Protein AF-A0A182E6L1-F1 (afdb_monomer_lite)

pLDDT: mean 77.19, std 23.52, range [22.56, 98.44]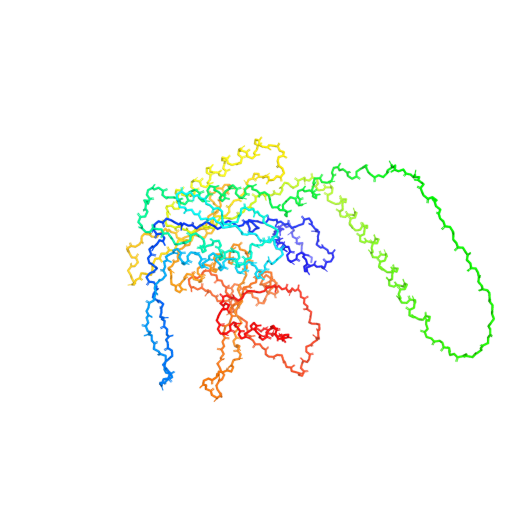

Foldseek 3Di:
DDDDDDDDPPQDQCQVVNVVVPPPVPDDPPNNALDQQQEEEEEEEQELQQQAWLQAWDFDWDQDPPPRDTDGPDTDTDGSSVLSLVLVVLLVQQCCLFPVQSSGEYWYWYWFLAIDTLPQARDSGYDDPVSSVVSDVVVDHRDNPDDNVSTDSLRNLLVSLVRLQFDHPVRLVVVCVLVVVPPPPDDDDDDDDDDDDDDDDDDDDDDDDDDDDDDDPPVVVVVVVVVVVVVVVVVVVSVVVVVVVVVVVVVVPDSPPRASHHEYEYEDPDDPVVSVVSSVVSLVVVQVVVVVVPPPSGGDRHQAYEYEYEYEHHDDPPPPVVDDDDDFDDFADPDRHYTYGYDYARSYPRSLLQSVLVSCVSNVKAKAKEWQCWDDDPPDPPDTDIDIWIKIWHCVVVVVCVVVVVDDPPDPQWDQDPPNRHIYGYWYWDDDDPVCPDDPDDPDPDDGRMDTSCCPDPVNVVVVVCVVVVDDIDTD

Secondary structure (DSSP, 8-state):
---------------HHHHHH--STTS-GGG----GGGEEEEEEE-SGGGGSEEEEEEEEEEE-TTT--EEEEEEEEEEHHHHHHHHHHHHHHHHHHH-TTSSSEEEEEEESSSEEESS-S--SSPPPHHHHHHHHHHH-S--TTS-GGG--HHHHHHHHHHHHHBPPHHHHHHHHHHHGGGTTTS-----------------------------SSHHHHHHHHHHHHHHHHHHHHHHHHHHHHHHHHHHT-------EEEEEEEE--S-HHHHHHHHHHHHHHHHHHHHHTTT-TTB--EEEEEEEEEEEE---SS-GGGS--PPPEEEEE-SSSEEEEEEEEETTTTHHHHHHHHHHHHTTEEEEEEEEEEEE-SSSTT-EEEEEEEEEEETHHHHHHHHTTSS-TT-TTEEEETTTTEEEEEEEEEPPPSSS---SS---S-----EETTTTSHHHHHHHHHHHTT---EE-

Sequence (476 aa):
MVLLNAHSTRWIHTDPLSALWNMSDDIPVNDVTIGPDHKTVIVLDHSPDFATSSNFKIDMPLKDSTTGQMRVVNQVEKMLWTCAVESAFEFHRIVDEIYPDGVRLIRFVISDFVGRFLTPNWGTQLISLDQLLKSFASCGVPDAKADLSSCSIINGISIAVEAISELTELQKKQSDLNSGFKYFGKCSKRSGSSTRQHIDERQVENKEDLLDVADDKKKTDLRNKNFADRVKRLSLKMKLARQEMYALTLENGIRKVFPNTGSIVVFTDEDIAMLMKHIYEDIVSRNKIVKALDGDKNFAQITHVQVYFIIIYPVTDGNKDKIYLPTARPLTKLNDYVSCSVVCAEAGPSLRPVLHGVILKHFNLASTTVTGIPMKEEAQQGQSVNYDVEVFHPRRSHYLLHQYGLIGPGSKLRVTVDPGDYETVKLAWTTPSAKNRWNQFPRCISALPISPASVNGRPSACLTSFLLSGRNVMLE

Structure (mmCIF, N/CA/C/O backbone):
data_AF-A0A182E6L1-F1
#
_entry.id   AF-A0A182E6L1-F1
#
loop_
_atom_site.group_PDB
_atom_site.id
_atom_site.type_symbol
_atom_site.label_atom_id
_atom_site.label_alt_id
_atom_site.label_comp_id
_atom_site.label_asym_id
_atom_site.label_entity_id
_atom_site.label_seq_id
_atom_site.pdbx_PDB_ins_code
_atom_site.Cartn_x
_atom_site.Cartn_y
_atom_site.Cartn_z
_atom_site.occupancy
_atom_site.B_iso_or_equiv
_atom_site.auth_seq_id
_atom_site.auth_comp_id
_atom_site.auth_asym_id
_atom_site.auth_atom_id
_atom_site.pdbx_PDB_model_num
ATOM 1 N N . MET A 1 1 ? 17.745 -42.174 18.275 1.00 32.12 1 MET A N 1
ATOM 2 C CA . MET A 1 1 ? 16.958 -42.089 19.521 1.00 32.12 1 MET A CA 1
ATOM 3 C C . MET A 1 1 ? 17.521 -40.955 20.369 1.00 32.12 1 MET A C 1
ATOM 5 O O . MET A 1 1 ? 18.368 -41.194 21.211 1.00 32.12 1 MET A O 1
ATOM 9 N N . VAL A 1 2 ? 17.102 -39.720 20.082 1.00 22.56 2 VAL A N 1
ATOM 10 C CA . VAL A 1 2 ? 17.186 -38.551 20.973 1.00 22.56 2 VAL A CA 1
ATOM 11 C C . VAL A 1 2 ? 15.918 -37.751 20.683 1.00 22.56 2 VAL A C 1
ATOM 13 O O . VAL A 1 2 ? 15.591 -37.509 19.523 1.00 22.56 2 VAL A O 1
ATOM 16 N N . LEU A 1 3 ? 15.157 -37.491 21.741 1.00 23.52 3 LEU A N 1
ATOM 17 C CA . LEU A 1 3 ? 13.817 -36.918 21.738 1.00 23.52 3 LEU A CA 1
ATOM 18 C C . LEU A 1 3 ? 13.815 -35.472 21.220 1.00 23.52 3 LEU A C 1
ATOM 20 O O . LEU A 1 3 ? 14.560 -34.626 21.709 1.00 23.52 3 LEU A O 1
ATOM 24 N N . LEU A 1 4 ? 12.934 -35.199 20.255 1.00 24.72 4 LEU A N 1
ATOM 25 C CA . LEU A 1 4 ? 12.494 -33.856 19.886 1.00 24.72 4 LEU A CA 1
ATOM 26 C C . LEU A 1 4 ? 11.604 -33.323 21.014 1.00 24.72 4 LEU A C 1
ATOM 28 O O . LEU A 1 4 ? 10.486 -33.802 21.197 1.00 24.72 4 LEU A O 1
ATOM 32 N N . ASN A 1 5 ? 12.090 -32.332 21.759 1.00 23.48 5 ASN A N 1
ATOM 33 C CA . ASN A 1 5 ? 11.234 -31.542 22.635 1.00 23.48 5 ASN A CA 1
ATOM 34 C C . ASN A 1 5 ? 10.346 -30.633 21.778 1.00 23.48 5 ASN A C 1
ATOM 36 O O . ASN A 1 5 ? 10.818 -29.736 21.079 1.00 23.48 5 ASN A O 1
ATOM 40 N N . ALA A 1 6 ? 9.045 -30.896 21.853 1.00 31.66 6 ALA A N 1
ATOM 41 C CA . ALA A 1 6 ? 7.988 -29.995 21.442 1.00 31.66 6 ALA A CA 1
ATOM 42 C C . ALA A 1 6 ? 8.043 -28.728 22.305 1.00 31.66 6 ALA A C 1
ATOM 44 O O . ALA A 1 6 ? 8.013 -28.842 23.520 1.00 31.66 6 ALA A O 1
ATOM 45 N N . HIS A 1 7 ? 8.166 -27.557 21.675 1.00 27.98 7 HIS A N 1
ATOM 46 C CA . HIS A 1 7 ? 7.571 -26.268 22.065 1.00 27.98 7 HIS A CA 1
ATOM 47 C C . HIS A 1 7 ? 8.129 -25.171 21.146 1.00 27.98 7 HIS A C 1
ATOM 49 O O . HIS A 1 7 ? 9.065 -24.458 21.486 1.00 27.98 7 HIS A O 1
ATOM 55 N N . SER A 1 8 ? 7.551 -25.052 19.951 1.00 25.36 8 SER A N 1
ATOM 56 C CA . SER A 1 8 ? 7.511 -23.799 19.187 1.00 25.36 8 SER A CA 1
ATOM 57 C C . SER A 1 8 ? 6.499 -23.962 18.055 1.00 25.36 8 SER A C 1
ATOM 59 O O . SER A 1 8 ? 6.844 -24.153 16.891 1.00 25.36 8 SER A O 1
ATOM 61 N N . THR A 1 9 ? 5.210 -23.951 18.394 1.00 25.98 9 THR A N 1
ATOM 62 C CA . THR A 1 9 ? 4.156 -23.708 17.403 1.00 25.98 9 THR A CA 1
ATOM 63 C C . THR A 1 9 ? 4.226 -22.235 17.023 1.00 25.98 9 THR A C 1
ATOM 65 O O . THR A 1 9 ? 3.525 -21.387 17.572 1.00 25.98 9 THR A O 1
ATOM 68 N N . ARG A 1 10 ? 5.159 -21.917 16.124 1.00 26.08 10 ARG A N 1
ATOM 69 C CA . ARG A 1 10 ? 5.236 -20.615 15.473 1.00 26.08 10 ARG A CA 1
ATOM 70 C C . ARG A 1 10 ? 4.047 -20.535 14.518 1.00 26.08 10 ARG A C 1
ATOM 72 O O . ARG A 1 10 ? 3.982 -21.275 13.543 1.00 26.08 10 ARG A O 1
ATOM 79 N N . TRP A 1 11 ? 3.093 -19.687 14.879 1.00 27.84 11 TRP A N 1
ATOM 80 C CA . TRP A 1 11 ? 1.851 -19.396 14.172 1.00 27.84 11 TRP A CA 1
ATOM 81 C C . TRP A 1 11 ? 2.095 -19.204 12.673 1.00 27.84 11 TRP A C 1
ATOM 83 O O . TRP A 1 11 ? 2.756 -18.253 12.255 1.00 27.84 11 TRP A O 1
ATOM 93 N N . ILE A 1 12 ? 1.584 -20.129 11.864 1.00 31.81 12 ILE A N 1
ATOM 94 C CA . ILE A 1 12 ? 1.574 -19.990 10.413 1.00 31.81 12 ILE A CA 1
ATOM 95 C C . ILE A 1 12 ? 0.328 -19.170 10.091 1.00 31.81 12 ILE A C 1
ATOM 97 O O . ILE A 1 12 ? -0.780 -19.694 10.142 1.00 31.81 12 ILE A O 1
ATOM 101 N N . HIS A 1 13 ? 0.505 -17.886 9.769 1.00 35.09 13 HIS A N 1
ATOM 102 C CA . HIS A 1 13 ? -0.515 -17.125 9.049 1.00 35.09 13 HIS A CA 1
ATOM 103 C C . HIS A 1 13 ? -0.767 -17.865 7.729 1.00 35.09 13 HIS A C 1
ATOM 105 O O . HIS A 1 13 ? 0.026 -17.776 6.788 1.00 35.09 13 HIS A O 1
ATOM 111 N N . THR A 1 14 ? -1.827 -18.668 7.676 1.00 35.97 14 THR A N 1
ATOM 112 C CA . THR A 1 14 ? -2.327 -19.193 6.411 1.00 35.97 14 THR A CA 1
ATOM 113 C C . THR A 1 14 ? -3.153 -18.082 5.790 1.00 35.97 14 THR A C 1
ATOM 115 O O . THR A 1 14 ? -4.261 -17.773 6.215 1.00 35.97 14 THR A O 1
ATOM 118 N N . ASP A 1 15 ? -2.547 -17.407 4.819 1.00 43.69 15 ASP A N 1
ATOM 119 C CA . ASP A 1 15 ? -3.251 -16.475 3.952 1.00 43.69 15 ASP A CA 1
ATOM 120 C C . ASP A 1 15 ? -4.490 -17.183 3.363 1.00 43.69 15 ASP A C 1
ATOM 122 O O . ASP A 1 15 ? -4.361 -18.339 2.949 1.00 43.69 15 ASP A O 1
ATOM 126 N N . PRO A 1 16 ? -5.690 -16.581 3.329 1.00 41.75 16 PRO A N 1
ATOM 127 C CA . PRO A 1 16 ? -6.881 -17.259 2.818 1.00 41.75 16 PRO A CA 1
ATOM 128 C C . PRO A 1 16 ? -6.731 -17.779 1.375 1.00 41.75 16 PRO A C 1
ATOM 130 O O . PRO A 1 16 ? -7.308 -18.813 1.046 1.00 41.75 16 PRO A O 1
ATOM 133 N N . LEU A 1 17 ? -5.865 -17.168 0.553 1.00 40.53 17 LEU A N 1
ATOM 134 C CA . LEU A 1 17 ? -5.461 -17.714 -0.752 1.00 40.53 17 LEU A CA 1
ATOM 135 C C . LEU A 1 17 ? -4.686 -19.030 -0.616 1.00 40.53 17 LEU A C 1
ATOM 137 O O . LEU A 1 17 ? -4.915 -19.978 -1.362 1.00 40.53 17 LEU A O 1
ATOM 141 N N . SER A 1 18 ? -3.821 -19.139 0.394 1.00 42.84 18 SER A N 1
ATOM 142 C CA . SER A 1 18 ? -3.181 -20.406 0.757 1.00 42.84 18 SER A CA 1
ATOM 143 C C . SER A 1 18 ? -4.196 -21.423 1.277 1.00 42.84 18 SER A C 1
ATOM 145 O O . SER A 1 18 ? -3.983 -22.608 1.071 1.00 42.84 18 SER A O 1
ATOM 147 N N . ALA A 1 19 ? -5.289 -21.011 1.924 1.00 39.47 19 ALA A N 1
ATOM 148 C CA . ALA A 1 19 ? -6.355 -21.924 2.346 1.00 39.47 19 ALA A CA 1
ATOM 149 C C . ALA A 1 19 ? -7.226 -22.399 1.165 1.00 39.47 19 ALA A C 1
ATOM 151 O O . ALA A 1 19 ? -7.620 -23.562 1.134 1.00 39.47 19 ALA A O 1
ATOM 152 N N . LEU A 1 20 ? -7.474 -21.547 0.160 1.00 38.19 20 LEU A N 1
ATOM 153 C CA . LEU A 1 20 ? -8.161 -21.954 -1.073 1.00 38.19 20 LEU A CA 1
ATOM 154 C C . LEU A 1 20 ? -7.288 -22.850 -1.969 1.00 38.19 20 LEU A C 1
ATOM 156 O O . LEU A 1 20 ? -7.821 -23.729 -2.643 1.00 38.19 20 LEU A O 1
ATOM 160 N N . TRP A 1 21 ? -5.966 -22.630 -2.003 1.00 37.84 21 TRP A N 1
ATOM 161 C CA . TRP A 1 21 ? -5.051 -23.339 -2.912 1.00 37.84 21 TRP A CA 1
ATOM 162 C C . TRP A 1 21 ? -4.390 -24.556 -2.240 1.00 37.84 21 TRP A C 1
ATOM 164 O O . TRP A 1 21 ? -4.026 -25.505 -2.931 1.00 37.84 21 TRP A O 1
ATOM 174 N N . ASN A 1 22 ? -4.325 -24.608 -0.900 1.00 35.91 22 ASN A N 1
ATOM 175 C CA . ASN A 1 22 ? -4.056 -25.833 -0.135 1.00 35.91 22 ASN A CA 1
ATOM 176 C C . ASN A 1 22 ? -5.337 -26.663 0.041 1.00 35.91 22 ASN A C 1
ATOM 178 O O . ASN A 1 22 ? -5.664 -27.088 1.147 1.00 35.91 22 ASN A O 1
ATOM 182 N N . MET A 1 23 ? -6.007 -27.005 -1.060 1.00 29.33 23 MET A N 1
ATOM 183 C CA . MET A 1 23 ? -6.875 -28.190 -1.112 1.00 29.33 23 MET A CA 1
ATOM 184 C C . MET A 1 23 ? -6.018 -29.477 -1.073 1.00 29.33 23 MET A C 1
ATOM 186 O O . MET A 1 23 ? -6.172 -30.386 -1.882 1.00 29.33 23 MET A O 1
ATOM 190 N N . SER A 1 24 ? -5.059 -29.540 -0.146 1.00 31.42 24 SER A N 1
ATOM 191 C CA . SER A 1 24 ? -4.711 -30.776 0.537 1.00 31.42 24 SER A CA 1
ATOM 192 C C . SER A 1 24 ? -5.684 -30.864 1.705 1.00 31.42 24 SER A C 1
ATOM 194 O O . SER A 1 24 ? -5.673 -29.976 2.556 1.00 31.42 24 SER A O 1
ATOM 196 N N . ASP A 1 25 ? -6.524 -31.894 1.704 1.00 35.81 25 ASP A N 1
ATOM 197 C CA . ASP A 1 25 ? -7.683 -32.144 2.577 1.00 35.81 25 ASP A CA 1
ATOM 198 C C . ASP A 1 25 ? -7.439 -32.122 4.114 1.00 35.81 25 ASP A C 1
ATOM 200 O O . ASP A 1 25 ? -8.308 -32.547 4.872 1.00 35.81 25 ASP A O 1
ATOM 204 N N . ASP A 1 26 ? -6.312 -31.596 4.604 1.00 33.47 26 ASP A N 1
ATOM 205 C CA . ASP A 1 26 ? -5.865 -31.698 5.998 1.00 33.47 26 ASP A CA 1
ATOM 206 C C . ASP A 1 26 ? -5.706 -30.355 6.744 1.00 33.47 26 ASP A C 1
ATOM 208 O O . ASP A 1 26 ? -5.303 -30.372 7.907 1.00 33.47 26 ASP A O 1
ATOM 212 N N . ILE A 1 27 ? -6.017 -29.188 6.155 1.00 33.41 27 ILE A N 1
ATOM 213 C CA . ILE A 1 27 ? -5.977 -27.913 6.908 1.00 33.41 27 ILE A CA 1
ATOM 214 C C . ILE A 1 27 ? -7.374 -27.598 7.470 1.00 33.41 27 ILE A C 1
ATOM 216 O O . ILE A 1 27 ? -8.300 -27.336 6.696 1.00 33.41 27 ILE A O 1
ATOM 220 N N . PRO A 1 28 ? -7.569 -27.598 8.804 1.00 32.12 28 PRO A N 1
ATOM 221 C CA . PRO A 1 28 ? -8.851 -27.266 9.405 1.00 32.12 28 PRO A CA 1
ATOM 222 C C . PRO A 1 28 ? -9.245 -25.823 9.068 1.00 32.12 28 PRO A C 1
ATOM 224 O O . PRO A 1 28 ? -8.484 -24.885 9.286 1.00 32.12 28 PRO A O 1
ATOM 227 N N . VAL A 1 29 ? -10.491 -25.633 8.630 1.00 37.94 29 VAL A N 1
ATOM 228 C CA . VAL A 1 29 ? -11.131 -24.333 8.318 1.00 37.94 29 VAL A CA 1
ATOM 229 C C . VAL A 1 29 ? -11.107 -23.337 9.507 1.00 37.94 29 VAL A C 1
ATOM 231 O O . VAL A 1 29 ? -11.410 -22.159 9.345 1.00 37.94 29 VAL A O 1
ATOM 234 N N . ASN A 1 30 ? -10.692 -23.783 10.698 1.00 37.47 30 ASN A N 1
ATOM 235 C CA . ASN A 1 30 ? -10.617 -23.004 11.937 1.00 37.47 30 ASN A CA 1
ATOM 236 C C . ASN A 1 30 ? -9.306 -22.210 12.144 1.00 37.47 30 ASN A C 1
ATOM 238 O O . ASN A 1 30 ? -9.209 -21.508 13.150 1.00 37.47 30 ASN A O 1
ATOM 242 N N . ASP A 1 31 ? -8.332 -22.281 11.227 1.00 43.06 31 ASP A N 1
ATOM 243 C CA . ASP A 1 31 ? -7.023 -21.607 11.372 1.00 43.06 31 ASP A CA 1
ATOM 244 C C . ASP A 1 31 ? -6.837 -20.335 10.518 1.00 43.06 31 ASP A C 1
ATOM 246 O O . ASP A 1 31 ? -5.742 -19.770 10.476 1.00 43.06 31 ASP A O 1
ATOM 250 N N . VAL A 1 32 ? -7.895 -19.813 9.883 1.00 51.41 32 VAL A N 1
ATOM 251 C CA . VAL A 1 32 ? -7.819 -18.512 9.194 1.00 51.41 32 VAL A CA 1
ATOM 252 C C . VAL A 1 32 ? -7.845 -17.377 10.225 1.00 51.41 32 VAL A C 1
ATOM 254 O O . VAL A 1 32 ? -8.901 -16.914 10.666 1.00 51.41 32 VAL A O 1
ATOM 257 N N . THR A 1 33 ? -6.661 -16.930 10.638 1.00 62.09 33 THR A N 1
ATOM 258 C CA . THR A 1 33 ? -6.484 -15.738 11.473 1.00 62.09 33 THR A CA 1
ATOM 259 C C . THR A 1 33 ? -6.581 -14.479 10.616 1.00 62.09 33 THR A C 1
ATOM 261 O O . THR A 1 33 ? -5.702 -14.222 9.791 1.00 62.09 33 THR A O 1
ATOM 264 N N . ILE A 1 34 ? -7.629 -13.680 10.832 1.00 80.00 34 ILE A N 1
ATOM 265 C CA . ILE A 1 34 ? -7.757 -12.345 10.238 1.00 80.00 34 ILE A CA 1
ATOM 266 C C . ILE A 1 34 ? -6.749 -11.425 10.934 1.00 80.00 34 ILE A C 1
ATOM 268 O O . ILE A 1 34 ? -6.894 -11.126 12.118 1.00 80.00 34 ILE A O 1
ATOM 272 N N . GLY A 1 35 ? -5.700 -11.043 10.208 1.00 84.94 35 GLY A N 1
ATOM 273 C CA . GLY A 1 35 ? -4.641 -10.167 10.700 1.00 84.94 35 GLY A CA 1
ATOM 274 C C . GLY A 1 35 ? -4.971 -8.674 10.574 1.00 84.94 35 GLY A C 1
ATOM 275 O O . GLY A 1 35 ? -6.022 -8.301 10.043 1.00 84.94 35 GLY A O 1
ATOM 276 N N . PRO A 1 36 ? -4.064 -7.797 11.041 1.00 89.31 36 PRO A N 1
ATOM 277 C CA . PRO A 1 36 ? -4.192 -6.344 10.886 1.00 89.31 36 PRO A CA 1
ATOM 278 C C . PRO A 1 36 ? -4.146 -5.898 9.416 1.00 89.31 36 PRO A C 1
ATOM 280 O O . PRO A 1 36 ? -4.695 -4.859 9.066 1.00 89.31 36 PRO A O 1
ATOM 283 N N . ASP A 1 37 ? -3.582 -6.722 8.536 1.00 91.31 37 ASP A N 1
ATOM 284 C CA . ASP A 1 37 ? -3.544 -6.523 7.091 1.00 91.31 37 ASP A CA 1
ATOM 285 C C . ASP A 1 37 ? -4.920 -6.643 6.416 1.00 91.31 37 ASP A C 1
ATOM 287 O O . ASP A 1 37 ? -5.123 -6.083 5.340 1.00 91.31 37 ASP A O 1
ATOM 291 N N . HIS A 1 38 ? -5.902 -7.293 7.051 1.00 92.69 38 HIS A N 1
ATOM 292 C CA . HIS A 1 38 ? -7.252 -7.431 6.497 1.00 92.69 38 HIS A CA 1
ATOM 293 C C . HIS A 1 38 ? -7.974 -6.094 6.288 1.00 92.69 38 HIS A C 1
ATOM 295 O O . HIS A 1 38 ? -8.615 -5.910 5.254 1.00 92.69 38 HIS A O 1
ATOM 301 N N . LYS A 1 39 ? -7.883 -5.173 7.254 1.00 95.75 39 LYS A N 1
ATOM 302 C CA . LYS A 1 39 ? -8.522 -3.853 7.201 1.00 95.75 39 LYS A CA 1
ATOM 303 C C . LYS A 1 39 ? -7.464 -2.771 7.168 1.00 95.75 39 LYS A C 1
ATOM 305 O O . LYS A 1 39 ? -6.856 -2.490 8.193 1.00 95.75 39 LYS A O 1
ATOM 310 N N . THR A 1 40 ? -7.295 -2.131 6.021 1.00 97.81 40 THR A N 1
ATOM 311 C CA . THR A 1 40 ? -6.379 -0.999 5.871 1.00 97.81 40 THR A CA 1
ATOM 312 C C . THR A 1 40 ? -7.173 0.276 5.621 1.00 97.81 40 THR A C 1
ATOM 314 O O . THR A 1 40 ? -8.023 0.311 4.735 1.00 97.81 40 THR A O 1
ATOM 317 N N . VAL A 1 41 ? -6.912 1.334 6.380 1.00 98.25 41 VAL A N 1
ATOM 318 C CA . VAL A 1 41 ? -7.440 2.673 6.089 1.00 98.25 41 VAL A CA 1
ATOM 319 C C . VAL A 1 41 ? -6.275 3.575 5.712 1.00 98.25 41 VAL A C 1
ATOM 321 O O . VAL A 1 41 ? -5.352 3.748 6.502 1.00 98.25 41 VAL A O 1
ATOM 324 N N . ILE A 1 42 ? -6.304 4.125 4.503 1.00 98.19 42 ILE A N 1
ATOM 325 C CA . ILE A 1 42 ? -5.320 5.091 4.019 1.00 98.19 42 ILE A CA 1
ATOM 326 C C . ILE A 1 42 ? -5.888 6.489 4.250 1.00 98.19 42 ILE A C 1
ATOM 328 O O . ILE A 1 42 ? -6.934 6.825 3.697 1.00 98.19 42 ILE A O 1
ATOM 332 N N . VAL A 1 43 ? -5.209 7.279 5.074 1.00 98.19 43 VAL A N 1
ATOM 333 C CA . VAL A 1 43 ? -5.565 8.654 5.422 1.00 98.19 43 VAL A CA 1
ATOM 334 C C . VAL A 1 43 ? -4.593 9.594 4.718 1.00 98.19 43 VAL A C 1
ATOM 336 O O . VAL A 1 43 ? -3.378 9.480 4.887 1.00 98.19 43 VAL A O 1
ATOM 339 N N . LEU A 1 44 ? -5.137 10.492 3.906 1.00 97.50 44 LEU A N 1
ATOM 340 C CA . LEU A 1 44 ? -4.391 11.459 3.114 1.00 97.50 44 LEU A CA 1
ATOM 341 C C . LEU A 1 44 ? -4.680 12.866 3.625 1.00 97.50 44 LEU A C 1
ATOM 343 O O . LEU A 1 44 ? -5.842 13.274 3.708 1.00 97.50 44 LEU A O 1
ATOM 347 N N . ASP A 1 45 ? -3.617 13.588 3.939 1.00 95.38 45 ASP A N 1
ATOM 348 C CA . ASP A 1 45 ? -3.660 14.995 4.300 1.00 95.38 45 ASP A CA 1
ATOM 349 C C . ASP A 1 45 ? -3.937 15.866 3.068 1.00 95.38 45 ASP A C 1
ATOM 351 O O . ASP A 1 45 ? -3.274 15.754 2.035 1.00 95.38 45 ASP A O 1
ATOM 355 N N . HIS A 1 46 ? -4.979 16.687 3.163 1.00 95.31 46 HIS A N 1
ATOM 356 C CA . HIS A 1 46 ? -5.426 17.630 2.134 1.00 95.31 46 HIS A CA 1
ATOM 357 C C . HIS A 1 46 ? -5.370 19.071 2.648 1.00 95.31 46 HIS A C 1
ATOM 359 O O . HIS A 1 46 ? -6.093 19.945 2.177 1.00 95.31 46 HIS A O 1
ATOM 365 N N . SER A 1 47 ? -4.502 19.327 3.626 1.00 93.50 47 SER A N 1
ATOM 366 C CA . SER A 1 47 ? -4.154 20.672 4.072 1.00 93.50 47 SER A CA 1
ATOM 367 C C . SER A 1 47 ? -3.408 21.469 2.983 1.00 93.50 47 SER A C 1
ATOM 369 O O . SER A 1 47 ? -2.867 20.893 2.027 1.00 93.50 47 SER A O 1
ATOM 371 N N . PRO A 1 48 ? -3.337 22.808 3.121 1.00 93.06 48 PRO A N 1
ATOM 372 C CA . PRO A 1 48 ? -2.536 23.666 2.248 1.00 93.06 48 PRO A CA 1
ATOM 373 C C . PRO A 1 48 ? -1.072 23.230 2.101 1.00 93.06 48 PRO A C 1
ATOM 375 O O . PRO A 1 48 ? -0.497 23.414 1.027 1.00 93.06 48 PRO A O 1
ATOM 378 N N . ASP A 1 49 ? -0.479 22.613 3.126 1.00 91.62 49 ASP A N 1
ATOM 379 C CA . ASP A 1 49 ? 0.926 22.193 3.108 1.00 91.62 49 ASP A CA 1
ATOM 380 C C . ASP A 1 49 ? 1.182 21.118 2.037 1.00 91.62 49 ASP A C 1
ATOM 382 O O . ASP A 1 49 ? 2.204 21.141 1.339 1.00 91.62 49 ASP A O 1
ATOM 386 N N . PHE A 1 50 ? 0.190 20.265 1.764 1.00 94.81 50 PHE A N 1
ATOM 387 C CA . PHE A 1 50 ? 0.253 19.262 0.698 1.00 94.81 50 PHE A CA 1
ATOM 388 C C . PHE A 1 50 ? 0.083 19.838 -0.721 1.00 94.81 50 PHE A C 1
ATOM 390 O O . PHE A 1 50 ? 0.349 19.127 -1.700 1.00 94.81 50 PHE A O 1
ATOM 397 N N . ALA A 1 51 ? -0.277 21.120 -0.873 1.00 94.94 51 ALA A N 1
ATOM 398 C CA . ALA A 1 51 ? -0.217 21.826 -2.160 1.00 94.94 51 ALA A CA 1
ATOM 399 C C . ALA A 1 51 ? 1.220 22.219 -2.564 1.00 94.94 51 ALA A C 1
ATOM 401 O O . ALA A 1 51 ? 1.448 22.659 -3.694 1.00 94.94 51 ALA A O 1
ATOM 402 N N . THR A 1 52 ? 2.194 22.057 -1.663 1.00 93.56 52 THR A N 1
ATOM 403 C CA . THR A 1 52 ? 3.608 22.367 -1.912 1.00 93.56 52 THR A CA 1
ATOM 404 C C . THR A 1 52 ? 4.175 21.536 -3.065 1.00 93.56 52 THR A C 1
ATOM 406 O O . THR A 1 52 ? 3.839 20.359 -3.236 1.00 93.56 52 THR A O 1
ATOM 409 N N . SER A 1 53 ? 5.062 22.141 -3.865 1.00 94.25 53 SER A N 1
ATOM 410 C CA . SER A 1 53 ? 5.772 21.422 -4.928 1.00 94.25 53 SER A CA 1
ATOM 411 C C . SER A 1 53 ? 6.659 20.322 -4.345 1.00 94.25 53 SER A C 1
ATOM 413 O O . SER A 1 53 ? 7.361 20.506 -3.354 1.00 94.25 53 SER A O 1
ATOM 415 N N . SER A 1 54 ? 6.678 19.177 -5.019 1.00 94.62 54 SER A N 1
ATOM 416 C CA . SER A 1 54 ? 7.632 18.096 -4.779 1.00 94.62 54 SER A CA 1
ATOM 417 C C . SER A 1 54 ? 9.068 18.487 -5.119 1.00 94.62 54 SER A C 1
ATOM 419 O O . SER A 1 54 ? 9.970 17.735 -4.768 1.00 94.62 54 SER A O 1
ATOM 421 N N . ASN A 1 55 ? 9.294 19.591 -5.844 1.00 94.50 55 ASN A N 1
ATOM 422 C CA . ASN A 1 55 ? 10.575 19.973 -6.456 1.00 94.50 55 ASN A CA 1
ATOM 423 C C . ASN A 1 55 ? 11.185 18.886 -7.365 1.00 94.50 55 ASN A C 1
ATOM 425 O O . ASN A 1 55 ? 12.331 18.995 -7.801 1.00 94.50 55 ASN A O 1
ATOM 429 N N . PHE A 1 56 ? 10.434 17.823 -7.670 1.00 94.00 56 PHE A N 1
ATOM 430 C CA . PHE A 1 56 ? 10.871 16.777 -8.574 1.00 94.00 56 PHE A CA 1
ATOM 431 C C . PHE A 1 56 ? 10.450 17.132 -9.996 1.00 94.00 56 PHE A C 1
ATOM 433 O O . PHE A 1 56 ? 9.271 17.068 -10.352 1.00 94.00 56 PHE A O 1
ATOM 440 N N . LYS A 1 57 ? 11.436 17.501 -10.813 1.00 93.06 57 LYS A N 1
ATOM 441 C CA . LYS A 1 57 ? 11.224 17.897 -12.205 1.00 93.06 57 LYS A CA 1
ATOM 442 C C . LYS A 1 57 ? 11.053 16.674 -13.091 1.00 93.06 57 LYS A C 1
ATOM 444 O O . LYS A 1 57 ? 11.927 15.813 -13.165 1.00 93.06 57 LYS A O 1
ATOM 449 N N . ILE A 1 58 ? 9.930 16.630 -13.793 1.00 92.62 58 ILE A N 1
ATOM 450 C CA . ILE A 1 58 ? 9.602 15.598 -14.768 1.00 92.62 58 ILE A CA 1
ATOM 451 C C . ILE A 1 58 ? 9.737 16.207 -16.157 1.00 92.62 58 ILE A C 1
ATOM 453 O O . ILE A 1 58 ? 8.972 17.097 -16.537 1.00 92.62 58 ILE A O 1
ATOM 457 N N . ASP A 1 59 ? 10.701 15.701 -16.917 1.00 92.88 59 ASP A N 1
ATOM 458 C CA . ASP A 1 59 ? 10.887 16.081 -18.311 1.00 92.88 59 ASP A CA 1
ATOM 459 C C . ASP A 1 59 ? 9.703 15.609 -19.159 1.00 92.88 59 ASP A C 1
ATOM 461 O O . ASP A 1 59 ? 9.267 14.458 -19.075 1.00 92.88 59 ASP A O 1
ATOM 465 N N . MET A 1 60 ? 9.216 16.489 -20.031 1.00 90.88 60 MET A N 1
ATOM 466 C CA . MET A 1 60 ? 8.243 16.166 -21.071 1.00 90.88 60 MET A CA 1
ATOM 467 C C . MET A 1 60 ? 8.964 16.056 -22.421 1.00 90.88 60 MET A C 1
ATOM 469 O O . MET A 1 60 ? 9.112 17.064 -23.128 1.00 90.88 60 MET A O 1
ATOM 473 N N . PRO A 1 61 ? 9.457 14.859 -22.792 1.00 89.00 61 PRO A N 1
ATOM 474 C CA . PRO A 1 61 ? 10.158 14.673 -24.047 1.00 89.00 61 PRO A CA 1
ATOM 475 C C . PRO A 1 61 ? 9.162 14.605 -25.212 1.00 89.00 61 PRO A C 1
ATOM 477 O O . PRO A 1 61 ? 8.197 13.841 -25.187 1.00 89.00 61 PRO A O 1
ATOM 480 N N . LEU A 1 62 ? 9.422 15.373 -26.268 1.00 87.62 62 LEU A N 1
ATOM 481 C CA . LEU A 1 62 ? 8.699 15.305 -27.534 1.00 87.62 62 LEU A CA 1
ATOM 482 C C . LEU A 1 62 ? 9.649 14.823 -28.628 1.00 87.62 62 LEU A C 1
ATOM 484 O O . LEU A 1 62 ? 10.790 15.282 -28.723 1.00 87.62 62 LEU A O 1
ATOM 488 N N . LYS A 1 63 ? 9.165 13.909 -29.468 1.00 87.25 63 LYS A N 1
ATOM 489 C CA . LYS A 1 63 ? 9.900 13.468 -30.651 1.00 87.25 63 LYS A CA 1
ATOM 490 C C . LYS A 1 63 ? 9.776 14.520 -31.746 1.00 87.25 63 LYS A C 1
ATOM 492 O O . LYS A 1 63 ? 8.666 14.851 -32.159 1.00 87.25 63 LYS A O 1
ATOM 497 N N . ASP A 1 64 ? 10.902 15.024 -32.227 1.00 83.44 64 ASP A N 1
ATOM 498 C CA . ASP A 1 64 ? 10.931 15.899 -33.391 1.00 83.44 64 ASP A CA 1
ATOM 499 C C . ASP A 1 64 ? 10.604 15.083 -34.652 1.00 83.44 64 ASP A C 1
ATOM 501 O O . ASP A 1 64 ? 11.236 14.061 -34.932 1.00 83.44 64 ASP A O 1
ATOM 505 N N . SER A 1 65 ? 9.598 15.518 -35.411 1.00 83.44 65 SER A N 1
ATOM 506 C CA . SER A 1 65 ? 9.150 14.829 -36.623 1.00 83.44 65 SER A CA 1
ATOM 507 C C . SER A 1 65 ? 10.172 14.881 -37.759 1.00 83.44 65 SER A C 1
ATOM 509 O O . SER A 1 65 ? 10.129 14.028 -38.639 1.00 83.44 65 SER A O 1
ATOM 511 N N . THR A 1 66 ? 11.071 15.870 -37.760 1.00 83.19 66 THR A N 1
ATOM 512 C CA . THR A 1 66 ? 12.048 16.078 -38.839 1.00 83.19 66 THR A CA 1
ATOM 513 C C . THR A 1 66 ? 13.372 15.369 -38.583 1.00 83.19 66 THR A C 1
ATOM 515 O O . THR A 1 66 ? 13.913 14.740 -39.488 1.00 83.19 66 THR A O 1
ATOM 518 N N . THR A 1 67 ? 13.886 15.424 -37.354 1.00 81.25 67 THR A N 1
ATOM 519 C CA . THR A 1 67 ? 15.181 14.820 -36.993 1.00 81.25 67 THR A CA 1
ATOM 520 C C . THR A 1 67 ? 15.038 13.449 -36.335 1.00 81.25 67 THR A C 1
ATOM 522 O O . THR A 1 67 ? 16.024 12.729 -36.188 1.00 81.25 67 THR A O 1
ATOM 525 N N . GLY A 1 68 ? 13.828 13.077 -35.903 1.00 81.50 68 GLY A N 1
ATOM 526 C CA . GLY A 1 68 ? 13.569 11.856 -35.142 1.00 81.50 68 GLY A CA 1
ATOM 527 C C . GLY A 1 68 ? 14.157 11.862 -33.726 1.00 81.50 68 GLY A C 1
ATOM 528 O O . GLY A 1 68 ? 13.983 10.876 -33.008 1.00 81.50 68 GLY A O 1
ATOM 529 N N . GLN A 1 69 ? 14.833 12.944 -33.322 1.00 83.00 69 GLN A N 1
ATOM 530 C CA . GLN A 1 69 ? 15.466 13.084 -32.015 1.00 83.00 69 GLN A CA 1
ATOM 531 C C . GLN A 1 69 ? 14.438 13.439 -30.937 1.00 83.00 69 GLN A C 1
ATOM 533 O O . GLN A 1 69 ? 13.450 14.131 -31.187 1.00 83.00 69 GLN A O 1
ATOM 538 N N . MET A 1 70 ? 14.684 12.965 -29.716 1.00 84.75 70 MET A N 1
ATOM 539 C CA . MET A 1 70 ? 13.901 13.350 -28.544 1.00 84.75 70 MET A CA 1
ATOM 540 C C . MET A 1 70 ? 14.450 14.664 -27.992 1.00 84.75 70 MET A C 1
ATOM 542 O O . MET A 1 70 ? 15.641 14.754 -27.699 1.00 84.75 70 MET A O 1
ATOM 546 N N . ARG A 1 71 ? 13.587 15.665 -27.815 1.00 87.25 71 ARG A N 1
ATOM 547 C CA . ARG A 1 71 ? 13.930 16.918 -27.131 1.00 87.25 71 ARG A CA 1
ATOM 548 C C . ARG A 1 71 ? 13.008 17.132 -25.939 1.00 87.25 71 ARG A C 1
ATOM 550 O O . ARG A 1 71 ? 11.812 16.868 -26.037 1.00 87.25 71 ARG A O 1
ATOM 557 N N . VAL A 1 72 ? 13.543 17.625 -24.828 1.00 88.69 72 VAL A N 1
ATOM 558 C CA . VAL A 1 72 ? 12.727 18.026 -23.674 1.00 88.69 72 VAL A CA 1
ATOM 559 C C . VAL A 1 72 ? 12.081 19.370 -23.998 1.00 88.69 72 VAL A C 1
ATOM 561 O O . VAL A 1 72 ? 12.783 20.337 -24.280 1.00 88.69 72 VAL A O 1
ATOM 564 N N . VAL A 1 73 ? 10.747 19.415 -24.031 1.00 90.38 73 VAL A N 1
ATOM 565 C CA . VAL A 1 73 ? 9.993 20.630 -24.401 1.00 90.38 73 VAL A CA 1
ATOM 566 C C . VAL A 1 73 ? 9.551 21.414 -23.173 1.00 90.38 73 VAL A C 1
ATOM 568 O O . VAL A 1 73 ? 9.418 22.632 -23.239 1.00 90.38 73 VAL A O 1
ATOM 571 N N . ASN A 1 74 ? 9.322 20.727 -22.057 1.00 90.56 74 ASN A N 1
ATOM 572 C CA . ASN A 1 74 ? 8.944 21.352 -20.801 1.00 90.56 74 ASN A CA 1
ATOM 573 C C . ASN A 1 74 ? 9.369 20.481 -19.614 1.00 90.56 74 ASN A C 1
ATOM 575 O O . ASN A 1 74 ? 9.642 19.291 -19.786 1.00 90.56 74 ASN A O 1
ATOM 579 N N . GLN A 1 75 ? 9.370 21.075 -18.426 1.00 92.06 75 GLN A N 1
ATOM 580 C CA . GLN A 1 75 ? 9.485 20.379 -17.152 1.00 92.06 75 GLN A CA 1
ATOM 581 C C . GLN A 1 75 ? 8.254 20.689 -16.310 1.00 92.06 75 GLN A C 1
ATOM 583 O O . GLN A 1 75 ? 7.829 21.839 -16.219 1.00 92.06 75 GLN A O 1
ATOM 588 N N . VAL A 1 76 ? 7.673 19.655 -15.712 1.00 93.94 76 VAL A N 1
ATOM 589 C CA . VAL A 1 76 ? 6.543 19.794 -14.790 1.00 93.94 76 VAL A CA 1
ATOM 590 C C . VAL A 1 76 ? 6.910 19.210 -13.440 1.00 93.94 76 VAL A C 1
ATOM 592 O O . VAL A 1 76 ? 7.662 18.242 -13.356 1.00 93.94 76 VAL A O 1
ATOM 595 N N . GLU A 1 77 ? 6.365 19.795 -12.385 1.00 94.06 77 GLU A N 1
ATOM 596 C CA . GLU A 1 77 ? 6.551 19.325 -11.018 1.00 94.06 77 GLU A CA 1
ATOM 597 C C . GLU A 1 77 ? 5.201 18.885 -10.457 1.00 94.06 77 GLU A C 1
ATOM 599 O O . GLU A 1 77 ? 4.158 19.476 -10.749 1.00 94.06 77 GLU A O 1
ATOM 604 N N . LYS A 1 78 ? 5.220 17.815 -9.666 1.00 95.31 78 LYS A N 1
ATOM 605 C CA . LYS A 1 78 ? 4.041 17.334 -8.938 1.00 95.31 78 LYS A CA 1
ATOM 606 C C . LYS A 1 78 ? 3.928 18.055 -7.603 1.00 95.31 78 LYS A C 1
ATOM 608 O O . LYS A 1 78 ? 4.942 18.473 -7.054 1.00 95.31 78 LYS A O 1
ATOM 613 N N . MET A 1 79 ? 2.726 18.137 -7.044 1.00 96.19 79 MET A N 1
ATOM 614 C CA . MET A 1 79 ? 2.539 18.518 -5.639 1.00 96.19 79 MET A CA 1
ATOM 615 C C . MET A 1 79 ? 2.771 17.309 -4.723 1.00 96.19 79 MET A C 1
ATOM 617 O O . MET A 1 79 ? 2.601 16.169 -5.168 1.00 96.19 79 MET A O 1
ATOM 621 N N . LEU A 1 80 ? 3.071 17.536 -3.441 1.00 96.38 80 LEU A N 1
ATOM 622 C CA . LEU A 1 80 ? 3.138 16.460 -2.439 1.00 96.38 80 LEU A CA 1
ATOM 623 C C . LEU A 1 80 ? 1.820 15.675 -2.361 1.00 96.38 80 LEU A C 1
ATOM 625 O O . LEU A 1 80 ? 1.845 14.445 -2.335 1.00 96.38 80 LEU A O 1
ATOM 629 N N . TRP A 1 81 ? 0.679 16.365 -2.465 1.00 96.94 81 TRP A N 1
ATOM 630 C CA . TRP A 1 81 ? -0.644 15.754 -2.626 1.00 96.94 81 TRP A CA 1
ATOM 631 C C . TRP A 1 81 ? -0.694 14.740 -3.770 1.00 96.94 81 TRP A C 1
ATOM 633 O O . TRP A 1 81 ? -1.160 13.616 -3.600 1.00 96.94 81 TRP A O 1
ATOM 643 N N . THR A 1 82 ? -0.179 15.112 -4.946 1.00 96.69 82 THR A N 1
ATOM 644 C CA . THR A 1 82 ? -0.179 14.221 -6.115 1.00 96.69 82 THR A CA 1
ATOM 645 C C . THR A 1 82 ? 0.669 12.980 -5.846 1.00 96.69 82 THR A C 1
ATOM 647 O O . THR A 1 82 ? 0.241 11.872 -6.160 1.00 96.69 82 THR A O 1
ATOM 650 N N . CYS A 1 83 ? 1.831 13.140 -5.208 1.00 97.25 83 CYS A N 1
ATOM 651 C CA . CYS A 1 83 ? 2.689 12.021 -4.819 1.00 97.25 83 CYS A CA 1
ATOM 652 C C . CYS A 1 83 ? 2.017 11.092 -3.788 1.00 97.25 83 CYS A C 1
ATOM 654 O O . CYS A 1 83 ? 2.142 9.868 -3.888 1.00 97.25 83 CYS A O 1
ATOM 656 N N . ALA A 1 84 ? 1.273 11.644 -2.824 1.00 97.44 84 ALA A N 1
ATOM 657 C CA . ALA A 1 84 ? 0.519 10.872 -1.835 1.00 97.44 84 ALA A CA 1
ATOM 658 C C . ALA A 1 84 ? -0.640 10.088 -2.480 1.00 97.44 84 ALA A C 1
ATOM 660 O O . ALA A 1 84 ? -0.807 8.896 -2.221 1.00 97.44 84 ALA A O 1
ATOM 661 N N . VAL A 1 85 ? -1.389 10.717 -3.390 1.00 97.12 85 VAL A N 1
ATOM 662 C CA . VAL A 1 85 ? -2.475 10.068 -4.144 1.00 97.12 85 VAL A CA 1
ATOM 663 C C . VAL A 1 85 ? -1.941 8.962 -5.063 1.00 97.12 85 VAL A C 1
ATOM 665 O O . VAL A 1 85 ? -2.490 7.861 -5.078 1.00 97.12 85 VAL A O 1
ATOM 668 N N . GLU A 1 86 ? -0.839 9.192 -5.785 1.00 96.31 86 GLU A N 1
ATOM 669 C CA . GLU A 1 86 ? -0.178 8.143 -6.580 1.00 96.31 86 GLU A CA 1
ATOM 670 C C . GLU A 1 86 ? 0.285 6.969 -5.707 1.00 96.31 86 GLU A C 1
ATOM 672 O O . GLU A 1 86 ? 0.141 5.809 -6.095 1.00 96.31 86 GLU A O 1
ATOM 677 N N . SER A 1 87 ? 0.781 7.259 -4.502 1.00 97.44 87 SER A N 1
ATOM 678 C CA . SER A 1 87 ? 1.161 6.230 -3.533 1.00 97.44 87 SER A CA 1
ATOM 679 C C . SER A 1 87 ? -0.049 5.413 -3.070 1.00 97.44 87 SER A C 1
ATOM 681 O O . SER A 1 87 ? 0.023 4.187 -2.987 1.00 97.44 87 SER A O 1
ATOM 683 N N . ALA A 1 88 ? -1.187 6.067 -2.827 1.00 96.94 88 ALA A N 1
ATOM 684 C CA . ALA A 1 88 ? -2.449 5.420 -2.476 1.00 96.94 88 ALA A CA 1
ATOM 685 C C . ALA A 1 88 ? -2.966 4.498 -3.601 1.00 96.94 88 ALA A C 1
ATOM 687 O O . ALA A 1 88 ? -3.447 3.395 -3.324 1.00 96.94 88 ALA A O 1
ATOM 688 N N . PHE A 1 89 ? -2.810 4.899 -4.868 1.00 96.88 89 PHE A N 1
ATOM 689 C CA . PHE A 1 89 ? -3.117 4.042 -6.017 1.00 96.88 89 PHE A CA 1
ATOM 690 C C . PHE A 1 89 ? -2.184 2.836 -6.127 1.00 96.88 89 PHE A C 1
ATOM 692 O O . PHE A 1 89 ? -2.641 1.751 -6.473 1.00 96.88 89 PHE A O 1
ATOM 699 N N . GLU A 1 90 ? -0.900 2.986 -5.808 1.00 96.88 90 GLU A N 1
ATOM 700 C CA . GLU A 1 90 ? 0.039 1.861 -5.832 1.00 96.88 90 GLU A CA 1
ATOM 701 C C . GLU A 1 90 ? -0.271 0.833 -4.730 1.00 96.88 90 GLU A C 1
ATOM 703 O O . GLU A 1 90 ? -0.231 -0.372 -4.987 1.00 96.88 90 GLU A O 1
ATOM 708 N N . PHE A 1 91 ? -0.672 1.292 -3.534 1.00 96.75 91 PHE A N 1
ATOM 709 C CA . PHE A 1 91 ? -1.241 0.430 -2.488 1.00 96.75 91 PHE A CA 1
ATOM 710 C C . PHE A 1 91 ? -2.441 -0.363 -3.012 1.00 96.75 91 PHE A C 1
ATOM 712 O O . PHE A 1 91 ? -2.494 -1.582 -2.855 1.00 96.75 91 PHE A O 1
ATOM 719 N N . HIS A 1 92 ? -3.398 0.332 -3.634 1.00 96.38 92 HIS A N 1
ATOM 720 C CA . HIS A 1 92 ? -4.600 -0.282 -4.193 1.00 96.38 92 HIS A CA 1
ATOM 721 C C . HIS A 1 92 ? -4.260 -1.342 -5.242 1.00 96.38 92 HIS A C 1
ATOM 723 O O . HIS A 1 92 ? -4.661 -2.491 -5.091 1.00 96.38 92 HIS A O 1
ATOM 729 N N . ARG A 1 93 ? -3.454 -0.977 -6.244 1.00 96.19 93 ARG A N 1
ATOM 730 C CA . ARG A 1 93 ? -3.082 -1.836 -7.372 1.00 96.19 93 ARG A CA 1
ATOM 731 C C . ARG A 1 93 ? -2.426 -3.136 -6.917 1.00 96.19 93 ARG A C 1
ATOM 733 O O . ARG A 1 93 ? -2.843 -4.208 -7.342 1.00 96.19 93 ARG A O 1
ATOM 740 N N . ILE A 1 94 ? -1.406 -3.052 -6.057 1.00 96.50 94 ILE A N 1
ATOM 741 C CA . ILE A 1 94 ? -0.667 -4.240 -5.601 1.00 96.50 94 ILE A CA 1
ATOM 742 C C . ILE A 1 94 ? -1.597 -5.187 -4.835 1.00 96.50 94 ILE A C 1
ATOM 744 O O . ILE A 1 94 ? -1.517 -6.403 -5.004 1.00 96.50 94 ILE A O 1
ATOM 748 N N . VAL A 1 95 ? -2.486 -4.645 -4.000 1.00 93.94 95 VAL A N 1
ATOM 749 C CA . VAL A 1 95 ? -3.421 -5.463 -3.220 1.00 93.94 95 VAL A CA 1
ATOM 750 C C . VAL A 1 95 ? -4.514 -6.054 -4.100 1.00 93.94 95 VAL A C 1
ATOM 752 O O . VAL A 1 95 ? -4.835 -7.219 -3.913 1.00 93.94 95 VAL A O 1
ATOM 755 N N . ASP A 1 96 ? -5.044 -5.312 -5.069 1.00 93.75 96 ASP A N 1
ATOM 756 C CA . ASP A 1 96 ? -6.062 -5.812 -6.001 1.00 93.75 96 ASP A CA 1
ATOM 757 C C . ASP A 1 96 ? -5.517 -6.948 -6.884 1.00 93.75 96 ASP A C 1
ATOM 759 O O . ASP A 1 96 ? -6.157 -7.985 -7.045 1.00 93.75 96 ASP A O 1
ATOM 763 N N . GLU A 1 97 ? -4.283 -6.809 -7.383 1.00 93.38 97 GLU A N 1
ATOM 764 C CA . GLU A 1 97 ? -3.624 -7.832 -8.204 1.00 93.38 97 GLU A CA 1
ATOM 765 C C . GLU A 1 97 ? -3.267 -9.103 -7.406 1.00 93.38 97 GLU A C 1
ATOM 767 O O . GLU A 1 97 ? -3.337 -10.212 -7.943 1.00 93.38 97 GLU A O 1
ATOM 772 N N . ILE A 1 98 ? -2.880 -8.969 -6.130 1.00 91.56 98 ILE A N 1
ATOM 773 C CA . ILE A 1 98 ? -2.464 -10.105 -5.287 1.00 91.56 98 ILE A CA 1
ATOM 774 C C . ILE A 1 98 ? -3.643 -10.736 -4.531 1.00 91.56 98 ILE A C 1
ATOM 776 O O . ILE A 1 98 ? -3.656 -11.950 -4.344 1.00 91.56 98 ILE A O 1
ATOM 780 N N . TYR A 1 99 ? -4.634 -9.951 -4.110 1.00 87.88 99 TYR A N 1
ATOM 781 C CA . TYR A 1 99 ? -5.746 -10.363 -3.244 1.00 87.88 99 TYR A CA 1
ATOM 782 C C . TYR A 1 99 ? -7.132 -10.004 -3.832 1.00 87.88 99 TYR A C 1
ATOM 784 O O . TYR A 1 99 ? -7.934 -9.337 -3.168 1.00 87.88 99 TYR A O 1
ATOM 792 N N . PRO A 1 100 ? -7.471 -10.468 -5.052 1.00 82.00 100 PRO A N 1
ATOM 793 C CA . PRO A 1 100 ? -8.715 -10.090 -5.741 1.00 82.00 100 PRO A CA 1
ATOM 794 C C . PRO A 1 100 ? -9.996 -10.661 -5.097 1.00 82.00 100 PRO A C 1
ATOM 796 O O . PRO A 1 100 ? -11.116 -10.298 -5.457 1.00 82.00 100 PRO A O 1
ATOM 799 N N . ASP A 1 101 ? -9.860 -11.589 -4.152 1.00 75.62 101 ASP A N 1
ATOM 800 C CA . ASP A 1 101 ? -10.950 -12.276 -3.455 1.00 75.62 101 ASP A CA 1
ATOM 801 C C . ASP A 1 101 ? -11.499 -11.499 -2.243 1.00 75.62 101 ASP A C 1
ATOM 803 O O . ASP A 1 101 ? -12.417 -11.972 -1.570 1.00 75.62 101 ASP A O 1
ATOM 807 N N . GLY A 1 102 ? -10.969 -10.300 -1.971 1.00 75.94 102 GLY A N 1
ATOM 808 C CA . GLY A 1 102 ? -11.466 -9.419 -0.911 1.00 75.94 102 GLY A CA 1
ATOM 809 C C . GLY A 1 102 ? -11.008 -9.804 0.494 1.00 75.94 102 GLY A C 1
ATOM 810 O O . GLY A 1 102 ? -11.565 -9.347 1.494 1.00 75.94 102 GLY A O 1
ATOM 811 N N . VAL A 1 103 ? -9.973 -10.640 0.593 1.00 82.69 103 VAL A N 1
ATOM 812 C CA . VAL A 1 103 ? -9.354 -11.022 1.873 1.00 82.69 103 VAL A CA 1
ATOM 813 C C . VAL A 1 103 ? -8.529 -9.891 2.478 1.00 82.69 103 VAL A C 1
ATOM 815 O O . VAL A 1 103 ? -8.207 -9.927 3.667 1.00 82.69 103 VAL A O 1
ATOM 818 N N . ARG A 1 104 ? -8.194 -8.880 1.676 1.00 89.56 104 ARG A N 1
ATOM 819 C CA . ARG A 1 104 ? -7.602 -7.610 2.091 1.00 89.56 104 ARG A CA 1
ATOM 820 C C . ARG A 1 104 ? -8.495 -6.491 1.575 1.00 89.56 104 ARG A C 1
ATOM 822 O O . ARG A 1 104 ? -8.862 -6.479 0.405 1.00 89.56 104 ARG A O 1
ATOM 829 N N . LEU A 1 105 ? -8.866 -5.577 2.462 1.00 93.56 105 LEU A N 1
ATOM 830 C CA . LEU A 1 105 ? -9.734 -4.450 2.158 1.00 93.56 105 LEU A CA 1
ATOM 831 C C . LEU A 1 105 ? -9.011 -3.143 2.466 1.00 93.56 105 LEU A C 1
ATOM 833 O O . LEU A 1 105 ? -8.293 -3.033 3.463 1.00 93.56 105 LEU A O 1
ATOM 837 N N . ILE A 1 106 ? -9.249 -2.141 1.623 1.00 96.38 106 ILE A N 1
ATOM 838 C CA . ILE A 1 106 ? -8.699 -0.797 1.769 1.00 96.38 106 ILE A CA 1
ATOM 839 C C . ILE A 1 106 ? -9.843 0.213 1.716 1.00 96.38 106 ILE A C 1
ATOM 841 O O . ILE A 1 106 ? -10.677 0.157 0.811 1.00 96.38 106 ILE A O 1
ATOM 845 N N . ARG A 1 107 ? -9.864 1.146 2.669 1.00 96.19 107 ARG A N 1
ATOM 846 C CA . ARG A 1 107 ? -10.657 2.378 2.591 1.00 96.19 107 ARG A CA 1
ATOM 847 C C . ARG A 1 107 ? -9.742 3.586 2.477 1.00 96.19 107 ARG A C 1
ATOM 849 O O . ARG A 1 107 ? -8.647 3.580 3.030 1.00 96.19 107 ARG A O 1
ATOM 856 N N . PHE A 1 108 ? -10.229 4.628 1.815 1.00 96.94 108 PHE A N 1
ATOM 857 C CA . PHE A 1 108 ? -9.509 5.889 1.656 1.00 96.94 108 PHE A CA 1
ATOM 858 C C . PHE A 1 108 ? -10.252 7.010 2.372 1.00 96.94 108 PHE A C 1
ATOM 860 O O . PHE A 1 108 ? -11.472 7.148 2.230 1.00 96.94 108 PHE A O 1
ATOM 867 N N . VAL A 1 109 ? -9.503 7.799 3.133 1.00 96.75 109 VAL A N 1
ATOM 868 C CA . VAL A 1 109 ? -9.968 8.969 3.869 1.00 96.75 109 VAL A CA 1
ATOM 869 C C . VAL A 1 109 ? -9.129 10.160 3.437 1.00 96.75 109 VAL A C 1
ATOM 871 O O . VAL A 1 109 ? -7.905 10.077 3.403 1.00 96.75 109 VAL A O 1
ATOM 874 N N . ILE A 1 110 ? -9.793 11.261 3.121 1.00 95.62 110 ILE A N 1
ATOM 875 C CA . ILE A 1 110 ? -9.157 12.563 2.930 1.00 95.62 110 ILE A CA 1
ATOM 876 C C . ILE A 1 110 ? -9.448 13.401 4.172 1.00 95.62 110 ILE A C 1
ATOM 878 O O . ILE A 1 110 ? -10.574 13.363 4.671 1.00 95.62 110 ILE A O 1
ATOM 882 N N . SER A 1 111 ? -8.456 14.132 4.673 1.00 94.81 111 SER A N 1
ATOM 883 C CA . SER A 1 111 ? -8.615 15.025 5.820 1.00 94.81 111 SER A CA 1
ATOM 884 C C . SER A 1 111 ? -8.164 16.435 5.476 1.00 94.81 111 SER A C 1
ATOM 886 O O . SER A 1 111 ? -7.001 16.641 5.149 1.00 94.81 111 SER A O 1
ATOM 888 N N . ASP A 1 112 ? -9.081 17.391 5.581 1.00 90.25 112 ASP A N 1
ATOM 889 C CA . ASP A 1 112 ? -8.802 18.827 5.519 1.00 90.25 112 ASP A CA 1
ATOM 890 C C . ASP A 1 112 ? -9.367 19.516 6.777 1.00 90.25 112 ASP A C 1
ATOM 892 O O . ASP A 1 112 ? -8.970 19.192 7.900 1.00 90.25 112 ASP A O 1
ATOM 896 N N . PHE A 1 113 ? -10.341 20.413 6.619 1.00 87.25 113 PHE A N 1
ATOM 897 C CA . PHE A 1 113 ? -11.170 20.937 7.703 1.00 87.25 113 PHE A CA 1
ATOM 898 C C . PHE A 1 113 ? -12.098 19.866 8.296 1.00 87.25 113 PHE A C 1
ATOM 900 O O . PHE A 1 113 ? -12.523 19.976 9.445 1.00 87.25 113 PHE A O 1
ATOM 907 N N . VAL A 1 114 ? -12.421 18.819 7.525 1.00 89.19 114 VAL A N 1
ATOM 908 C CA . VAL A 1 114 ? -13.214 17.662 7.962 1.00 89.19 114 VAL A CA 1
ATOM 909 C C . VAL A 1 114 ? -12.639 16.384 7.342 1.00 89.19 114 VAL A C 1
ATOM 911 O O . VAL A 1 114 ? -12.150 16.379 6.217 1.00 89.19 114 VAL A O 1
ATOM 914 N N . GLY A 1 115 ? -12.733 15.261 8.053 1.00 89.56 115 GLY A N 1
ATOM 915 C CA . GLY A 1 115 ? -12.415 13.956 7.480 1.00 89.56 115 GLY A CA 1
ATOM 916 C C . GLY A 1 115 ? -13.557 13.440 6.593 1.00 89.56 115 GLY A C 1
ATOM 917 O O . GLY A 1 115 ? -14.727 13.501 6.971 1.00 89.56 115 GLY A O 1
ATOM 918 N N . ARG A 1 116 ? -13.247 12.901 5.410 1.00 93.38 116 ARG A N 1
ATOM 919 C CA . ARG A 1 116 ? -14.241 12.341 4.479 1.00 93.38 116 ARG A CA 1
ATOM 920 C C . ARG A 1 116 ? -13.782 11.004 3.922 1.00 93.38 116 ARG A C 1
ATOM 922 O O . ARG A 1 116 ? -12.674 10.886 3.406 1.00 93.38 116 ARG A O 1
ATOM 929 N N . PHE A 1 117 ? -14.662 10.005 3.959 1.00 91.12 117 PHE A N 1
ATOM 930 C CA . PHE A 1 117 ? -14.443 8.763 3.224 1.00 91.12 117 PHE A CA 1
ATOM 931 C C . PHE A 1 117 ? -14.632 8.982 1.724 1.00 91.12 117 PHE A C 1
ATOM 933 O O . PHE A 1 117 ? -15.653 9.513 1.294 1.00 91.12 117 PHE A O 1
ATOM 940 N N . LEU A 1 118 ? -13.712 8.446 0.924 1.00 86.44 118 LEU A N 1
ATOM 941 C CA . LEU A 1 118 ? -13.959 8.204 -0.503 1.00 86.44 118 LEU A CA 1
ATOM 942 C C . LEU A 1 118 ? -14.729 6.897 -0.729 1.00 86.44 118 LEU A C 1
ATOM 944 O O . LEU A 1 118 ? -15.371 6.711 -1.760 1.00 86.44 118 LEU A O 1
ATOM 948 N N . THR A 1 119 ? -14.661 5.994 0.252 1.00 78.25 119 THR A N 1
ATOM 949 C CA . THR A 1 119 ? -15.313 4.681 0.277 1.00 78.25 119 THR A CA 1
ATOM 950 C C . THR A 1 119 ? -15.987 4.479 1.636 1.00 78.25 119 THR A C 1
ATOM 952 O O . THR A 1 119 ? -15.279 4.233 2.617 1.00 78.25 119 THR A O 1
ATOM 955 N N . PRO A 1 120 ? -17.323 4.590 1.736 1.00 72.00 120 PRO A N 1
ATOM 956 C CA . PRO A 1 120 ? -17.992 4.713 3.031 1.00 72.00 120 PRO A CA 1
ATOM 957 C C . PRO A 1 120 ? -18.006 3.414 3.848 1.00 72.00 120 PRO A C 1
ATOM 959 O O . PRO A 1 120 ? -17.917 3.482 5.064 1.00 72.00 120 PRO A O 1
ATOM 962 N N . ASN A 1 121 ? -18.079 2.241 3.203 1.00 85.81 121 ASN A N 1
ATOM 963 C CA . ASN A 1 121 ? -18.286 0.950 3.874 1.00 85.81 121 ASN A CA 1
ATOM 964 C C . ASN A 1 121 ? -17.249 -0.109 3.459 1.00 85.81 121 ASN A C 1
ATOM 966 O O . ASN A 1 121 ? -16.608 -0.004 2.414 1.00 85.81 121 ASN A O 1
ATOM 970 N N . TRP A 1 122 ? -17.104 -1.162 4.272 1.00 92.38 122 TRP A N 1
ATOM 971 C CA . TRP A 1 122 ? -16.229 -2.302 4.007 1.00 92.38 122 TRP A CA 1
ATOM 972 C C . TRP A 1 122 ? -16.958 -3.159 2.981 1.00 92.38 122 TRP A C 1
ATOM 974 O O . TRP A 1 122 ? -17.932 -3.833 3.310 1.00 92.38 122 TRP A O 1
ATOM 984 N N . GLY A 1 123 ? -16.516 -3.083 1.729 1.00 86.25 123 GLY A N 1
ATOM 985 C CA . GLY A 1 123 ? -17.015 -3.949 0.670 1.00 86.25 123 GLY A CA 1
ATOM 986 C C . GLY A 1 123 ? -16.571 -5.399 0.861 1.00 86.25 123 GLY A C 1
ATOM 987 O O . GLY A 1 123 ? -15.731 -5.716 1.701 1.00 86.25 123 GLY A O 1
ATOM 988 N N . THR A 1 124 ? -17.113 -6.295 0.039 1.00 84.38 124 THR A N 1
ATOM 989 C CA . THR A 1 124 ? -16.574 -7.657 -0.116 1.00 84.38 124 THR A CA 1
ATOM 990 C C . THR A 1 124 ? -15.377 -7.706 -1.059 1.00 84.38 124 THR A C 1
ATOM 992 O O . THR A 1 124 ? -14.733 -8.738 -1.150 1.00 84.38 124 THR A O 1
ATOM 995 N N . GLN A 1 125 ? -15.120 -6.620 -1.785 1.00 86.50 125 GLN A N 1
ATOM 996 C CA . GLN A 1 125 ? -14.000 -6.416 -2.697 1.00 86.50 125 GLN A CA 1
ATOM 997 C C . GLN A 1 125 ? -13.526 -4.967 -2.563 1.00 86.50 125 GLN A C 1
ATOM 999 O O . GLN A 1 125 ? -14.229 -4.128 -1.984 1.00 86.50 125 GLN A O 1
ATOM 1004 N N . LEU A 1 126 ? -12.343 -4.677 -3.100 1.00 90.62 126 LEU A N 1
ATOM 1005 C CA . LEU A 1 126 ? -11.860 -3.308 -3.210 1.00 90.62 126 LEU A CA 1
ATOM 1006 C C . LEU A 1 126 ? -12.758 -2.490 -4.146 1.00 90.62 126 LEU A C 1
ATOM 1008 O O . LEU A 1 126 ? -13.376 -3.015 -5.073 1.00 90.62 126 LEU A O 1
ATOM 1012 N N . ILE A 1 127 ? -12.819 -1.180 -3.903 1.00 91.75 127 ILE A N 1
ATOM 1013 C CA . ILE A 1 127 ? -13.386 -0.237 -4.871 1.00 91.75 127 ILE A CA 1
ATOM 1014 C C . ILE A 1 127 ? -12.644 -0.385 -6.204 1.00 91.75 127 ILE A C 1
ATOM 1016 O O . ILE A 1 127 ? -11.427 -0.545 -6.212 1.00 91.75 127 ILE A O 1
ATOM 1020 N N . SER A 1 128 ? -13.352 -0.330 -7.332 1.00 92.31 128 SER A N 1
ATOM 1021 C CA . SER A 1 128 ? -12.685 -0.377 -8.637 1.00 92.31 128 SER A CA 1
ATOM 1022 C C . SER A 1 128 ? -11.772 0.837 -8.839 1.00 92.31 128 SER A C 1
ATOM 1024 O O . SER A 1 128 ? -12.084 1.940 -8.382 1.00 92.31 128 SER A O 1
ATOM 1026 N N . LEU A 1 129 ? -10.670 0.659 -9.573 1.00 91.31 129 LEU A N 1
ATOM 1027 C CA . LEU A 1 129 ? -9.722 1.745 -9.835 1.00 91.31 129 LEU A CA 1
ATOM 1028 C C . LEU A 1 129 ? -10.391 2.957 -10.515 1.00 91.31 129 LEU A C 1
ATOM 1030 O O . LEU A 1 129 ? -10.107 4.092 -10.150 1.00 91.31 129 LEU A O 1
ATOM 1034 N N . ASP A 1 130 ? -11.325 2.731 -11.446 1.00 93.38 130 ASP A N 1
ATOM 1035 C CA . ASP A 1 130 ? -12.082 3.798 -12.125 1.00 93.38 130 ASP A CA 1
ATOM 1036 C C . ASP A 1 130 ? -12.951 4.617 -11.154 1.00 93.38 130 ASP A C 1
ATOM 1038 O O . ASP A 1 130 ? -12.958 5.848 -11.202 1.00 93.38 130 ASP A O 1
ATOM 1042 N N . GLN A 1 131 ? -13.652 3.956 -10.229 1.00 93.31 131 GLN A N 1
ATOM 1043 C CA . GLN A 1 131 ? -14.434 4.656 -9.208 1.00 93.31 131 GLN A CA 1
ATOM 1044 C C . GLN A 1 131 ? -13.530 5.420 -8.240 1.00 93.31 131 GLN A C 1
ATOM 1046 O O . GLN A 1 131 ? -13.842 6.555 -7.893 1.00 93.31 131 GLN A O 1
ATOM 1051 N N . LEU A 1 132 ? -12.400 4.831 -7.840 1.00 93.88 132 LEU A N 1
ATOM 1052 C CA . LEU A 1 132 ? -11.437 5.495 -6.966 1.00 93.88 132 LEU A CA 1
ATOM 1053 C C . LEU A 1 132 ? -10.844 6.747 -7.633 1.00 93.88 132 LEU A C 1
ATOM 1055 O O . LEU A 1 132 ? -10.786 7.804 -7.006 1.00 93.88 132 LEU A O 1
ATOM 1059 N N . LEU A 1 133 ? -10.480 6.656 -8.917 1.00 94.19 133 LEU A N 1
ATOM 1060 C CA . LEU A 1 133 ? -10.024 7.791 -9.727 1.00 94.19 133 LEU A CA 1
ATOM 1061 C C . LEU A 1 133 ? -11.075 8.902 -9.788 1.00 94.19 133 LEU A C 1
ATOM 1063 O O . LEU A 1 133 ? -10.741 10.066 -9.579 1.00 94.19 133 LEU A O 1
ATOM 1067 N N . LYS A 1 134 ? -12.346 8.556 -10.024 1.00 94.00 134 LYS A N 1
ATOM 1068 C CA . LYS A 1 134 ? -13.456 9.524 -10.027 1.00 94.00 134 LYS A CA 1
ATOM 1069 C C . LYS A 1 134 ? -13.626 10.207 -8.672 1.00 94.00 134 LYS A C 1
ATOM 1071 O O . LYS A 1 134 ? -13.813 11.422 -8.637 1.00 94.00 134 LYS A O 1
ATOM 1076 N N . SER A 1 135 ? -13.514 9.460 -7.573 1.00 93.25 135 SER A N 1
ATOM 1077 C CA . SER A 1 135 ? -13.580 10.024 -6.223 1.00 93.25 135 SER A CA 1
ATOM 1078 C C . SER A 1 135 ? -12.451 11.029 -5.983 1.00 93.25 135 SER A C 1
ATOM 1080 O O . SER A 1 135 ? -12.733 12.167 -5.620 1.00 93.25 135 SER A O 1
ATOM 1082 N N . PHE A 1 136 ? -11.194 10.678 -6.275 1.00 94.00 136 PHE A N 1
ATOM 1083 C CA . PHE A 1 136 ? -10.069 11.615 -6.137 1.00 94.00 136 PHE A CA 1
ATOM 1084 C C . PHE A 1 136 ? -10.186 12.834 -7.057 1.00 94.00 136 PHE A C 1
ATOM 1086 O O . PHE A 1 136 ? -9.923 13.956 -6.627 1.00 94.00 136 PHE A O 1
ATOM 1093 N N . ALA A 1 137 ? -10.637 12.641 -8.299 1.00 93.31 137 ALA A N 1
ATOM 1094 C CA . ALA A 1 137 ? -10.869 13.739 -9.232 1.00 93.31 137 ALA A CA 1
ATOM 1095 C C . ALA A 1 137 ? -11.940 14.717 -8.722 1.00 93.31 137 ALA A C 1
ATOM 1097 O O . ALA A 1 137 ? -11.807 15.921 -8.925 1.00 93.31 137 ALA A O 1
ATOM 1098 N N . SER A 1 138 ? -12.973 14.220 -8.030 1.00 91.75 138 SER A N 1
ATOM 1099 C CA . SER A 1 138 ? -14.019 15.063 -7.435 1.00 91.75 138 SER A CA 1
ATOM 1100 C C . SER A 1 138 ? -13.537 15.886 -6.236 1.00 91.75 138 SER A C 1
ATOM 1102 O O . SER A 1 138 ? -14.076 16.960 -5.983 1.00 91.75 138 SER A O 1
ATOM 1104 N N . CYS A 1 139 ? -12.517 15.408 -5.515 1.00 89.50 139 CYS A N 1
ATOM 1105 C CA . CYS A 1 139 ? -11.931 16.123 -4.381 1.00 89.50 139 CYS A CA 1
ATOM 1106 C C . CYS A 1 139 ? -10.994 17.253 -4.819 1.00 89.50 139 CYS A C 1
ATOM 1108 O O . CYS A 1 139 ? -10.904 18.267 -4.134 1.00 89.50 139 CYS A O 1
ATOM 1110 N N . GLY A 1 140 ? -10.321 17.095 -5.962 1.00 91.19 140 GLY A N 1
ATOM 1111 C CA . GLY A 1 140 ? -9.370 18.079 -6.471 1.00 91.19 140 GLY A CA 1
ATOM 1112 C C . GLY A 1 140 ? -8.062 18.135 -5.672 1.00 91.19 140 GLY A C 1
ATOM 1113 O O . GLY A 1 140 ? -7.742 17.247 -4.878 1.00 91.19 140 GLY A O 1
ATOM 1114 N N . VAL A 1 141 ? -7.271 19.176 -5.925 1.00 93.12 141 VAL A N 1
ATOM 1115 C CA . VAL A 1 141 ? -6.013 19.444 -5.207 1.00 93.12 141 VAL A CA 1
ATOM 1116 C C . VAL A 1 141 ? -6.268 20.335 -3.983 1.00 93.12 141 VAL A C 1
ATOM 1118 O O . VAL A 1 141 ? -7.247 21.086 -4.006 1.00 93.12 141 VAL A O 1
ATOM 1121 N N . PRO A 1 142 ? -5.424 20.275 -2.936 1.00 93.88 142 PRO A N 1
ATOM 1122 C CA . PRO A 1 142 ? -5.540 21.170 -1.792 1.00 93.88 142 PRO A CA 1
ATOM 1123 C C . PRO A 1 142 ? -5.435 22.639 -2.210 1.00 93.88 142 PRO A C 1
ATOM 1125 O O . PRO A 1 142 ? -4.672 22.987 -3.117 1.00 93.88 142 PRO A O 1
ATOM 1128 N N . ASP A 1 143 ? -6.191 23.511 -1.542 1.00 91.12 143 ASP A N 1
ATOM 1129 C CA . ASP A 1 143 ? -6.088 24.954 -1.752 1.00 91.12 143 ASP A CA 1
ATOM 1130 C C . ASP A 1 143 ? -4.912 25.519 -0.946 1.00 91.12 143 ASP A C 1
ATOM 1132 O O . ASP A 1 143 ? -4.981 25.647 0.274 1.00 91.12 143 ASP A O 1
ATOM 1136 N N . ALA A 1 144 ? -3.848 25.918 -1.645 1.00 91.00 144 ALA A N 1
ATOM 1137 C CA . ALA A 1 144 ? -2.656 26.526 -1.051 1.00 91.00 144 ALA A CA 1
ATOM 1138 C C . ALA A 1 144 ? -2.934 27.831 -0.275 1.00 91.00 144 ALA A C 1
ATOM 1140 O O . ALA A 1 144 ? -2.054 28.322 0.429 1.00 91.00 144 ALA A O 1
ATOM 1141 N N . LYS A 1 145 ? -4.116 28.441 -0.442 1.00 90.06 145 LYS A N 1
ATOM 1142 C CA . LYS A 1 145 ? -4.512 29.688 0.233 1.00 90.06 145 LYS A CA 1
ATOM 1143 C C . LYS A 1 145 ? -5.485 29.475 1.392 1.00 90.06 145 LYS A C 1
ATOM 1145 O O . LYS A 1 145 ? -5.868 30.465 2.018 1.00 90.06 145 LYS A O 1
ATOM 1150 N N . ALA A 1 146 ? -5.923 28.244 1.647 1.00 88.62 146 ALA A N 1
ATOM 1151 C CA . ALA A 1 146 ? -6.845 27.974 2.741 1.00 88.62 146 ALA A CA 1
ATOM 1152 C C . ALA A 1 146 ? -6.173 28.181 4.111 1.00 88.62 146 ALA A C 1
ATOM 1154 O O . ALA A 1 146 ? -4.949 28.199 4.239 1.00 88.62 146 ALA A O 1
ATOM 1155 N N . ASP A 1 147 ? -6.993 28.380 5.143 1.00 87.62 147 ASP A N 1
ATOM 1156 C CA . ASP A 1 147 ? -6.513 28.611 6.503 1.00 87.62 147 ASP A CA 1
ATOM 1157 C C . ASP A 1 147 ? -5.968 27.313 7.113 1.00 87.62 147 ASP A C 1
ATOM 1159 O O . ASP A 1 147 ? -6.729 26.415 7.490 1.00 87.62 147 ASP A O 1
ATOM 1163 N N . LEU A 1 148 ? -4.641 27.244 7.237 1.00 83.75 148 LEU A N 1
ATOM 1164 C CA . LEU A 1 148 ? -3.927 26.098 7.792 1.00 83.75 148 LEU A CA 1
ATOM 1165 C C . LEU A 1 148 ? -4.370 25.769 9.224 1.00 83.75 148 LEU A C 1
ATOM 1167 O O . LEU A 1 148 ? -4.448 24.600 9.580 1.00 83.75 148 LEU A O 1
ATOM 1171 N N . SER A 1 149 ? -4.734 26.773 10.030 1.00 83.81 149 SER A N 1
ATOM 1172 C CA . SER A 1 149 ? -5.127 26.560 11.432 1.00 83.81 149 SER A CA 1
ATOM 1173 C C . SER A 1 149 ? -6.453 25.808 11.595 1.00 83.81 149 SER A C 1
ATOM 1175 O O . SER A 1 149 ? -6.746 25.280 12.668 1.00 83.81 149 SER A O 1
ATOM 1177 N N . SER A 1 150 ? -7.248 25.756 10.525 1.00 81.88 150 SER A N 1
ATOM 1178 C CA . SER A 1 150 ? -8.533 25.061 10.475 1.00 81.88 150 SER A CA 1
ATOM 1179 C C . SER A 1 150 ? -8.443 23.645 9.897 1.00 81.88 150 SER A C 1
ATOM 1181 O O . SER A 1 150 ? -9.414 22.893 9.990 1.00 81.88 150 SER A O 1
ATOM 1183 N N . CYS A 1 151 ? -7.299 23.275 9.313 1.00 86.75 151 CYS A N 1
ATOM 1184 C CA . CYS A 1 151 ? -7.062 21.953 8.742 1.00 86.75 151 CYS A CA 1
ATOM 1185 C C . CYS A 1 151 ? -6.348 21.061 9.758 1.00 86.75 151 CYS A C 1
ATOM 1187 O O . CYS A 1 151 ? -5.458 21.516 10.471 1.00 86.75 151 CYS A O 1
ATOM 1189 N N . SER A 1 152 ? -6.731 19.787 9.827 1.00 89.25 152 SER A N 1
ATOM 1190 C CA . SER A 1 152 ? -5.964 18.806 10.596 1.00 89.25 152 SER A CA 1
ATOM 1191 C C . SER A 1 152 ? -6.210 17.384 10.114 1.00 89.25 152 SER A C 1
ATOM 1193 O O . SER A 1 152 ? -7.352 16.971 9.867 1.00 89.25 152 SER A O 1
ATOM 1195 N N . ILE A 1 153 ? -5.140 16.590 10.070 1.00 94.56 153 ILE A N 1
ATOM 1196 C CA . ILE A 1 153 ? -5.195 15.153 9.767 1.00 94.56 153 ILE A CA 1
ATOM 1197 C C . ILE A 1 153 ? -5.933 14.341 10.848 1.00 94.56 153 ILE A C 1
ATOM 1199 O O . ILE A 1 153 ? -6.422 13.235 10.592 1.00 94.56 153 ILE A O 1
ATOM 1203 N N . ILE A 1 154 ? -6.073 14.905 12.052 1.00 94.50 154 ILE A N 1
ATOM 1204 C CA . ILE A 1 154 ? -6.739 14.302 13.214 1.00 94.50 154 ILE A CA 1
ATOM 1205 C C . ILE A 1 154 ? -8.182 13.891 12.896 1.00 94.50 154 ILE A C 1
ATOM 1207 O O . ILE A 1 154 ? -8.636 12.820 13.315 1.00 94.50 154 ILE A O 1
ATOM 1211 N N . ASN A 1 155 ? -8.898 14.695 12.106 1.00 93.88 155 ASN A N 1
ATOM 1212 C CA . ASN A 1 155 ? -10.275 14.397 11.714 1.00 93.88 155 ASN A CA 1
ATOM 1213 C C . ASN A 1 155 ? -10.351 13.096 10.897 1.00 93.88 155 ASN A C 1
ATOM 1215 O O . ASN A 1 155 ? -11.174 12.221 11.173 1.00 93.88 155 ASN A O 1
ATOM 1219 N N . GLY A 1 156 ? -9.458 12.933 9.919 1.00 95.81 156 GLY A N 1
ATOM 1220 C CA . GLY A 1 156 ? -9.357 11.722 9.110 1.00 95.81 156 GLY A CA 1
ATOM 1221 C C . GLY A 1 156 ? -8.905 10.503 9.913 1.00 95.81 156 GLY A C 1
ATOM 1222 O O . GLY A 1 156 ? -9.423 9.405 9.708 1.00 95.81 156 GLY A O 1
ATOM 1223 N N . ILE A 1 157 ? -8.000 10.690 10.876 1.00 97.00 157 ILE A N 1
ATOM 1224 C CA . ILE A 1 157 ? -7.571 9.631 11.799 1.00 97.00 157 ILE A CA 1
ATOM 1225 C C . ILE A 1 157 ? -8.736 9.142 12.668 1.00 97.00 157 ILE A C 1
ATOM 1227 O O . ILE A 1 157 ? -8.925 7.932 12.807 1.00 97.00 157 ILE A O 1
ATOM 1231 N N . SER A 1 158 ? -9.542 10.057 13.206 1.00 96.56 158 SER A N 1
ATOM 1232 C CA . SER A 1 158 ? -10.704 9.720 14.042 1.00 96.56 158 SER A CA 1
ATOM 1233 C C . SER A 1 158 ? -11.697 8.841 13.270 1.00 96.56 158 SER A C 1
ATOM 1235 O O . SER A 1 158 ? -12.162 7.804 13.750 1.00 96.56 158 SER A O 1
ATOM 1237 N N . ILE A 1 159 ? -11.939 9.205 12.009 1.00 95.75 159 ILE A N 1
ATOM 1238 C CA . ILE A 1 159 ? -12.770 8.443 11.073 1.00 95.75 159 ILE A CA 1
ATOM 1239 C C . ILE A 1 159 ? -12.145 7.082 10.733 1.00 95.75 159 ILE A C 1
ATOM 1241 O O . ILE A 1 159 ? -12.850 6.074 10.628 1.00 95.75 159 ILE A O 1
ATOM 1245 N N . ALA A 1 160 ? -10.820 7.013 10.594 1.00 97.44 160 ALA A N 1
ATOM 1246 C CA . ALA A 1 160 ? -10.123 5.753 10.371 1.00 97.44 160 ALA A CA 1
ATOM 1247 C C . ALA A 1 160 ? -10.281 4.797 11.563 1.00 97.44 160 ALA A C 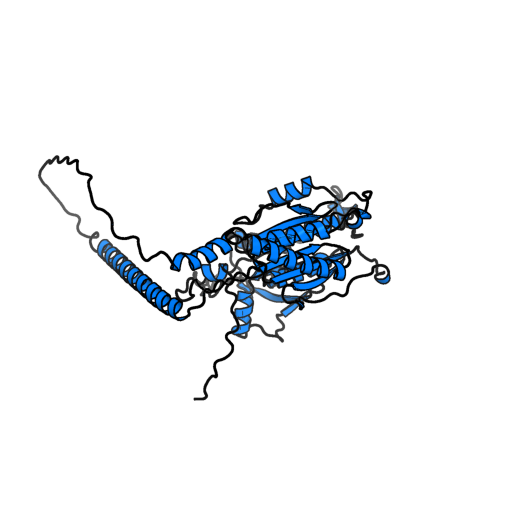1
ATOM 1249 O O . ALA A 1 160 ? -10.589 3.622 11.359 1.00 97.44 160 ALA A O 1
ATOM 1250 N N . VAL A 1 161 ? -10.147 5.289 12.800 1.00 97.56 161 VAL A N 1
ATOM 1251 C CA . VAL A 1 161 ? -10.382 4.498 14.022 1.00 97.56 161 VAL A CA 1
ATOM 1252 C C . VAL A 1 161 ? -11.823 3.980 14.065 1.00 97.56 161 VAL A C 1
ATOM 1254 O O . VAL A 1 161 ? -12.049 2.802 14.359 1.00 97.56 161 VAL A O 1
ATOM 1257 N N . GLU A 1 162 ? -12.800 4.812 13.705 1.00 95.56 162 GLU A N 1
ATOM 1258 C CA . GLU A 1 162 ? -14.192 4.386 13.557 1.00 95.56 162 GLU A CA 1
ATOM 1259 C C . GLU A 1 162 ? -14.344 3.251 12.530 1.00 95.56 162 GLU A C 1
ATOM 1261 O O . GLU A 1 162 ? -14.892 2.200 12.879 1.00 95.56 162 GLU A O 1
ATOM 1266 N N . ALA A 1 163 ? -13.771 3.375 11.330 1.00 96.25 163 ALA A N 1
ATOM 1267 C CA . ALA A 1 163 ? -13.799 2.303 10.332 1.00 96.25 163 ALA A CA 1
ATOM 1268 C C . ALA A 1 163 ? -13.137 1.005 10.821 1.00 96.25 163 ALA A C 1
ATOM 1270 O O . ALA A 1 163 ? -13.615 -0.086 10.502 1.00 96.25 163 ALA A O 1
ATOM 1271 N N . ILE A 1 164 ? -12.060 1.073 11.613 1.00 97.06 164 ILE A N 1
ATOM 1272 C CA . ILE A 1 164 ? -11.451 -0.134 12.194 1.00 97.06 164 ILE A CA 1
ATOM 1273 C C . ILE A 1 164 ? -12.388 -0.802 13.212 1.00 97.06 164 ILE A C 1
ATOM 1275 O O . ILE A 1 164 ? -12.374 -2.028 13.334 1.00 97.06 164 ILE A O 1
ATOM 1279 N N . SER A 1 165 ? -13.252 -0.061 13.907 1.00 95.19 165 SER A N 1
ATOM 1280 C CA . SER A 1 165 ? -14.251 -0.669 14.800 1.00 95.19 165 SER A CA 1
ATOM 1281 C C . SER A 1 165 ? -15.380 -1.402 14.059 1.00 95.19 165 SER A C 1
ATOM 1283 O O . SER A 1 165 ? -15.984 -2.313 14.625 1.00 95.19 165 SER A O 1
ATOM 1285 N N . GLU A 1 166 ? -15.641 -1.055 12.796 1.00 94.31 166 GLU A N 1
ATOM 1286 C CA . GLU A 1 166 ? -16.652 -1.713 11.962 1.00 94.31 166 GLU A CA 1
ATOM 1287 C C . GLU A 1 166 ? -16.208 -3.119 11.539 1.00 94.31 166 GLU A C 1
ATOM 1289 O O . GLU A 1 166 ? -15.083 -3.344 11.078 1.00 94.31 166 GLU A O 1
ATOM 1294 N N . LEU A 1 167 ? -17.117 -4.081 11.671 1.00 91.69 167 LEU A N 1
ATOM 1295 C CA . LEU A 1 167 ? -16.910 -5.464 11.267 1.00 91.69 167 LEU A CA 1
ATOM 1296 C C . LEU A 1 167 ? -17.120 -5.632 9.763 1.00 91.69 167 LEU A C 1
ATOM 1298 O O . LEU A 1 167 ? -18.129 -5.200 9.201 1.00 91.69 167 LEU A O 1
ATOM 1302 N N . THR A 1 168 ? -16.187 -6.326 9.117 1.00 90.88 168 THR A N 1
ATOM 1303 C CA . THR A 1 168 ? -16.319 -6.723 7.710 1.00 90.88 168 THR A CA 1
ATOM 1304 C C . THR A 1 168 ? -17.235 -7.934 7.566 1.00 90.88 168 THR A C 1
ATOM 1306 O O . THR A 1 168 ? -17.460 -8.685 8.517 1.00 90.88 168 THR A O 1
ATOM 1309 N N . GLU A 1 169 ? -17.717 -8.196 6.352 1.00 86.06 169 GLU A N 1
ATOM 1310 C CA . GLU A 1 169 ? -18.509 -9.399 6.073 1.00 86.06 169 GLU A CA 1
ATOM 1311 C C . GLU A 1 169 ? -17.736 -10.697 6.360 1.00 86.06 169 GLU A C 1
ATOM 1313 O O . GLU A 1 169 ? -18.330 -11.683 6.797 1.00 86.06 169 GLU A O 1
ATOM 1318 N N . LEU A 1 170 ? -16.407 -10.705 6.186 1.00 83.38 170 LEU A N 1
ATOM 1319 C CA . LEU A 1 170 ? -15.564 -11.845 6.567 1.00 83.38 170 LEU A CA 1
ATOM 1320 C C . LEU A 1 170 ? -15.535 -12.042 8.090 1.00 83.38 170 LEU A C 1
ATOM 1322 O O . LEU A 1 170 ? -15.732 -13.162 8.564 1.00 83.38 170 LEU A O 1
ATOM 1326 N N . GLN A 1 171 ? -15.378 -10.964 8.862 1.00 84.75 171 GLN A N 1
ATOM 1327 C CA . GLN A 1 171 ? -15.390 -11.027 10.327 1.00 84.75 171 GLN A CA 1
ATOM 1328 C C . GLN A 1 171 ? -16.774 -11.407 10.886 1.00 84.75 171 GLN A C 1
ATOM 1330 O O . GLN A 1 171 ? -16.864 -12.188 11.840 1.00 84.75 171 GLN A O 1
ATOM 1335 N N . LYS A 1 172 ? -17.862 -10.912 10.278 1.00 83.62 172 LYS A N 1
ATOM 1336 C CA . LYS A 1 172 ? -19.241 -11.285 10.638 1.00 83.62 172 LYS A CA 1
ATOM 1337 C C . LYS A 1 172 ? -19.502 -12.765 10.373 1.00 83.62 172 LYS A C 1
ATOM 1339 O O . LYS A 1 172 ? -19.917 -13.471 11.286 1.00 83.62 172 LYS A O 1
ATOM 1344 N N . LYS A 1 173 ? -19.158 -13.269 9.180 1.00 78.25 173 LYS A N 1
ATOM 1345 C CA . LYS A 1 173 ? -19.283 -14.699 8.839 1.00 78.25 173 LYS A CA 1
ATOM 1346 C C . LYS A 1 173 ? -18.491 -15.588 9.793 1.00 78.25 173 LYS A C 1
ATOM 1348 O O . LYS A 1 173 ? -19.000 -16.619 10.223 1.00 78.25 173 LYS A O 1
ATOM 1353 N N . GLN A 1 174 ? -17.272 -15.190 10.157 1.00 72.00 174 GLN A N 1
ATOM 1354 C CA . GLN A 1 174 ? -16.473 -15.923 11.138 1.00 72.00 174 GLN A CA 1
ATOM 1355 C C . GLN A 1 174 ? -17.153 -15.932 12.515 1.00 72.00 174 GLN A C 1
ATOM 1357 O O . GLN A 1 174 ? -17.255 -16.978 13.152 1.00 72.00 174 GLN A O 1
ATOM 1362 N N . SER A 1 175 ? -17.699 -14.797 12.951 1.00 69.38 175 SER A N 1
ATOM 1363 C CA . SER A 1 175 ? -18.451 -14.682 14.209 1.00 69.38 175 SER A CA 1
ATOM 1364 C C . SER A 1 175 ? -19.744 -15.512 14.211 1.00 69.38 175 SER A C 1
ATOM 1366 O O . SER A 1 175 ? -20.073 -16.145 15.217 1.00 69.38 175 SER A O 1
ATOM 1368 N N . ASP A 1 176 ? -20.454 -15.575 13.084 1.00 65.38 176 ASP A N 1
ATOM 1369 C CA . ASP A 1 176 ? -21.660 -16.387 12.900 1.00 65.38 176 ASP A CA 1
ATOM 1370 C C . ASP A 1 176 ? -21.353 -17.886 12.903 1.00 65.38 176 ASP A C 1
ATOM 1372 O O . ASP A 1 176 ? -22.039 -18.651 13.582 1.00 65.38 176 ASP A O 1
ATOM 1376 N N . LEU A 1 177 ? -20.282 -18.314 12.226 1.00 61.25 177 LEU A N 1
ATOM 1377 C CA . LEU A 1 177 ? -19.806 -19.700 12.283 1.00 61.25 177 LEU A CA 1
ATOM 1378 C C . LEU A 1 177 ? -19.494 -20.126 13.724 1.00 61.25 177 LEU A C 1
ATOM 1380 O O . LEU A 1 177 ? -19.806 -21.250 14.113 1.00 61.25 177 LEU A O 1
ATOM 1384 N N . ASN A 1 178 ? -18.964 -19.214 14.539 1.00 56.75 178 ASN A N 1
ATOM 1385 C CA . ASN A 1 178 ? -18.671 -19.477 15.947 1.00 56.75 178 ASN A CA 1
ATOM 1386 C C . ASN A 1 178 ? -19.914 -19.424 16.852 1.00 56.75 178 ASN A C 1
ATOM 1388 O O . ASN A 1 178 ? -19.989 -20.151 17.844 1.00 56.75 178 ASN A O 1
ATOM 1392 N N . SER A 1 179 ? -20.899 -18.573 16.544 1.00 54.03 179 SER A N 1
ATOM 1393 C CA . SER A 1 179 ? -22.119 -18.412 17.352 1.00 54.03 179 SER A CA 1
ATOM 1394 C C . SER A 1 179 ? -23.227 -19.421 17.003 1.00 54.03 179 SER A C 1
ATOM 1396 O O . SER A 1 179 ? -24.008 -19.806 17.880 1.00 54.03 179 SER A O 1
ATOM 1398 N N . GLY A 1 180 ? -23.243 -19.936 15.767 1.00 42.69 180 GLY A N 1
ATOM 1399 C CA . GLY A 1 180 ? -24.155 -20.972 15.263 1.00 42.69 180 GLY A CA 1
ATOM 1400 C C . GLY A 1 180 ? -24.028 -22.334 15.958 1.00 42.69 180 GLY A C 1
ATOM 1401 O O . GLY A 1 180 ? -24.935 -23.165 15.871 1.00 42.69 180 GLY A O 1
ATOM 1402 N N . PHE A 1 181 ? -22.975 -22.538 16.754 1.00 41.88 181 PHE A N 1
ATOM 1403 C CA . PHE A 1 181 ? -22.796 -23.716 17.610 1.00 41.88 181 PHE A CA 1
ATOM 1404 C C . PHE A 1 181 ? -23.795 -23.818 18.780 1.00 41.88 181 PHE A C 1
ATOM 1406 O O . PHE A 1 181 ? -23.798 -24.823 19.487 1.00 41.88 181 PHE A O 1
ATOM 1413 N N . LYS A 1 182 ? -24.684 -22.831 18.987 1.00 36.22 182 LYS A N 1
ATOM 1414 C CA . LYS A 1 182 ? -25.743 -22.897 20.015 1.00 36.22 182 LYS A CA 1
ATOM 1415 C C . LYS A 1 182 ? -27.102 -23.438 19.551 1.00 36.22 182 LYS A C 1
ATOM 1417 O O . LYS A 1 182 ? -27.914 -23.763 20.412 1.00 36.22 182 LYS A O 1
ATOM 1422 N N . TYR A 1 183 ? -27.379 -23.557 18.247 1.00 33.28 183 TYR A N 1
ATOM 1423 C CA . TYR A 1 183 ? -28.754 -23.809 17.764 1.00 33.28 183 TYR A CA 1
ATOM 1424 C C . TYR A 1 183 ? -28.953 -25.002 16.815 1.00 33.28 183 TYR A C 1
ATOM 1426 O O . TYR A 1 183 ? -30.076 -25.243 16.377 1.00 33.28 183 TYR A O 1
ATOM 1434 N N . PHE A 1 184 ? -27.946 -25.847 16.585 1.00 33.28 184 PHE A N 1
ATOM 1435 C CA . PHE A 1 184 ? -28.124 -27.083 15.798 1.00 33.28 184 PHE A CA 1
ATOM 1436 C C . PHE A 1 184 ? -28.751 -28.266 16.571 1.00 33.28 184 PHE A C 1
ATOM 1438 O O . PHE A 1 184 ? -28.707 -29.406 16.117 1.00 33.28 184 PHE A O 1
ATOM 1445 N N . GLY A 1 185 ? -29.386 -28.010 17.721 1.00 33.97 185 GLY A N 1
ATOM 1446 C CA . GLY A 1 185 ? -30.066 -29.029 18.532 1.00 33.97 185 GLY A CA 1
ATOM 1447 C C . GLY A 1 185 ? -31.565 -29.218 18.259 1.00 33.97 185 GLY A C 1
ATOM 1448 O O . GLY A 1 185 ? -32.156 -30.154 18.793 1.00 33.97 185 GLY A O 1
ATOM 1449 N N . LYS A 1 186 ? -32.225 -28.357 17.470 1.00 31.45 186 LYS A N 1
ATOM 1450 C CA . LYS A 1 186 ? -33.685 -28.443 17.259 1.00 31.45 186 LYS A CA 1
ATOM 1451 C C . LYS A 1 186 ? -34.117 -27.989 15.865 1.00 31.45 186 LYS A C 1
ATOM 1453 O O . LYS A 1 186 ? -34.804 -26.989 15.724 1.00 31.45 186 LYS A O 1
ATOM 1458 N N . CYS A 1 187 ? -33.782 -28.754 14.831 1.00 28.09 187 CYS A N 1
ATOM 1459 C CA . CYS A 1 187 ? -34.589 -28.730 13.608 1.00 28.09 187 CYS A CA 1
ATOM 1460 C C . CYS A 1 187 ? -34.577 -30.091 12.905 1.00 28.09 187 CYS A C 1
ATOM 1462 O O . CYS A 1 187 ? -33.975 -30.278 11.856 1.00 28.09 187 CYS A O 1
ATOM 1464 N N . SER A 1 188 ? -35.231 -31.074 13.523 1.00 30.98 188 SER A N 1
ATOM 1465 C CA . SER A 1 188 ? -35.839 -32.183 12.785 1.00 30.98 188 SER A CA 1
ATOM 1466 C C . SER A 1 188 ? -36.907 -32.832 13.658 1.00 30.98 188 SER A C 1
ATOM 1468 O O . SER A 1 188 ? -36.636 -33.773 14.399 1.00 30.98 188 SER A O 1
ATOM 1470 N N . LYS A 1 189 ? -38.107 -32.239 13.656 1.00 37.72 189 LYS A N 1
ATOM 1471 C CA . LYS A 1 189 ? -39.388 -32.897 13.972 1.00 37.72 189 LYS A CA 1
ATOM 1472 C C . LYS A 1 189 ? -40.533 -31.898 13.793 1.00 37.72 189 LYS A C 1
ATOM 1474 O O . LYS A 1 189 ? -40.821 -31.123 14.699 1.00 37.72 189 LYS A O 1
ATOM 1479 N N . ARG A 1 190 ? -41.144 -31.948 12.605 1.00 26.36 190 ARG A N 1
ATOM 1480 C CA . ARG A 1 190 ? -42.510 -31.546 12.188 1.00 26.36 190 ARG A CA 1
ATOM 1481 C C . ARG A 1 190 ? -42.414 -31.230 10.691 1.00 26.36 190 ARG A C 1
ATOM 1483 O O . ARG A 1 190 ? -41.532 -30.482 10.306 1.00 26.36 190 ARG A O 1
ATOM 1490 N N . SER A 1 191 ? -43.213 -31.767 9.785 1.00 26.67 191 SER A N 1
ATOM 1491 C CA . SER A 1 191 ? -44.392 -32.629 9.860 1.00 26.67 191 SER A CA 1
ATOM 1492 C C . SER A 1 191 ? -44.653 -33.109 8.432 1.00 26.67 191 SER A C 1
ATOM 1494 O O . SER A 1 191 ? -44.552 -32.316 7.500 1.00 26.67 191 SER A O 1
ATOM 1496 N N . GLY A 1 192 ? -45.001 -34.382 8.254 1.00 26.89 192 GLY A N 1
ATOM 1497 C CA . GLY A 1 192 ? -45.604 -34.829 7.004 1.00 26.89 192 GLY A CA 1
ATOM 1498 C C . GLY A 1 192 ? -46.995 -34.218 6.836 1.00 26.89 192 GLY A C 1
ATOM 1499 O O . GLY A 1 192 ? -47.737 -34.107 7.808 1.00 26.89 192 GLY A O 1
ATOM 1500 N N . SER A 1 193 ? -47.345 -33.817 5.617 1.00 26.09 193 SER A N 1
ATOM 1501 C CA . SER A 1 193 ? -48.599 -34.209 4.959 1.00 26.09 193 SER A CA 1
ATOM 1502 C C . SER A 1 193 ? -48.766 -33.510 3.605 1.00 26.09 193 SER A C 1
ATOM 1504 O O . SER A 1 193 ? -48.589 -32.308 3.471 1.00 26.09 193 SER A O 1
ATOM 1506 N N . SER A 1 194 ? -49.185 -34.330 2.639 1.00 25.61 194 SER A N 1
ATOM 1507 C CA . SER A 1 194 ? -50.071 -34.010 1.517 1.00 25.61 194 SER A CA 1
ATOM 1508 C C . SER A 1 194 ? -49.564 -33.171 0.337 1.00 25.61 194 SER A C 1
ATOM 1510 O O . SER A 1 194 ? -49.742 -31.958 0.296 1.00 25.61 194 SER A O 1
ATOM 1512 N N . THR A 1 195 ? -49.185 -33.861 -0.747 1.00 25.25 195 THR A N 1
ATOM 1513 C CA . THR A 1 195 ? -49.776 -33.586 -2.075 1.00 25.25 195 THR A CA 1
ATOM 1514 C C . THR A 1 195 ? -49.846 -34.882 -2.909 1.00 25.25 195 THR A C 1
ATOM 1516 O O . THR A 1 195 ? -48.855 -35.351 -3.458 1.00 25.25 195 THR A O 1
ATOM 1519 N N . ARG A 1 196 ? -51.038 -35.500 -2.947 1.00 26.62 196 ARG A N 1
ATOM 1520 C CA . ARG A 1 196 ? -51.578 -36.268 -4.097 1.00 26.62 196 ARG A CA 1
ATOM 1521 C C . ARG A 1 196 ? -51.945 -35.221 -5.170 1.00 26.62 196 ARG A C 1
ATOM 1523 O O . ARG A 1 196 ? -52.297 -34.120 -4.775 1.00 26.62 196 ARG A O 1
ATOM 1530 N N . GLN A 1 197 ? -51.938 -35.401 -6.486 1.00 26.06 197 GLN A N 1
ATOM 1531 C CA . GLN A 1 197 ? -52.130 -36.530 -7.401 1.00 26.06 197 GLN A CA 1
ATOM 1532 C C . GLN A 1 197 ? -51.894 -35.935 -8.810 1.00 26.06 197 GLN A C 1
ATOM 1534 O O . GLN A 1 197 ? -52.354 -34.822 -9.043 1.00 26.06 197 GLN A O 1
ATOM 1539 N N . HIS A 1 198 ? -51.285 -36.658 -9.751 1.00 24.19 198 HIS A N 1
ATOM 1540 C CA . HIS A 1 198 ? -51.966 -37.006 -11.007 1.00 24.19 198 HIS A CA 1
ATOM 1541 C C . HIS A 1 198 ? -51.141 -38.014 -11.811 1.00 24.19 198 HIS A C 1
ATOM 1543 O O . HIS A 1 198 ? -49.954 -37.829 -12.060 1.00 24.19 198 HIS A O 1
ATOM 1549 N N . ILE A 1 199 ? -51.823 -39.100 -12.153 1.00 27.27 199 ILE A N 1
ATOM 1550 C CA . ILE A 1 199 ? -51.420 -40.184 -13.043 1.00 27.27 199 ILE A CA 1
ATOM 1551 C C . ILE A 1 199 ? -51.848 -39.775 -14.454 1.00 27.27 199 ILE A C 1
ATOM 1553 O O . ILE A 1 199 ? -52.927 -39.195 -14.596 1.00 27.27 199 ILE A O 1
ATOM 1557 N N . ASP A 1 200 ? -51.054 -40.126 -15.464 1.00 24.98 200 ASP A N 1
ATOM 1558 C CA . ASP A 1 200 ? -51.613 -40.518 -16.757 1.00 24.98 200 ASP A CA 1
ATOM 1559 C C . ASP A 1 200 ? -50.723 -41.592 -17.402 1.00 24.98 200 ASP A C 1
ATOM 1561 O O . ASP A 1 200 ? -49.567 -41.359 -17.760 1.00 24.98 200 ASP A O 1
ATOM 1565 N N . GLU A 1 201 ? -51.273 -42.801 -17.480 1.00 27.72 201 GLU A N 1
ATOM 1566 C CA . GLU A 1 201 ? -50.767 -43.928 -18.255 1.00 27.72 201 GLU A CA 1
ATOM 1567 C C . GLU A 1 201 ? -51.435 -43.894 -19.633 1.00 27.72 201 GLU A C 1
ATOM 1569 O O . GLU A 1 201 ? -52.662 -43.882 -19.725 1.00 27.72 201 GLU A O 1
ATOM 1574 N N . ARG A 1 202 ? -50.655 -43.984 -20.716 1.00 27.22 202 ARG A N 1
ATOM 1575 C CA . ARG A 1 202 ? -51.134 -44.581 -21.970 1.00 27.22 202 ARG A CA 1
ATOM 1576 C C . ARG A 1 202 ? -50.069 -45.494 -22.561 1.00 27.22 202 ARG A C 1
ATOM 1578 O O . ARG A 1 202 ? -48.994 -45.058 -22.959 1.00 27.22 202 ARG A O 1
ATOM 1585 N N . GLN A 1 203 ? -50.425 -46.772 -22.580 1.00 27.72 203 GLN A N 1
ATOM 1586 C CA . GLN A 1 203 ? -49.789 -47.875 -23.289 1.00 27.72 203 GLN A CA 1
ATOM 1587 C C . GLN A 1 203 ? -49.987 -47.734 -24.806 1.00 27.72 203 GLN A C 1
ATOM 1589 O O . GLN A 1 203 ? -51.075 -47.347 -25.227 1.00 27.72 203 GLN A O 1
ATOM 1594 N N . VAL A 1 204 ? -49.000 -48.159 -25.605 1.00 26.78 204 VAL A N 1
ATOM 1595 C CA . VAL A 1 204 ? -49.223 -48.896 -26.864 1.00 26.78 204 VAL A CA 1
ATOM 1596 C C . VAL A 1 204 ? -48.115 -49.944 -27.007 1.00 26.78 204 VAL A C 1
ATOM 1598 O O . VAL A 1 204 ? -46.933 -49.657 -26.830 1.00 26.78 204 VAL A O 1
ATOM 1601 N N . GLU A 1 205 ? -48.549 -51.168 -27.279 1.00 24.58 205 GLU A N 1
ATOM 1602 C CA . GLU A 1 205 ? -47.792 -52.408 -27.394 1.00 24.58 205 GLU A CA 1
ATOM 1603 C C . GLU A 1 205 ? -47.214 -52.678 -28.807 1.00 24.58 205 GLU A C 1
ATOM 1605 O O . GLU A 1 205 ? -47.833 -52.344 -29.812 1.00 24.58 205 GLU A O 1
ATOM 1610 N N . ASN A 1 206 ? -46.104 -53.434 -28.811 1.00 26.30 206 ASN A N 1
ATOM 1611 C CA . ASN A 1 206 ? -45.771 -54.624 -29.626 1.00 26.30 206 ASN A CA 1
ATOM 1612 C C . ASN A 1 206 ? -45.233 -54.600 -31.086 1.00 26.30 206 ASN A C 1
ATOM 1614 O O . ASN A 1 206 ? -45.885 -54.142 -32.018 1.00 26.30 206 ASN A O 1
ATOM 1618 N N . LYS A 1 207 ? -44.131 -55.385 -31.203 1.00 28.39 207 LYS A N 1
ATOM 1619 C CA . LYS A 1 207 ? -43.567 -56.233 -32.294 1.00 28.39 207 LYS A CA 1
ATOM 1620 C C . LYS A 1 207 ? -42.733 -55.559 -33.394 1.00 28.39 207 LYS A C 1
ATOM 1622 O O . LYS A 1 207 ? -43.228 -54.676 -34.074 1.00 28.39 207 LYS A O 1
ATOM 1627 N N . GLU A 1 208 ? -41.420 -55.801 -33.525 1.00 28.47 208 GLU A N 1
ATOM 1628 C CA . GLU A 1 208 ? -40.568 -57.013 -33.724 1.00 28.47 208 GLU A CA 1
ATOM 1629 C C . GLU A 1 208 ? -40.074 -57.096 -35.186 1.00 28.47 208 GLU A C 1
ATOM 1631 O O . GLU A 1 208 ? -40.874 -56.916 -36.097 1.00 28.47 208 GLU A O 1
ATOM 1636 N N . ASP A 1 209 ? -38.763 -57.371 -35.328 1.00 26.94 209 ASP A N 1
ATOM 1637 C CA . ASP A 1 209 ? -37.939 -57.736 -36.510 1.00 26.94 209 ASP A CA 1
ATOM 1638 C C . ASP A 1 209 ? -36.964 -56.640 -36.996 1.00 26.94 209 ASP A C 1
ATOM 1640 O O . ASP A 1 209 ? -37.374 -55.523 -37.283 1.00 26.94 209 ASP A O 1
ATOM 1644 N N . LEU A 1 210 ? -35.651 -56.837 -37.194 1.00 28.44 210 LEU A N 1
ATOM 1645 C CA . LEU A 1 210 ? -34.674 -57.907 -36.929 1.00 28.44 210 LEU A CA 1
ATOM 1646 C C . LEU A 1 210 ? -33.282 -57.333 -37.340 1.00 28.44 210 LEU A C 1
ATOM 1648 O O . LEU A 1 210 ? -33.218 -56.488 -38.232 1.00 28.44 210 LEU A O 1
ATOM 1652 N N . LEU A 1 211 ? -32.198 -57.865 -36.749 1.00 28.88 211 LEU A N 1
ATOM 1653 C CA . LEU A 1 211 ? -30.764 -57.815 -37.152 1.00 28.88 211 LEU A CA 1
ATOM 1654 C C . LEU A 1 211 ? -29.803 -56.748 -36.555 1.00 28.88 211 LEU A C 1
ATOM 1656 O O . LEU A 1 211 ? -29.656 -55.631 -37.039 1.00 28.88 211 LEU A O 1
ATOM 1660 N N . ASP A 1 212 ? -29.076 -57.216 -35.529 1.00 29.41 212 ASP A N 1
ATOM 1661 C CA . ASP A 1 212 ? -27.606 -57.232 -35.361 1.00 29.41 212 ASP A CA 1
ATOM 1662 C C . ASP A 1 212 ? -26.757 -55.960 -35.562 1.00 29.41 212 ASP A C 1
ATOM 1664 O O . ASP A 1 212 ? -26.262 -55.697 -36.652 1.00 29.41 212 ASP A O 1
ATOM 1668 N N . VAL A 1 213 ? -26.388 -55.315 -34.440 1.00 33.25 213 VAL A N 1
ATOM 1669 C CA . VAL A 1 213 ? -24.984 -54.950 -34.139 1.00 33.25 213 VAL A CA 1
ATOM 1670 C C . VAL A 1 213 ? -24.754 -55.082 -32.630 1.00 33.25 213 VAL A C 1
ATOM 1672 O O . VAL A 1 213 ? -25.334 -54.357 -31.818 1.00 33.25 213 VAL A O 1
ATOM 1675 N N . ALA A 1 214 ? -23.903 -56.031 -32.251 1.00 34.19 214 ALA A N 1
ATOM 1676 C CA . ALA A 1 214 ? -23.534 -56.305 -30.874 1.00 34.19 214 ALA A CA 1
ATOM 1677 C C . ALA A 1 214 ? -22.485 -55.311 -30.328 1.00 34.19 214 ALA A C 1
ATOM 1679 O O . ALA A 1 214 ? -21.492 -55.002 -30.977 1.00 34.19 214 ALA A O 1
ATOM 1680 N N . ASP A 1 215 ? -22.735 -54.915 -29.078 1.00 43.44 215 ASP A N 1
ATOM 1681 C CA . ASP A 1 215 ? -21.777 -54.846 -27.966 1.00 43.44 215 ASP A CA 1
ATOM 1682 C C . ASP A 1 215 ? -20.724 -53.717 -27.911 1.00 43.44 215 ASP A C 1
ATOM 1684 O O . ASP A 1 215 ? -19.567 -53.902 -28.267 1.00 43.44 215 ASP A O 1
ATOM 1688 N N . ASP A 1 216 ? -21.098 -52.571 -27.311 1.00 43.34 216 ASP A N 1
ATOM 1689 C CA . ASP A 1 216 ? -20.129 -51.751 -26.542 1.00 43.34 216 ASP A CA 1
ATOM 1690 C C . ASP A 1 216 ? -20.732 -50.844 -25.431 1.00 43.34 216 ASP A C 1
ATOM 1692 O O . ASP A 1 216 ? -20.066 -49.982 -24.857 1.00 43.34 216 ASP A O 1
ATOM 1696 N N . LYS A 1 217 ? -22.014 -51.018 -25.062 1.00 45.34 217 LYS A N 1
ATOM 1697 C CA . LYS A 1 217 ? -22.695 -50.138 -24.076 1.00 45.34 217 LYS A CA 1
ATOM 1698 C C . LYS A 1 217 ? -22.630 -50.599 -22.613 1.00 45.34 217 LYS A C 1
ATOM 1700 O O . LYS A 1 217 ? -22.986 -49.828 -21.725 1.00 45.34 21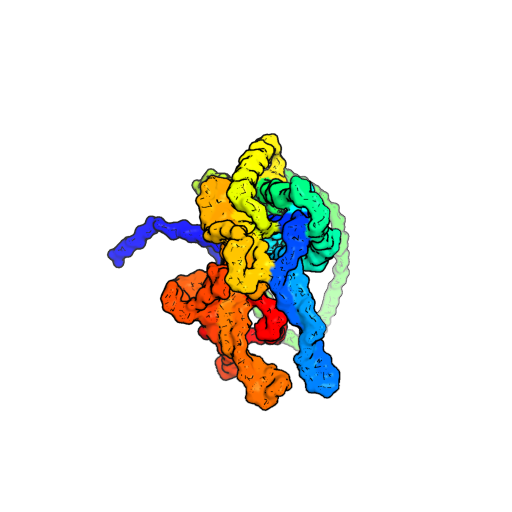7 LYS A O 1
ATOM 1705 N N . LYS A 1 218 ? -22.178 -51.825 -22.314 1.00 44.09 218 LYS A N 1
ATOM 1706 C CA . LYS A 1 218 ? -22.183 -52.363 -20.931 1.00 44.09 218 LYS A CA 1
ATOM 1707 C C . LYS A 1 218 ? -20.923 -52.052 -20.108 1.00 44.09 218 LYS A C 1
ATOM 1709 O O . LYS A 1 218 ? -21.000 -52.046 -18.881 1.00 44.09 218 LYS A O 1
ATOM 1714 N N . LYS A 1 219 ? -19.775 -51.745 -20.729 1.00 42.03 219 LYS A N 1
ATOM 1715 C CA . LYS A 1 219 ? -18.525 -51.419 -19.999 1.00 42.03 219 LYS A CA 1
ATOM 1716 C C . LYS A 1 219 ? -18.457 -49.971 -19.501 1.00 42.03 219 LYS A C 1
ATOM 1718 O O . LYS A 1 219 ? -17.839 -49.708 -18.468 1.00 42.03 219 LYS A O 1
ATOM 1723 N N . THR A 1 220 ? -19.109 -49.042 -20.192 1.00 46.19 220 THR A N 1
ATOM 1724 C CA . THR A 1 220 ? -19.146 -47.609 -19.853 1.00 46.19 220 THR A CA 1
ATOM 1725 C C . THR A 1 220 ? -19.959 -47.323 -18.586 1.00 46.19 220 THR A C 1
ATOM 1727 O O . THR A 1 220 ? -19.615 -46.423 -17.822 1.00 46.19 220 THR A O 1
ATOM 1730 N N . ASP A 1 221 ? -20.971 -48.141 -18.293 1.00 53.75 221 ASP A N 1
ATOM 1731 C CA . ASP A 1 221 ? -21.866 -47.944 -17.146 1.00 53.75 221 ASP A CA 1
ATOM 1732 C C . ASP A 1 221 ? -21.258 -48.435 -15.809 1.00 53.75 221 ASP A C 1
ATOM 1734 O O . ASP A 1 221 ? -21.484 -47.852 -14.747 1.00 53.75 221 ASP A O 1
ATOM 1738 N N . LEU A 1 222 ? -20.385 -49.452 -15.840 1.00 50.44 222 LEU A N 1
ATOM 1739 C CA . LEU A 1 222 ? -19.758 -49.993 -14.624 1.00 50.44 222 LEU A CA 1
ATOM 1740 C C . LEU A 1 222 ? -18.668 -49.066 -14.054 1.00 50.44 222 LEU A C 1
ATOM 1742 O O . LEU A 1 222 ? -18.540 -48.934 -12.837 1.00 50.44 222 LEU A O 1
ATOM 1746 N N . ARG A 1 223 ? -17.903 -48.373 -14.914 1.00 47.81 223 ARG A N 1
ATOM 1747 C CA . ARG A 1 223 ? -16.925 -47.353 -14.479 1.00 47.81 223 ARG A CA 1
ATOM 1748 C C . ARG A 1 223 ? -17.610 -46.153 -13.826 1.00 47.81 223 ARG A C 1
ATOM 1750 O O . ARG A 1 223 ? -17.136 -45.695 -12.788 1.00 47.81 223 ARG A O 1
ATOM 1757 N N . ASN A 1 224 ? -18.731 -45.695 -14.383 1.00 54.06 224 ASN A N 1
ATOM 1758 C CA . ASN A 1 224 ? -19.500 -44.580 -13.831 1.00 54.06 224 ASN A CA 1
ATOM 1759 C C . ASN A 1 224 ? -20.172 -44.942 -12.500 1.00 54.06 224 ASN A C 1
ATOM 1761 O O . ASN A 1 224 ? -20.109 -44.154 -11.558 1.00 54.06 224 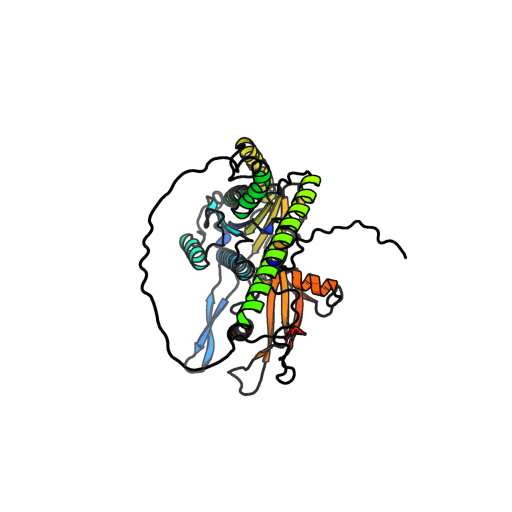ASN A O 1
ATOM 1765 N N . LYS A 1 225 ? -20.724 -46.157 -12.372 1.00 55.84 225 LYS A N 1
ATOM 1766 C CA . LYS A 1 225 ? -21.268 -46.668 -11.100 1.00 55.84 225 LYS A CA 1
ATOM 1767 C C . LYS A 1 225 ? -20.188 -46.810 -10.026 1.00 55.84 225 LYS A C 1
ATOM 1769 O O . LYS A 1 225 ? -20.361 -46.316 -8.915 1.00 55.84 225 LYS A O 1
ATOM 1774 N N . ASN A 1 226 ? -19.028 -47.367 -10.378 1.00 59.50 226 ASN A N 1
ATOM 1775 C CA . ASN A 1 226 ? -17.899 -47.496 -9.453 1.00 59.50 226 ASN A CA 1
ATOM 1776 C C . ASN A 1 226 ? -17.330 -46.136 -9.022 1.00 59.50 226 ASN A C 1
ATOM 1778 O O . ASN A 1 226 ? -16.904 -45.988 -7.874 1.00 59.50 226 ASN A O 1
ATOM 1782 N N . PHE A 1 227 ? -17.336 -45.137 -9.912 1.00 57.59 227 PHE A N 1
ATOM 1783 C CA . PHE A 1 227 ? -16.962 -43.763 -9.580 1.00 57.59 227 PHE A CA 1
ATOM 1784 C C . PHE A 1 227 ? -17.990 -43.115 -8.646 1.00 57.59 227 PHE A C 1
ATOM 1786 O O . PHE A 1 227 ? -17.604 -42.594 -7.604 1.00 57.59 227 PHE A O 1
ATOM 1793 N N . ALA A 1 228 ? -19.287 -43.225 -8.943 1.00 63.34 228 ALA A N 1
ATOM 1794 C CA . ALA A 1 228 ? -20.355 -42.697 -8.095 1.00 63.34 228 ALA A CA 1
ATOM 1795 C C . ALA A 1 228 ? -20.341 -43.313 -6.684 1.00 63.34 228 ALA A C 1
ATOM 1797 O O . ALA A 1 228 ? -20.447 -42.591 -5.692 1.00 63.34 228 ALA A O 1
ATOM 1798 N N . ASP A 1 229 ? -20.118 -44.624 -6.568 1.00 68.75 229 ASP A N 1
ATOM 1799 C CA . ASP A 1 229 ? -19.992 -45.306 -5.275 1.00 68.75 229 ASP A CA 1
ATOM 1800 C C . ASP A 1 229 ? -18.698 -44.949 -4.540 1.00 68.75 229 ASP A C 1
ATOM 1802 O O . ASP A 1 229 ? -18.649 -44.930 -3.306 1.00 68.75 229 ASP A O 1
ATOM 1806 N N . ARG A 1 230 ? -17.621 -44.648 -5.269 1.00 61.62 230 ARG A N 1
ATOM 1807 C CA . ARG A 1 230 ? -16.379 -44.139 -4.677 1.00 61.62 230 ARG A CA 1
ATOM 1808 C C . ARG A 1 230 ? -16.561 -42.709 -4.166 1.00 61.62 230 ARG A C 1
ATOM 1810 O O . ARG A 1 230 ? -16.143 -42.435 -3.047 1.00 61.62 230 ARG A O 1
ATOM 1817 N N . VAL A 1 231 ? -17.252 -41.846 -4.911 1.00 56.31 231 VAL A N 1
ATOM 1818 C CA . VAL A 1 231 ? -17.611 -40.478 -4.498 1.00 56.31 231 VAL A CA 1
ATOM 1819 C C . VAL A 1 231 ? -18.564 -40.496 -3.302 1.00 56.31 231 VAL A C 1
ATOM 1821 O O . VAL A 1 231 ? -18.337 -39.763 -2.346 1.00 56.31 231 VAL A O 1
ATOM 1824 N N . LYS A 1 232 ? -19.571 -41.380 -3.275 1.00 66.75 232 LYS A N 1
ATOM 1825 C CA . LYS A 1 232 ? -20.457 -41.555 -2.109 1.00 66.75 232 LYS A CA 1
ATOM 1826 C C . LYS A 1 232 ? -19.699 -42.024 -0.867 1.00 66.75 232 LYS A C 1
ATOM 1828 O O . LYS A 1 232 ? -19.914 -41.486 0.216 1.00 66.75 232 LYS A O 1
ATOM 1833 N N . ARG A 1 233 ? -18.787 -42.994 -1.008 1.00 63.88 233 ARG A N 1
ATOM 1834 C CA . ARG A 1 233 ? -17.942 -43.464 0.105 1.00 63.88 233 ARG A CA 1
ATOM 1835 C C . ARG A 1 233 ? -16.978 -42.388 0.596 1.00 63.88 233 ARG A C 1
ATOM 1837 O O . ARG A 1 233 ? -16.817 -42.246 1.804 1.00 63.88 233 ARG A O 1
ATOM 1844 N N . LEU A 1 234 ? -16.372 -41.621 -0.311 1.00 54.16 234 LEU A N 1
ATOM 1845 C CA . LEU A 1 234 ? -15.537 -40.469 0.038 1.00 54.16 234 LEU A CA 1
ATOM 1846 C C . LEU A 1 234 ? -16.361 -39.390 0.743 1.00 54.16 234 LEU A C 1
ATOM 1848 O O . LEU A 1 234 ? -15.955 -38.931 1.799 1.00 54.16 234 LEU A O 1
ATOM 1852 N N . SER A 1 235 ? -17.556 -39.074 0.247 1.00 52.34 235 SER A N 1
ATOM 1853 C CA . SER A 1 235 ? -18.480 -38.126 0.878 1.00 52.34 235 SER A CA 1
ATOM 1854 C C . SER A 1 235 ? -18.860 -38.547 2.302 1.00 52.34 235 SER A C 1
ATOM 1856 O O . SER A 1 235 ? -18.842 -37.720 3.213 1.00 52.34 235 SER A O 1
ATOM 1858 N N . LEU A 1 236 ? -19.131 -39.838 2.530 1.00 57.44 236 LEU A N 1
ATOM 1859 C CA . LEU A 1 236 ? -19.411 -40.371 3.865 1.00 57.44 236 LEU A CA 1
ATOM 1860 C C . LEU A 1 236 ? -18.186 -40.274 4.788 1.00 57.44 236 LEU A C 1
ATOM 1862 O O . LEU A 1 236 ? -18.319 -39.851 5.933 1.00 57.44 236 LEU A O 1
ATOM 1866 N N . LYS A 1 237 ? -16.993 -40.618 4.284 1.00 52.97 237 LYS A N 1
ATOM 1867 C CA . LYS A 1 237 ? -15.732 -40.489 5.031 1.00 52.97 237 LYS A CA 1
ATOM 1868 C C . LYS A 1 237 ? -15.409 -39.035 5.366 1.00 52.97 237 LYS A C 1
ATOM 1870 O O . LYS A 1 237 ? -15.051 -38.757 6.499 1.00 52.97 237 LYS A O 1
ATOM 1875 N N . MET A 1 238 ? -15.614 -38.105 4.435 1.00 45.00 238 MET A N 1
ATOM 1876 C CA . MET A 1 238 ? -15.468 -36.666 4.677 1.00 45.00 238 MET A CA 1
ATOM 1877 C C . MET A 1 238 ? -16.479 -36.169 5.714 1.00 45.00 238 MET A C 1
ATOM 1879 O O . MET A 1 238 ? -16.151 -35.326 6.543 1.00 45.00 238 MET A O 1
ATOM 1883 N N . LYS A 1 239 ? -17.709 -36.698 5.703 1.00 51.62 239 LYS A N 1
ATOM 1884 C CA . LYS A 1 239 ? -18.733 -36.363 6.699 1.00 51.62 239 LYS A CA 1
ATOM 1885 C C . LYS A 1 239 ? -18.352 -36.860 8.098 1.00 51.62 239 LYS A C 1
ATOM 1887 O O . LYS A 1 239 ? -18.535 -36.115 9.054 1.00 51.62 239 LYS A O 1
ATOM 1892 N N . LEU A 1 240 ? -17.799 -38.069 8.204 1.00 53.50 240 LEU A N 1
ATOM 1893 C CA . LEU A 1 240 ? -17.284 -38.637 9.455 1.00 53.50 240 LEU A CA 1
ATOM 1894 C C . LEU A 1 240 ? -16.029 -37.903 9.950 1.00 53.50 240 LEU A C 1
ATOM 1896 O O . LEU A 1 240 ? -15.982 -37.532 11.114 1.00 53.50 240 LEU A O 1
ATOM 1900 N N . ALA A 1 241 ? -15.078 -37.586 9.068 1.00 46.12 241 ALA A N 1
ATOM 1901 C CA . ALA A 1 241 ? -13.885 -36.808 9.411 1.00 46.12 241 ALA A CA 1
ATOM 1902 C C . ALA A 1 241 ? -14.241 -35.391 9.895 1.00 46.12 241 ALA A C 1
ATOM 1904 O O . ALA A 1 241 ? -13.682 -34.907 10.875 1.00 46.12 241 ALA A O 1
ATOM 1905 N N . ARG A 1 242 ? -15.245 -34.743 9.279 1.00 47.41 242 ARG A N 1
ATOM 1906 C CA . ARG A 1 242 ? -15.813 -33.489 9.807 1.00 47.41 242 ARG A CA 1
ATOM 1907 C C . ARG A 1 242 ? -16.413 -33.679 11.197 1.00 47.41 242 ARG A C 1
ATOM 1909 O O . ARG A 1 242 ? -16.263 -32.791 12.023 1.00 47.41 242 ARG A O 1
ATOM 1916 N N . GLN A 1 243 ? -17.068 -34.811 11.464 1.00 47.06 243 GLN A N 1
ATOM 1917 C CA . GLN A 1 243 ? -17.633 -35.136 12.779 1.00 47.06 243 GLN A CA 1
ATOM 1918 C C . GLN A 1 243 ? -16.586 -35.401 13.858 1.00 47.06 243 GLN A C 1
ATOM 1920 O O . GLN A 1 243 ? -16.744 -34.909 14.972 1.00 47.06 243 GLN A O 1
ATOM 1925 N N . GLU A 1 244 ? -15.496 -36.084 13.532 1.00 46.53 244 GLU A N 1
ATOM 1926 C CA . GLU A 1 244 ? -14.355 -36.236 14.438 1.00 46.53 244 GLU A CA 1
ATOM 1927 C C . GLU A 1 244 ? -13.654 -34.894 14.682 1.00 46.53 244 GLU A C 1
ATOM 1929 O O . GLU A 1 244 ? -13.366 -34.553 15.829 1.00 46.53 244 GLU A O 1
ATOM 1934 N N . MET A 1 245 ? -13.491 -34.061 13.646 1.00 45.16 245 MET A N 1
ATOM 1935 C CA . MET A 1 245 ? -13.036 -32.679 13.826 1.00 45.16 245 MET A CA 1
ATOM 1936 C C . MET A 1 245 ? -14.005 -31.847 14.684 1.00 45.16 245 MET A C 1
ATOM 1938 O O . MET A 1 245 ? -13.543 -31.039 15.491 1.00 45.16 245 MET A O 1
ATOM 1942 N N . TYR A 1 246 ? -15.328 -32.050 14.582 1.00 51.25 246 TYR A N 1
ATOM 1943 C CA . TYR A 1 246 ? -16.313 -31.410 15.468 1.00 51.25 246 TYR A CA 1
ATOM 1944 C C . TYR A 1 246 ? -16.108 -31.816 16.934 1.00 51.25 246 TYR A C 1
ATOM 1946 O O . TYR A 1 246 ? -16.184 -30.950 17.804 1.00 51.25 246 TYR A O 1
ATOM 1954 N N . ALA A 1 247 ? -15.819 -33.092 17.211 1.00 50.31 247 ALA A N 1
ATOM 1955 C CA . ALA A 1 247 ? -15.572 -33.584 18.568 1.00 50.31 247 ALA A CA 1
ATOM 1956 C C . ALA A 1 247 ? -14.289 -32.982 19.173 1.00 50.31 247 ALA A C 1
ATOM 1958 O O . ALA A 1 247 ? -14.328 -32.446 20.279 1.00 50.31 247 ALA A O 1
ATOM 1959 N N . LEU A 1 248 ? -13.199 -32.950 18.398 1.00 47.94 248 LEU A N 1
ATOM 1960 C CA . LEU A 1 248 ? -11.919 -32.348 18.800 1.00 47.94 248 LEU A CA 1
ATOM 1961 C C . LEU A 1 248 ? -12.006 -30.822 18.996 1.00 47.94 248 LEU A C 1
ATOM 1963 O O . LEU A 1 248 ? -11.307 -30.245 19.827 1.00 47.94 248 LEU A O 1
ATOM 1967 N N . THR A 1 249 ? -12.880 -30.146 18.243 1.00 43.44 249 THR A N 1
ATOM 1968 C CA . THR A 1 249 ? -13.112 -28.697 18.387 1.00 43.44 249 THR A CA 1
ATOM 1969 C C . THR A 1 249 ? -13.928 -28.380 19.646 1.00 43.44 249 THR A C 1
ATOM 1971 O O . THR A 1 249 ? -13.697 -27.348 20.276 1.00 43.44 249 THR A O 1
ATOM 1974 N N . LEU A 1 250 ? -14.854 -29.265 20.042 1.00 45.69 250 LEU A N 1
ATOM 1975 C CA . LEU A 1 250 ? -15.658 -29.109 21.259 1.00 45.69 250 LEU A CA 1
ATOM 1976 C C . LEU A 1 250 ? -14.825 -29.308 22.535 1.00 45.69 250 LEU A C 1
ATOM 1978 O O . LEU A 1 250 ? -15.007 -28.560 23.495 1.00 45.69 250 LEU A O 1
ATOM 1982 N N . GLU A 1 251 ? -13.896 -30.272 22.532 1.00 44.44 251 GLU A N 1
ATOM 1983 C CA . GLU A 1 251 ? -12.982 -30.523 23.660 1.00 44.44 251 GLU A CA 1
ATOM 1984 C C . GLU A 1 251 ? -12.048 -29.333 23.939 1.00 44.44 251 GLU A C 1
ATOM 1986 O O . GLU A 1 251 ? -11.672 -29.104 25.087 1.00 44.44 251 GLU A O 1
ATOM 1991 N N . ASN A 1 252 ? -11.753 -28.506 22.927 1.00 43.94 252 ASN A N 1
ATOM 1992 C CA . ASN A 1 252 ? -10.898 -27.323 23.065 1.00 43.94 252 ASN A CA 1
ATOM 1993 C C . ASN A 1 252 ? -11.612 -26.048 23.561 1.00 43.94 252 ASN A C 1
ATOM 1995 O O . ASN A 1 252 ? -10.952 -25.019 23.692 1.00 43.94 252 ASN A O 1
ATOM 1999 N N . GLY A 1 253 ? -12.920 -26.100 23.859 1.00 38.31 253 GLY A N 1
ATOM 2000 C CA . GLY A 1 253 ? -13.633 -25.307 24.882 1.00 38.31 253 GLY A CA 1
ATOM 2001 C C . GLY A 1 253 ? -13.570 -23.766 24.914 1.00 38.31 253 GLY A C 1
ATOM 2002 O O . GLY A 1 253 ? -14.294 -23.158 25.701 1.00 38.31 253 GLY A O 1
ATOM 2003 N N . ILE A 1 254 ? -12.766 -23.090 24.098 1.00 41.69 254 ILE A N 1
ATOM 2004 C CA . ILE A 1 254 ? -12.617 -21.634 24.126 1.00 41.69 254 ILE A CA 1
ATOM 2005 C C . ILE A 1 254 ? -13.401 -21.075 22.946 1.00 41.69 254 ILE A C 1
ATOM 2007 O O . ILE A 1 254 ? -13.012 -21.246 21.791 1.00 41.69 254 ILE A O 1
ATOM 2011 N N . ARG A 1 255 ? -14.495 -20.354 23.226 1.00 44.41 255 ARG A N 1
ATOM 2012 C CA . ARG A 1 255 ? -15.025 -19.371 22.271 1.00 44.41 255 ARG A CA 1
ATOM 2013 C C . ARG A 1 255 ? -13.888 -18.396 21.964 1.00 44.41 255 ARG A C 1
ATOM 2015 O O . ARG A 1 255 ? -13.665 -17.468 22.737 1.00 44.41 255 ARG A O 1
ATOM 2022 N N . LYS A 1 256 ? -13.129 -18.626 20.893 1.00 50.81 256 LYS A N 1
ATOM 2023 C CA . LYS A 1 256 ? -12.097 -17.687 20.452 1.00 50.81 256 LYS A CA 1
ATOM 2024 C C . LYS A 1 256 ? -12.823 -16.419 20.004 1.00 50.81 256 LYS A C 1
ATOM 2026 O O . LYS A 1 256 ? -13.426 -16.391 18.937 1.00 50.81 256 LYS A O 1
ATOM 2031 N N . VAL A 1 257 ? -12.834 -15.396 20.858 1.00 56.38 257 VAL A N 1
ATOM 2032 C CA . VAL A 1 257 ? -13.162 -14.032 20.438 1.00 56.38 257 VAL A CA 1
ATOM 2033 C C . VAL A 1 257 ? -12.047 -13.636 19.482 1.00 56.38 257 VAL A C 1
ATOM 2035 O O . VAL A 1 257 ? -10.887 -13.558 19.886 1.00 56.38 257 VAL A O 1
ATOM 2038 N N . PHE A 1 258 ? -12.376 -13.495 18.201 1.00 66.56 258 PHE A N 1
ATOM 2039 C CA . PHE A 1 258 ? -11.383 -13.122 17.205 1.00 66.56 258 PHE A CA 1
ATOM 2040 C C . PHE A 1 258 ? -10.994 -11.657 17.418 1.00 66.56 258 PHE A C 1
ATOM 2042 O O . PHE A 1 258 ? -11.880 -10.817 17.600 1.00 66.56 258 PHE A O 1
ATOM 2049 N N . PRO A 1 259 ? -9.689 -11.345 17.445 1.00 84.19 259 PRO A N 1
ATOM 2050 C CA . PRO A 1 259 ? -9.235 -9.987 17.674 1.00 84.19 259 PRO A CA 1
ATOM 2051 C C . PRO A 1 259 ? -9.668 -9.098 16.504 1.00 84.19 259 PRO A C 1
ATOM 2053 O O . PRO A 1 259 ? -9.437 -9.430 15.341 1.00 84.19 259 PRO A O 1
ATOM 2056 N N . ASN A 1 260 ? -10.317 -7.972 16.802 1.00 91.88 260 ASN A N 1
ATOM 2057 C CA . ASN A 1 260 ? -10.631 -6.977 15.789 1.00 91.88 260 ASN A CA 1
ATOM 2058 C C . ASN A 1 260 ? -9.425 -6.051 15.603 1.00 91.88 260 ASN A C 1
ATOM 2060 O O . ASN A 1 260 ? -9.240 -5.087 16.350 1.00 91.88 260 ASN A O 1
ATOM 2064 N N . THR A 1 261 ? -8.594 -6.368 14.616 1.00 94.25 261 THR A N 1
ATOM 2065 C CA . THR A 1 261 ? -7.403 -5.589 14.280 1.00 94.25 261 THR A CA 1
ATOM 2066 C C . THR A 1 261 ? -7.524 -4.903 12.929 1.00 94.25 261 THR A C 1
ATOM 2068 O O . THR A 1 261 ? -8.347 -5.280 12.094 1.00 94.25 261 THR A O 1
ATOM 2071 N N . GLY A 1 262 ? -6.660 -3.923 12.697 1.00 96.62 262 GLY A N 1
ATOM 2072 C CA . GLY A 1 262 ? -6.513 -3.275 11.401 1.00 96.62 262 GLY A CA 1
ATOM 2073 C C . GLY A 1 262 ? -5.244 -2.443 11.328 1.00 96.62 262 GLY A C 1
ATOM 2074 O O . GLY A 1 262 ? -4.470 -2.393 12.288 1.00 96.62 262 GLY A O 1
ATOM 2075 N N . SER A 1 263 ? -5.068 -1.758 10.209 1.00 98.25 263 SER A N 1
ATOM 2076 C CA . SER A 1 263 ? -3.950 -0.856 9.982 1.00 98.25 263 SER A CA 1
ATOM 2077 C C . SER A 1 263 ? -4.414 0.492 9.455 1.00 98.25 263 SER A C 1
ATOM 2079 O O . SER A 1 263 ? -5.359 0.579 8.670 1.00 98.25 263 SER A O 1
ATOM 2081 N N . ILE A 1 264 ? -3.722 1.545 9.875 1.00 98.44 264 ILE A N 1
ATOM 2082 C CA . ILE A 1 264 ? -3.928 2.912 9.404 1.00 98.44 264 ILE A CA 1
ATOM 2083 C C . ILE A 1 264 ? -2.625 3.373 8.754 1.00 98.44 264 ILE A C 1
ATOM 2085 O O . ILE A 1 264 ? -1.571 3.350 9.385 1.00 98.44 264 ILE A O 1
ATOM 2089 N N . VAL A 1 265 ? -2.683 3.770 7.489 1.00 98.44 265 VAL A N 1
ATOM 2090 C CA . VAL A 1 265 ? -1.552 4.351 6.759 1.00 98.44 265 VAL A CA 1
ATOM 2091 C C . VAL A 1 265 ? -1.826 5.839 6.621 1.00 98.44 265 VAL A C 1
ATOM 2093 O O . VAL A 1 265 ? -2.854 6.207 6.066 1.00 98.44 265 VAL A O 1
ATOM 2096 N N . VAL A 1 266 ? -0.944 6.685 7.141 1.00 98.19 266 VAL A N 1
ATOM 2097 C CA . VAL A 1 266 ? -1.137 8.138 7.191 1.00 98.19 266 VAL A CA 1
ATOM 2098 C C . VAL A 1 266 ? -0.053 8.817 6.366 1.00 98.19 266 VAL A C 1
ATOM 2100 O O . VAL A 1 266 ? 1.135 8.631 6.636 1.00 98.19 266 VAL A O 1
ATOM 2103 N N . PHE A 1 267 ? -0.467 9.611 5.383 1.00 97.19 267 PHE A N 1
ATOM 2104 C CA . PHE A 1 267 ? 0.400 10.542 4.665 1.00 97.19 267 PHE A CA 1
ATOM 2105 C C . PHE A 1 267 ? 0.168 11.933 5.240 1.00 97.19 267 PHE A C 1
ATOM 2107 O O . PHE A 1 267 ? -0.935 12.450 5.109 1.00 97.19 267 PHE A O 1
ATOM 2114 N N . THR A 1 268 ? 1.173 12.490 5.910 1.00 93.50 268 THR A N 1
ATOM 2115 C CA . THR A 1 268 ? 1.100 13.786 6.603 1.00 93.50 268 THR A CA 1
ATOM 2116 C C . THR A 1 268 ? 2.511 14.336 6.818 1.00 93.50 268 THR A C 1
ATOM 2118 O O . THR A 1 268 ? 3.493 13.607 6.648 1.00 93.50 268 THR A O 1
ATOM 2121 N N . ASP A 1 269 ? 2.603 15.601 7.198 1.00 86.31 269 ASP A N 1
ATOM 2122 C CA . ASP A 1 269 ? 3.794 16.296 7.681 1.00 86.31 269 ASP A CA 1
ATOM 2123 C C . ASP A 1 269 ? 3.650 16.788 9.141 1.00 86.31 269 ASP A C 1
ATOM 2125 O O . ASP A 1 269 ? 4.592 17.360 9.693 1.00 86.31 269 ASP A O 1
ATOM 2129 N N . GLU A 1 270 ? 2.517 16.500 9.798 1.00 86.12 270 GLU A N 1
ATOM 2130 C CA . GLU A 1 270 ? 2.246 16.856 11.196 1.00 86.12 270 GLU A CA 1
ATOM 2131 C C . GLU A 1 270 ? 3.097 16.063 12.226 1.00 86.12 270 GLU A C 1
ATOM 2133 O O . GLU A 1 270 ? 3.722 15.034 11.940 1.00 86.12 270 GLU A O 1
ATOM 2138 N N . ASP A 1 271 ? 3.092 16.524 13.487 1.00 89.88 271 ASP A N 1
ATOM 2139 C CA . ASP A 1 271 ? 3.828 15.897 14.594 1.00 89.88 271 ASP A CA 1
ATOM 2140 C C . ASP A 1 271 ? 3.286 14.499 14.942 1.00 89.88 271 ASP A C 1
ATOM 2142 O O . ASP A 1 271 ? 2.259 14.317 15.604 1.00 89.88 271 ASP A O 1
ATOM 2146 N N . ILE A 1 272 ? 4.066 13.483 14.578 1.00 92.25 272 ILE A N 1
ATOM 2147 C CA . ILE A 1 272 ? 3.775 12.069 14.823 1.00 92.25 272 ILE A CA 1
ATOM 2148 C C . ILE A 1 272 ? 3.507 11.776 16.306 1.00 92.25 272 ILE A C 1
ATOM 2150 O O . ILE A 1 272 ? 2.672 10.924 16.611 1.00 92.25 272 ILE A O 1
ATOM 2154 N N . ALA A 1 273 ? 4.190 12.431 17.249 1.00 91.88 273 ALA A N 1
ATOM 2155 C CA . ALA A 1 273 ? 3.979 12.176 18.674 1.00 91.88 273 ALA A CA 1
ATOM 2156 C C . ALA A 1 273 ? 2.578 12.617 19.124 1.00 91.88 273 ALA A C 1
ATOM 2158 O O . ALA A 1 273 ? 1.916 11.889 19.874 1.00 91.88 273 ALA A O 1
ATOM 2159 N N . MET A 1 274 ? 2.109 13.762 18.621 1.00 93.31 274 MET A N 1
ATOM 2160 C CA . MET A 1 274 ? 0.751 14.256 18.845 1.00 93.31 274 MET A CA 1
ATOM 2161 C C . MET A 1 274 ? -0.281 13.299 18.237 1.00 93.31 274 MET A C 1
ATOM 2163 O O . MET A 1 274 ? -1.178 12.838 18.947 1.00 93.31 274 MET A O 1
ATOM 2167 N N . LEU A 1 275 ? -0.113 12.930 16.963 1.00 94.94 275 LEU A N 1
ATOM 2168 C CA . LEU A 1 275 ? -1.038 12.033 16.261 1.00 94.94 275 LEU A CA 1
ATOM 2169 C C . LEU A 1 275 ? -1.127 10.660 16.928 1.00 94.94 275 LEU A C 1
ATOM 2171 O O . LEU A 1 275 ? -2.205 10.091 17.078 1.00 94.94 275 LEU A O 1
ATOM 2175 N N . MET A 1 276 ? 0.003 10.133 17.391 1.00 93.31 276 MET A N 1
ATOM 2176 C CA . MET A 1 276 ? 0.055 8.860 18.104 1.00 93.31 276 MET A CA 1
ATOM 2177 C C . MET A 1 276 ? -0.713 8.881 19.422 1.00 93.31 276 MET A C 1
ATOM 2179 O O . MET A 1 276 ? -1.389 7.903 19.756 1.00 93.31 276 MET A O 1
ATOM 2183 N N . LYS A 1 277 ? -0.600 9.978 20.177 1.00 94.44 277 LYS A N 1
ATOM 2184 C CA . LYS A 1 277 ? -1.365 10.168 21.409 1.00 94.44 277 LYS A CA 1
ATOM 2185 C C . LYS A 1 277 ? -2.863 10.223 21.100 1.00 94.44 277 LYS A C 1
ATOM 2187 O O . LYS A 1 277 ? -3.629 9.512 21.747 1.00 94.44 277 LYS A O 1
ATOM 2192 N N . HIS A 1 278 ? -3.242 10.982 20.071 1.00 96.19 278 HIS A N 1
ATOM 2193 C CA . HIS A 1 278 ? -4.626 11.101 19.612 1.00 96.19 278 HIS A CA 1
ATOM 2194 C C . HIS A 1 278 ? -5.227 9.742 19.220 1.00 96.19 278 HIS A C 1
ATOM 2196 O O . HIS A 1 278 ? -6.260 9.351 19.752 1.00 96.19 278 HIS A O 1
ATOM 2202 N N . ILE A 1 279 ? -4.530 8.951 18.390 1.00 97.19 279 ILE A N 1
ATOM 2203 C CA . ILE A 1 279 ? -4.977 7.603 17.977 1.00 97.19 279 ILE A CA 1
ATOM 2204 C C . ILE A 1 279 ? -5.270 6.711 19.187 1.00 97.19 279 ILE A C 1
ATOM 2206 O O . ILE A 1 279 ? -6.265 5.985 19.209 1.00 97.19 279 ILE A O 1
ATOM 2210 N N . TYR A 1 280 ? -4.399 6.732 20.196 1.00 96.94 280 TYR A N 1
ATOM 2211 C CA . TYR A 1 280 ? -4.594 5.927 21.398 1.00 96.94 280 TYR A CA 1
ATOM 2212 C C . TYR A 1 280 ? -5.843 6.359 22.180 1.00 96.94 280 TYR A C 1
ATOM 2214 O O . TYR A 1 280 ? -6.647 5.509 22.573 1.00 96.94 280 TYR A O 1
ATOM 2222 N N . GLU A 1 281 ? -6.015 7.664 22.397 1.00 96.94 281 GLU A N 1
ATOM 2223 C CA . GLU A 1 281 ? -7.168 8.225 23.110 1.00 96.94 281 GLU A CA 1
ATOM 2224 C C . GLU A 1 281 ? -8.482 7.921 22.374 1.00 96.94 281 GLU A C 1
ATOM 2226 O O . GLU A 1 281 ? -9.450 7.471 23.001 1.00 96.94 281 GLU A O 1
ATOM 2231 N N . ASP A 1 282 ? -8.479 8.034 21.046 1.00 97.31 282 ASP A N 1
ATOM 2232 C CA . ASP A 1 282 ? -9.607 7.696 20.182 1.00 97.31 282 ASP A CA 1
ATOM 2233 C C . ASP A 1 282 ? -9.970 6.215 20.234 1.00 97.31 282 ASP A C 1
ATOM 2235 O O . ASP A 1 282 ? -11.146 5.882 20.385 1.00 97.31 282 ASP A O 1
ATOM 2239 N N . ILE A 1 283 ? -8.993 5.301 20.173 1.00 97.50 283 ILE A N 1
ATOM 2240 C CA . ILE A 1 283 ? -9.260 3.858 20.285 1.00 97.50 283 ILE A CA 1
ATOM 2241 C C . ILE A 1 283 ? -9.892 3.538 21.644 1.00 97.50 283 ILE A C 1
ATOM 2243 O O . ILE A 1 283 ? -10.875 2.793 21.717 1.00 97.50 283 ILE A O 1
ATOM 2247 N N . VAL A 1 284 ? -9.367 4.114 22.730 1.00 97.00 284 VAL A N 1
ATOM 2248 C CA . VAL A 1 284 ? -9.913 3.915 24.080 1.00 97.00 284 VAL A CA 1
ATOM 2249 C C . VAL A 1 284 ? -11.340 4.455 24.176 1.00 97.00 284 VAL A C 1
ATOM 2251 O O . VAL A 1 284 ? -12.213 3.782 24.733 1.00 97.00 284 VAL A O 1
ATOM 2254 N N . SER A 1 285 ? -11.594 5.646 23.633 1.00 97.12 285 SER A N 1
ATOM 2255 C CA . SER A 1 285 ? -12.926 6.253 23.586 1.00 97.12 285 SER A CA 1
ATOM 2256 C C . SER A 1 285 ? -13.900 5.401 22.764 1.00 97.12 285 SER A C 1
ATOM 2258 O O . SER A 1 285 ? -14.957 4.999 23.260 1.00 97.12 285 SER A O 1
ATOM 2260 N N . ARG A 1 286 ? -13.504 5.007 21.548 1.00 96.12 286 ARG A N 1
ATOM 2261 C CA . ARG A 1 286 ? -14.308 4.187 20.638 1.00 96.12 286 ARG A CA 1
ATOM 2262 C C . ARG A 1 286 ? -14.645 2.831 21.245 1.00 96.12 286 ARG A C 1
ATOM 2264 O O . ARG A 1 286 ? -15.796 2.409 21.187 1.00 96.12 286 ARG A O 1
ATOM 2271 N N . ASN A 1 287 ? -13.693 2.177 21.905 1.00 95.69 287 ASN A N 1
ATOM 2272 C CA . ASN A 1 287 ? -13.934 0.902 22.576 1.00 95.69 287 ASN A CA 1
ATOM 2273 C C . ASN A 1 287 ? -14.943 1.016 23.727 1.00 95.69 287 ASN A C 1
ATOM 2275 O O . ASN A 1 287 ? -15.731 0.089 23.923 1.00 95.69 287 ASN A O 1
ATOM 2279 N N . LYS A 1 288 ? -14.974 2.140 24.462 1.00 95.75 288 LYS A N 1
ATOM 2280 C CA . LYS A 1 288 ? -16.015 2.400 25.474 1.00 95.75 288 LYS A CA 1
ATOM 2281 C C . LYS A 1 288 ? -17.396 2.531 24.830 1.00 95.75 288 LYS A C 1
ATOM 2283 O O . LYS A 1 288 ? -18.341 1.934 25.339 1.00 95.75 288 LYS A O 1
ATOM 2288 N N . ILE A 1 289 ? -17.498 3.251 23.709 1.00 94.06 289 ILE A N 1
ATOM 2289 C CA . ILE A 1 289 ? -18.752 3.416 22.953 1.00 94.06 289 ILE A CA 1
ATOM 2290 C C . ILE A 1 289 ? -19.240 2.060 22.435 1.00 94.06 289 ILE A C 1
ATOM 2292 O O . ILE A 1 289 ? -20.370 1.669 22.710 1.00 94.06 289 ILE A O 1
ATOM 2296 N N . VAL A 1 290 ? -18.375 1.291 21.769 1.00 92.31 290 VAL A N 1
ATOM 2297 C CA . VAL A 1 290 ? -18.726 -0.036 21.234 1.00 92.31 290 VAL A CA 1
ATOM 2298 C C . VAL A 1 290 ? -19.130 -1.004 22.347 1.00 92.31 290 VAL A C 1
ATOM 2300 O O . VAL A 1 290 ? -20.047 -1.797 22.169 1.00 92.31 290 VAL A O 1
ATOM 2303 N N . LYS A 1 291 ? -18.503 -0.917 23.527 1.00 90.94 291 LYS A N 1
ATOM 2304 C CA . LYS A 1 291 ? -18.920 -1.699 24.700 1.00 90.94 291 LYS A CA 1
ATOM 2305 C C . LYS A 1 291 ? -20.330 -1.337 25.181 1.00 90.94 291 LYS A C 1
ATOM 2307 O O . LYS A 1 291 ? -21.028 -2.210 25.679 1.00 90.94 291 LYS A O 1
ATOM 2312 N N . ALA A 1 292 ? -20.720 -0.066 25.080 1.00 90.81 292 ALA A N 1
ATOM 2313 C CA . ALA A 1 292 ? -22.043 0.405 25.484 1.00 90.81 292 ALA A CA 1
ATOM 2314 C C . ALA A 1 292 ? -23.142 0.032 24.473 1.00 90.81 292 ALA A C 1
ATOM 2316 O O . ALA A 1 292 ? -24.287 -0.152 24.872 1.00 90.81 292 ALA A O 1
ATOM 2317 N N . LEU A 1 293 ? -22.791 -0.139 23.194 1.00 86.00 293 LEU A N 1
ATOM 2318 C CA . LEU A 1 293 ? -23.682 -0.603 22.119 1.00 86.00 293 LEU A CA 1
ATOM 2319 C C . LEU A 1 293 ? -23.980 -2.120 22.168 1.00 86.00 293 LEU A C 1
ATOM 2321 O O . LEU A 1 293 ? -24.416 -2.680 21.163 1.00 86.00 293 LEU A O 1
ATOM 2325 N N . ASP A 1 294 ? -23.715 -2.782 23.302 1.00 69.75 294 ASP A N 1
ATOM 2326 C CA . ASP A 1 294 ? -23.790 -4.234 23.521 1.00 69.75 294 ASP A CA 1
ATOM 2327 C C . ASP A 1 294 ? -24.911 -4.913 22.707 1.00 69.75 294 ASP A C 1
ATOM 2329 O O . ASP A 1 294 ? -26.100 -4.696 22.943 1.00 69.75 294 ASP A O 1
ATOM 2333 N N . GLY A 1 295 ? -24.520 -5.716 21.710 1.00 68.31 295 GLY A N 1
ATOM 2334 C CA . GLY A 1 295 ? -25.436 -6.437 20.819 1.00 68.31 295 GLY A CA 1
ATOM 2335 C C . GLY A 1 295 ? -25.475 -5.977 19.356 1.00 68.31 295 GLY A C 1
ATOM 2336 O O . GLY A 1 295 ? -26.012 -6.724 18.532 1.00 68.31 295 GLY A O 1
ATOM 2337 N N . ASP A 1 296 ? -24.889 -4.829 18.988 1.00 78.56 296 ASP A N 1
ATOM 2338 C CA . ASP A 1 296 ? -24.748 -4.467 17.568 1.00 78.56 296 ASP A CA 1
ATOM 2339 C C . ASP A 1 296 ? -23.734 -5.388 16.868 1.00 78.56 296 ASP A C 1
ATOM 2341 O O . ASP A 1 296 ? -22.546 -5.421 17.187 1.00 78.56 296 ASP A O 1
ATOM 2345 N N . LYS A 1 297 ? -24.211 -6.145 15.875 1.00 82.25 297 LYS A N 1
ATOM 2346 C CA . LYS A 1 297 ? -23.398 -7.089 15.095 1.00 82.25 297 LYS A CA 1
ATOM 2347 C C . LYS A 1 297 ? -22.483 -6.412 14.073 1.00 82.25 297 LYS A C 1
ATOM 2349 O O . LYS A 1 297 ? -21.746 -7.106 13.373 1.00 82.25 297 LYS A O 1
ATOM 2354 N N . ASN A 1 298 ? -22.553 -5.090 13.939 1.00 88.94 298 ASN A N 1
ATOM 2355 C CA . ASN A 1 298 ? -21.759 -4.336 12.978 1.00 88.94 298 ASN A CA 1
ATOM 2356 C C . ASN A 1 298 ? -20.459 -3.784 13.565 1.00 88.94 298 ASN A C 1
ATOM 2358 O O . ASN A 1 298 ? -19.588 -3.402 12.789 1.00 88.94 298 ASN A O 1
ATOM 2362 N N . PHE A 1 299 ? -20.285 -3.782 14.890 1.00 91.81 299 PHE A N 1
ATOM 2363 C CA . PHE A 1 299 ? -19.108 -3.204 15.541 1.00 91.81 299 PHE A CA 1
ATOM 2364 C C . PHE A 1 299 ? -18.455 -4.176 16.522 1.00 91.81 299 PHE A C 1
ATOM 2366 O O . PHE A 1 299 ? -19.115 -4.994 17.159 1.00 91.81 299 PHE A O 1
ATOM 2373 N N . ALA A 1 300 ? -17.136 -4.065 16.669 1.00 91.81 300 ALA A N 1
ATOM 2374 C CA . ALA A 1 300 ? -16.369 -4.783 17.678 1.00 91.81 300 ALA A CA 1
ATOM 2375 C C . ALA A 1 300 ? -15.249 -3.910 18.245 1.00 91.81 300 ALA A C 1
ATOM 2377 O O . ALA A 1 300 ? -14.677 -3.067 17.551 1.00 91.81 300 ALA A O 1
ATOM 2378 N N . GLN A 1 301 ? -14.914 -4.142 19.515 1.00 93.88 301 GLN A N 1
ATOM 2379 C CA . GLN A 1 301 ? -13.809 -3.447 20.171 1.00 93.88 301 GLN A CA 1
ATOM 2380 C C . GLN A 1 301 ? -12.503 -3.712 19.434 1.00 93.88 301 GLN A C 1
ATOM 2382 O O . GLN A 1 301 ? -12.156 -4.859 19.172 1.00 93.88 301 GLN A O 1
ATOM 2387 N N . ILE A 1 302 ? -11.777 -2.645 19.142 1.00 95.81 302 ILE A N 1
ATOM 2388 C CA . ILE A 1 302 ? -10.472 -2.665 18.503 1.00 95.81 302 ILE A CA 1
ATOM 2389 C C . ILE A 1 302 ? -9.468 -3.264 19.483 1.00 95.81 302 ILE A C 1
ATOM 2391 O O . ILE A 1 302 ? -9.238 -2.717 20.563 1.00 95.81 302 ILE A O 1
ATOM 2395 N N . THR A 1 303 ? -8.860 -4.381 19.104 1.00 94.75 303 THR A N 1
ATOM 2396 C CA . THR A 1 303 ? -7.857 -5.057 19.931 1.00 94.75 303 THR A CA 1
ATOM 2397 C C . THR A 1 303 ? -6.454 -4.537 19.664 1.00 94.75 303 THR A C 1
ATOM 2399 O O . THR A 1 303 ? -5.660 -4.443 20.592 1.00 94.75 303 THR A O 1
ATOM 2402 N N . HIS A 1 304 ? -6.133 -4.220 18.407 1.00 95.50 304 HIS A N 1
ATOM 2403 C CA . HIS A 1 304 ? -4.825 -3.689 18.032 1.00 95.50 304 HIS A CA 1
ATOM 2404 C C . HIS A 1 304 ? -4.860 -2.996 16.664 1.00 95.50 304 HIS A C 1
ATOM 2406 O O . HIS A 1 304 ? -5.542 -3.464 15.753 1.00 95.50 304 HIS A O 1
ATOM 2412 N N . VAL A 1 305 ? -4.081 -1.928 16.506 1.00 97.69 305 VAL A N 1
ATOM 2413 C CA . VAL A 1 305 ? -3.915 -1.164 15.269 1.00 97.69 305 VAL A CA 1
ATOM 2414 C C . VAL A 1 305 ? -2.432 -1.019 14.949 1.00 97.69 305 VAL A C 1
ATOM 2416 O O . VAL A 1 305 ? -1.634 -0.646 15.810 1.00 97.69 305 VAL A O 1
ATOM 2419 N N . GLN A 1 306 ? -2.055 -1.296 13.704 1.00 97.94 306 GLN A N 1
ATOM 2420 C CA . GLN A 1 306 ? -0.731 -0.949 13.189 1.00 97.94 306 GLN A CA 1
ATOM 2421 C C . GLN A 1 306 ? -0.816 0.374 12.430 1.00 97.94 306 GLN A C 1
ATOM 2423 O O . GLN A 1 306 ? -1.631 0.525 11.527 1.00 97.94 306 GLN A O 1
ATOM 2428 N N . VAL A 1 307 ? 0.014 1.344 12.794 1.00 98.19 307 VAL A N 1
ATOM 2429 C CA . VAL A 1 307 ? 0.013 2.674 12.181 1.00 98.19 307 VAL A CA 1
ATOM 2430 C C . VAL A 1 307 ? 1.302 2.875 11.398 1.00 98.19 307 VAL A C 1
ATOM 2432 O O . VAL A 1 307 ? 2.394 2.706 11.943 1.00 98.19 307 VAL A O 1
ATOM 2435 N N . TYR A 1 308 ? 1.181 3.254 10.132 1.00 98.19 308 TYR A N 1
ATOM 2436 C CA . TYR A 1 308 ? 2.302 3.552 9.247 1.00 98.19 308 TYR A CA 1
ATOM 2437 C C . TYR A 1 308 ? 2.252 5.027 8.859 1.00 98.19 308 TYR A C 1
ATOM 2439 O O . TYR A 1 308 ? 1.392 5.417 8.075 1.00 98.19 308 TYR A O 1
ATOM 2447 N N . PHE A 1 309 ? 3.166 5.836 9.389 1.00 97.94 309 PHE A N 1
ATOM 2448 C CA . PHE A 1 309 ? 3.346 7.213 8.927 1.00 97.94 309 PHE A CA 1
ATOM 2449 C C . PHE A 1 309 ? 4.321 7.233 7.759 1.00 97.94 309 PHE A C 1
ATOM 2451 O O . PHE A 1 309 ? 5.450 6.749 7.886 1.00 97.94 309 PHE A O 1
ATOM 2458 N N . ILE A 1 310 ? 3.875 7.789 6.638 1.00 97.31 310 ILE A N 1
ATOM 2459 C CA . ILE A 1 310 ? 4.675 8.001 5.436 1.00 97.31 310 ILE A CA 1
ATOM 2460 C C . ILE A 1 310 ? 4.823 9.508 5.252 1.00 97.31 310 ILE A C 1
ATOM 2462 O O . ILE A 1 310 ? 3.911 10.181 4.776 1.00 97.31 310 ILE A O 1
ATOM 2466 N N . ILE A 1 311 ? 5.982 10.028 5.648 1.00 95.81 311 ILE A N 1
ATOM 2467 C CA . ILE A 1 311 ? 6.300 11.452 5.566 1.00 95.81 311 ILE A CA 1
ATOM 2468 C C . ILE A 1 311 ? 6.918 11.719 4.198 1.00 95.81 311 ILE A C 1
ATOM 2470 O O . ILE A 1 311 ? 8.068 11.344 3.948 1.00 95.81 311 ILE A O 1
ATOM 2474 N N . ILE A 1 312 ? 6.142 12.320 3.298 1.00 94.81 312 ILE A N 1
ATOM 2475 C CA . ILE A 1 312 ? 6.622 12.708 1.969 1.00 94.81 312 ILE A CA 1
ATOM 2476 C C . ILE A 1 312 ? 7.146 14.137 2.048 1.00 94.81 312 ILE A C 1
ATOM 2478 O O . ILE A 1 312 ? 6.429 15.027 2.489 1.00 94.81 312 ILE A O 1
ATOM 2482 N N . TYR A 1 313 ? 8.373 14.365 1.587 1.00 93.56 313 TYR A N 1
ATOM 2483 C CA . TYR A 1 313 ? 8.976 15.696 1.574 1.00 93.56 313 TYR A CA 1
ATOM 2484 C C . TYR A 1 313 ? 9.535 16.055 0.186 1.00 93.56 313 TYR A C 1
ATOM 2486 O O . TYR A 1 313 ? 9.854 15.153 -0.598 1.00 93.56 313 TYR A O 1
ATOM 2494 N N . PRO A 1 314 ? 9.648 17.354 -0.154 1.00 93.94 314 PRO A N 1
ATOM 2495 C CA . PRO A 1 314 ? 10.162 17.790 -1.450 1.00 93.94 314 PRO A CA 1
ATOM 2496 C C . PRO A 1 314 ? 11.607 17.351 -1.694 1.00 93.94 314 PRO A C 1
ATOM 2498 O O . PRO A 1 314 ? 12.381 17.179 -0.756 1.00 93.94 314 PRO A O 1
ATOM 2501 N N . VAL A 1 315 ? 11.997 17.241 -2.963 1.00 92.69 315 VAL A N 1
ATOM 2502 C CA . VAL A 1 315 ? 13.386 17.012 -3.358 1.00 92.69 315 VAL A CA 1
ATOM 2503 C C . VAL A 1 315 ? 14.258 18.128 -2.801 1.00 92.69 315 VAL A C 1
ATOM 2505 O O . VAL A 1 315 ? 14.014 19.321 -3.006 1.00 92.69 315 VAL A O 1
ATOM 2508 N N . THR A 1 316 ? 15.275 17.706 -2.062 1.00 84.25 316 THR A N 1
ATOM 2509 C CA . THR A 1 316 ? 16.289 18.576 -1.486 1.00 84.25 316 THR A CA 1
ATOM 2510 C C . THR A 1 316 ? 17.504 18.494 -2.396 1.00 84.25 316 THR A C 1
ATOM 2512 O O . THR A 1 316 ? 18.130 17.443 -2.474 1.00 84.25 316 THR A O 1
ATOM 2515 N N . ASP A 1 317 ? 17.854 19.570 -3.107 1.00 77.75 317 ASP A N 1
ATOM 2516 C CA . ASP A 1 317 ? 19.035 19.638 -3.994 1.00 77.75 317 ASP A CA 1
ATOM 2517 C C . ASP A 1 317 ? 20.363 19.556 -3.193 1.00 77.75 317 ASP A C 1
ATOM 2519 O O . ASP A 1 317 ? 21.170 20.483 -3.170 1.00 77.75 317 ASP A O 1
ATOM 2523 N N . GLY A 1 318 ? 20.570 18.479 -2.431 1.00 67.00 318 GLY A N 1
ATOM 2524 C CA . GLY A 1 318 ? 21.680 18.278 -1.499 1.00 67.00 318 GLY A CA 1
ATOM 2525 C C . GLY A 1 318 ? 21.555 19.008 -0.155 1.00 67.00 318 GLY A C 1
ATOM 2526 O O . GLY A 1 318 ? 22.398 18.805 0.713 1.00 67.00 318 GLY A O 1
ATOM 2527 N N . ASN A 1 319 ? 20.518 19.826 0.058 1.00 65.19 319 ASN A N 1
ATOM 2528 C CA . ASN A 1 319 ? 20.380 20.689 1.240 1.00 65.19 319 ASN A CA 1
ATOM 2529 C C . ASN A 1 319 ? 19.368 20.133 2.262 1.00 65.19 319 ASN A C 1
ATOM 2531 O O . ASN A 1 319 ? 18.337 20.749 2.541 1.00 65.19 319 ASN A O 1
ATOM 2535 N N . LYS A 1 320 ? 19.648 18.933 2.788 1.00 62.72 320 LYS A N 1
ATOM 2536 C CA . LYS A 1 320 ? 18.759 18.212 3.723 1.00 62.72 320 LYS A CA 1
ATOM 2537 C C . LYS A 1 320 ? 18.563 18.926 5.065 1.00 62.72 320 LYS A C 1
ATOM 2539 O O . LYS A 1 320 ? 17.539 18.727 5.706 1.00 62.72 320 LYS A O 1
ATOM 2544 N N . ASP A 1 321 ? 19.488 19.804 5.449 1.00 61.16 321 ASP A N 1
ATOM 2545 C CA . ASP A 1 321 ? 19.488 20.489 6.750 1.00 61.16 321 ASP A CA 1
ATOM 2546 C C . ASP A 1 321 ? 18.345 21.507 6.923 1.00 61.16 321 ASP A C 1
ATOM 2548 O O . ASP A 1 321 ? 18.121 22.010 8.022 1.00 61.16 321 ASP A O 1
ATOM 2552 N N . LYS A 1 322 ? 17.607 21.825 5.849 1.00 66.81 322 LYS A N 1
ATOM 2553 C CA . LYS A 1 322 ? 16.475 22.765 5.885 1.00 66.81 322 LYS A CA 1
ATOM 2554 C C . LYS A 1 322 ? 15.131 22.127 6.236 1.00 66.81 322 LYS A C 1
ATOM 2556 O O . LYS A 1 322 ? 14.188 22.869 6.497 1.00 66.81 322 LYS A O 1
ATOM 2561 N N . ILE A 1 323 ? 15.022 20.798 6.221 1.00 76.69 323 ILE A N 1
ATOM 2562 C CA . ILE A 1 323 ? 13.763 20.097 6.495 1.00 76.69 323 ILE A CA 1
ATOM 2563 C C . ILE A 1 323 ? 13.928 19.296 7.780 1.00 76.69 323 ILE A C 1
ATOM 2565 O O . ILE A 1 323 ? 14.753 18.387 7.862 1.00 76.69 323 ILE A O 1
ATOM 2569 N N . TYR A 1 324 ? 13.127 19.628 8.790 1.00 80.38 324 TYR A N 1
ATOM 2570 C CA . TYR A 1 324 ? 13.024 18.799 9.981 1.00 80.38 324 TYR A CA 1
ATOM 2571 C C . TYR A 1 324 ? 12.261 17.525 9.621 1.00 80.38 324 TYR A C 1
ATOM 2573 O O . TYR A 1 324 ? 11.070 17.571 9.328 1.00 80.38 324 TYR A O 1
ATOM 2581 N N . LEU A 1 325 ? 12.960 16.391 9.619 1.00 86.81 325 LEU A N 1
ATOM 2582 C CA . LEU A 1 325 ? 12.355 15.086 9.392 1.00 86.81 325 LEU A CA 1
ATOM 2583 C C . LEU A 1 325 ? 12.289 14.311 10.709 1.00 86.81 325 LEU A C 1
ATOM 2585 O O . LEU A 1 325 ? 13.277 14.281 11.451 1.00 86.81 325 LEU A O 1
ATOM 2589 N N . PRO A 1 326 ? 11.162 13.642 10.999 1.00 88.69 326 PRO A N 1
ATOM 2590 C CA . PRO A 1 326 ? 11.076 12.778 12.160 1.00 88.69 326 PRO A CA 1
ATOM 2591 C C . PRO A 1 326 ? 12.005 11.570 12.003 1.00 88.69 326 PRO A C 1
ATOM 2593 O O . PRO A 1 326 ? 12.329 11.126 10.898 1.00 88.69 326 PRO A O 1
ATOM 2596 N N . THR A 1 327 ? 12.415 11.001 13.135 1.00 89.25 327 THR A N 1
ATOM 2597 C CA . THR A 1 327 ? 13.255 9.802 13.152 1.00 89.25 327 THR A CA 1
ATOM 2598 C C . THR A 1 327 ? 12.488 8.612 12.581 1.00 89.25 327 THR A C 1
ATOM 2600 O O . THR A 1 327 ? 11.500 8.158 13.165 1.00 89.25 327 THR A O 1
ATOM 2603 N N . ALA A 1 328 ? 12.974 8.076 11.460 1.00 90.69 328 ALA A N 1
ATOM 2604 C CA . ALA A 1 328 ? 12.443 6.849 10.884 1.00 90.69 328 ALA A CA 1
ATOM 2605 C C . ALA A 1 328 ? 12.543 5.695 11.893 1.00 90.69 328 ALA A C 1
ATOM 2607 O O . ALA A 1 328 ? 13.545 5.540 12.598 1.00 90.69 328 ALA A O 1
ATOM 2608 N N . ARG A 1 329 ? 11.498 4.867 11.963 1.00 92.75 329 ARG A N 1
ATOM 2609 C CA . ARG A 1 329 ? 11.461 3.701 12.850 1.00 92.75 329 ARG A CA 1
ATOM 2610 C C . ARG A 1 329 ? 10.707 2.531 12.220 1.00 92.75 329 ARG A C 1
ATOM 2612 O O . ARG A 1 329 ? 9.647 2.737 11.612 1.00 92.75 329 ARG A O 1
ATOM 2619 N N . PRO A 1 330 ? 11.198 1.293 12.404 1.00 93.94 330 PRO A N 1
ATOM 2620 C CA . PRO A 1 330 ? 10.449 0.109 12.013 1.00 93.94 330 PRO A CA 1
ATOM 2621 C C . PRO A 1 330 ? 9.182 -0.030 12.867 1.00 93.94 330 PRO A C 1
ATOM 2623 O O . PRO A 1 330 ? 9.052 0.591 13.926 1.00 93.94 330 PRO A O 1
ATOM 2626 N N . LEU A 1 331 ? 8.254 -0.875 12.412 1.00 95.69 331 LEU A N 1
ATOM 2627 C CA . LEU A 1 331 ? 7.024 -1.168 13.141 1.00 95.69 331 LEU A CA 1
ATOM 2628 C C . LEU A 1 331 ? 7.347 -1.728 14.534 1.00 95.69 331 LEU A C 1
ATOM 2630 O O . LEU A 1 331 ? 7.861 -2.837 14.670 1.00 95.69 331 LEU A O 1
ATOM 2634 N N . THR A 1 332 ? 7.033 -0.953 15.567 1.00 95.44 332 THR A N 1
ATOM 2635 C CA . THR A 1 332 ? 7.326 -1.276 16.969 1.00 95.44 332 THR A CA 1
ATOM 2636 C C . THR A 1 332 ? 6.068 -1.137 17.818 1.00 95.44 332 THR A C 1
ATOM 2638 O O . THR A 1 332 ? 5.287 -0.202 17.630 1.00 95.44 332 THR A O 1
ATOM 2641 N N . LYS A 1 333 ? 5.846 -2.076 18.749 1.00 95.12 333 LYS A N 1
ATOM 2642 C CA . LYS A 1 333 ? 4.718 -2.011 19.690 1.00 95.12 333 LYS A CA 1
ATOM 2643 C C . LYS A 1 333 ? 4.967 -0.874 20.679 1.00 95.12 333 LYS A C 1
ATOM 2645 O O . LYS A 1 333 ? 5.952 -0.915 21.410 1.00 95.12 333 LYS A O 1
ATOM 2650 N N . LEU A 1 334 ? 4.077 0.116 20.705 1.00 91.62 334 LEU A N 1
ATOM 2651 C CA . LEU A 1 334 ? 4.185 1.271 21.603 1.00 91.62 334 LEU A CA 1
ATOM 2652 C C . LEU A 1 334 ? 3.350 1.086 22.867 1.00 91.62 334 LEU A C 1
ATOM 2654 O O . LEU A 1 334 ? 3.790 1.413 23.963 1.00 91.62 334 LEU A O 1
ATOM 2658 N N . ASN A 1 335 ? 2.142 0.555 22.709 1.00 92.50 335 ASN A N 1
ATOM 2659 C CA . ASN A 1 335 ? 1.231 0.236 23.801 1.00 92.50 335 ASN A CA 1
ATOM 2660 C C . ASN A 1 335 ? 0.366 -0.974 23.411 1.00 92.50 335 ASN A C 1
ATOM 2662 O O . ASN A 1 335 ? 0.602 -1.614 22.384 1.00 92.50 335 ASN A O 1
ATOM 2666 N N . ASP A 1 336 ? -0.618 -1.327 24.236 1.00 90.75 336 ASP A N 1
ATOM 2667 C CA . ASP A 1 336 ? -1.451 -2.509 23.990 1.00 90.75 336 ASP A CA 1
ATOM 2668 C C . ASP A 1 336 ? -2.321 -2.403 22.738 1.00 90.75 336 ASP A C 1
ATOM 2670 O O . ASP A 1 336 ? -2.511 -3.404 22.045 1.00 90.75 336 ASP A O 1
ATOM 2674 N N . TYR A 1 337 ? -2.760 -1.196 22.387 1.00 95.19 337 TYR A N 1
ATOM 2675 C CA . TYR A 1 337 ? -3.617 -0.965 21.231 1.00 95.19 337 TYR A CA 1
ATOM 2676 C C . TYR A 1 337 ? -2.854 -0.591 19.966 1.00 95.19 337 TYR A C 1
ATOM 2678 O O . TYR A 1 337 ? -3.403 -0.785 18.891 1.00 95.19 337 TYR A O 1
ATOM 2686 N N . VAL A 1 338 ? -1.630 -0.061 20.055 1.00 96.50 338 VAL A N 1
ATOM 2687 C CA . VAL A 1 338 ? -0.968 0.557 18.899 1.00 96.50 338 VAL A CA 1
ATOM 2688 C C . VAL A 1 338 ? 0.480 0.106 18.730 1.00 96.50 338 VAL A C 1
ATOM 2690 O O . VAL A 1 338 ? 1.305 0.206 19.644 1.00 96.50 338 VAL A O 1
ATOM 2693 N N . SER A 1 339 ? 0.795 -0.331 17.512 1.00 97.38 339 SER A N 1
ATOM 2694 C CA . SER A 1 339 ? 2.159 -0.425 16.987 1.00 97.38 339 SER A CA 1
ATOM 2695 C C . SER A 1 339 ? 2.368 0.640 15.917 1.00 97.38 339 SER A C 1
ATOM 2697 O O . SER A 1 339 ? 1.441 0.934 15.170 1.00 97.38 339 SER A O 1
ATOM 2699 N N . CYS A 1 340 ? 3.566 1.210 15.813 1.00 96.94 340 CYS A N 1
ATOM 2700 C CA . CYS A 1 340 ? 3.833 2.292 14.868 1.00 96.94 340 CYS A CA 1
ATOM 2701 C C . CYS A 1 340 ? 5.138 2.101 14.094 1.00 96.94 340 CYS A C 1
ATOM 2703 O O . CYS A 1 340 ? 6.153 1.710 14.669 1.00 96.94 340 CYS A O 1
ATOM 2705 N N . SER A 1 341 ? 5.101 2.424 12.802 1.00 97.00 341 SER A N 1
ATOM 2706 C CA . SER A 1 341 ? 6.255 2.608 11.927 1.00 97.00 341 SER A CA 1
ATOM 2707 C C . SER A 1 341 ? 6.241 4.026 11.361 1.00 97.00 341 SER A C 1
ATOM 2709 O O . SER A 1 341 ? 5.175 4.570 11.075 1.00 97.00 341 SER A O 1
ATOM 2711 N N . VAL A 1 342 ? 7.423 4.613 11.194 1.00 96.94 342 VAL A N 1
ATOM 2712 C CA . VAL A 1 342 ? 7.606 5.917 10.548 1.00 96.94 342 VAL A CA 1
ATOM 2713 C C . VAL A 1 342 ? 8.635 5.749 9.450 1.00 96.94 342 VAL A C 1
ATOM 2715 O O . VAL A 1 342 ? 9.736 5.262 9.715 1.00 96.94 342 VAL A O 1
ATOM 2718 N N . VAL A 1 343 ? 8.283 6.163 8.240 1.00 96.00 343 VAL A N 1
ATOM 2719 C CA . VAL A 1 343 ? 9.204 6.237 7.107 1.00 96.00 343 VAL A CA 1
ATOM 2720 C C . VAL A 1 343 ? 9.159 7.635 6.509 1.00 96.00 343 VAL A C 1
ATOM 2722 O O . VAL A 1 343 ? 8.103 8.264 6.464 1.00 96.00 343 VAL A O 1
ATOM 2725 N N . CYS A 1 344 ? 10.308 8.106 6.039 1.00 94.69 344 CYS A N 1
ATOM 2726 C CA . CYS A 1 344 ? 10.439 9.387 5.357 1.00 94.69 344 CYS A CA 1
ATOM 2727 C C . CYS A 1 344 ? 10.857 9.116 3.913 1.00 94.69 344 CYS A C 1
ATOM 2729 O O . CYS A 1 344 ? 11.765 8.317 3.674 1.00 94.69 344 CYS A O 1
ATOM 2731 N N . ALA A 1 345 ? 10.200 9.767 2.960 1.00 94.12 345 ALA A N 1
ATOM 2732 C CA . ALA A 1 345 ? 10.406 9.542 1.541 1.00 94.12 345 ALA A CA 1
ATOM 2733 C C . ALA A 1 345 ? 10.484 10.867 0.779 1.00 94.12 345 ALA A C 1
ATOM 2735 O O . ALA A 1 345 ? 9.563 11.679 0.811 1.00 94.12 345 ALA A O 1
ATOM 2736 N N . GLU A 1 346 ? 11.573 11.066 0.045 1.00 93.75 346 GLU A N 1
ATOM 2737 C CA . GLU A 1 346 ? 11.700 12.197 -0.871 1.00 93.75 346 GLU A CA 1
ATOM 2738 C C . GLU A 1 346 ? 10.786 11.988 -2.089 1.00 93.75 346 GLU A C 1
ATOM 2740 O O . GLU A 1 346 ? 10.799 10.906 -2.681 1.00 93.75 346 GLU A O 1
ATOM 2745 N N . ALA A 1 347 ? 10.031 13.016 -2.490 1.00 91.69 347 ALA A N 1
ATOM 2746 C CA . ALA A 1 347 ? 8.955 12.990 -3.493 1.00 91.69 347 ALA A CA 1
ATOM 2747 C C . ALA A 1 347 ? 9.373 12.672 -4.956 1.00 91.69 347 ALA A C 1
ATOM 2749 O O . ALA A 1 347 ? 8.600 12.898 -5.888 1.00 91.69 347 ALA A O 1
ATOM 2750 N N . GLY A 1 348 ? 10.578 12.137 -5.164 1.00 90.00 348 GLY A N 1
ATOM 2751 C CA . GLY A 1 348 ? 11.156 11.755 -6.453 1.00 90.00 348 GLY A CA 1
ATOM 2752 C C . GLY A 1 348 ? 11.374 10.235 -6.601 1.00 90.00 348 GLY A C 1
ATOM 2753 O O . GLY A 1 348 ? 10.532 9.441 -6.174 1.00 90.00 348 GLY A O 1
ATOM 2754 N N . PRO A 1 349 ? 12.500 9.783 -7.193 1.00 91.19 349 PRO A N 1
ATOM 2755 C CA . PRO A 1 349 ? 12.756 8.363 -7.472 1.00 91.19 349 PRO A CA 1
ATOM 2756 C C . PRO A 1 349 ? 12.780 7.475 -6.219 1.00 91.19 349 PRO A C 1
ATOM 2758 O O . PRO A 1 349 ? 12.471 6.287 -6.300 1.00 91.19 349 PRO A O 1
ATOM 2761 N N . SER A 1 350 ? 13.111 8.063 -5.068 1.00 93.06 350 SER A N 1
ATOM 2762 C CA . SER A 1 350 ? 13.180 7.407 -3.760 1.00 93.06 350 SER A CA 1
ATOM 2763 C C . SER A 1 350 ? 11.810 7.017 -3.195 1.00 93.06 350 SER A C 1
ATOM 2765 O O . SER A 1 350 ? 11.727 6.057 -2.431 1.00 93.06 350 SER A O 1
ATOM 2767 N N . LEU A 1 351 ? 10.732 7.716 -3.576 1.00 95.75 351 LEU A N 1
ATOM 2768 C CA . LEU A 1 351 ? 9.396 7.492 -3.016 1.00 95.75 351 LEU A CA 1
ATOM 2769 C C . LEU A 1 351 ? 8.886 6.076 -3.284 1.00 95.75 351 LEU A C 1
ATOM 2771 O O . LEU A 1 351 ? 8.402 5.410 -2.370 1.00 95.75 351 LEU A O 1
ATOM 2775 N N . ARG A 1 352 ? 9.025 5.593 -4.525 1.00 95.38 352 ARG A N 1
ATOM 2776 C CA . ARG A 1 352 ? 8.511 4.275 -4.925 1.00 95.38 352 ARG A CA 1
ATOM 2777 C C . ARG A 1 352 ? 9.149 3.133 -4.110 1.00 95.38 352 ARG A C 1
ATOM 2779 O O . ARG A 1 352 ? 8.387 2.368 -3.524 1.00 95.38 352 ARG A O 1
ATOM 2786 N N . PRO A 1 353 ? 10.487 2.994 -4.019 1.00 96.69 353 PRO A N 1
ATOM 2787 C CA . PRO A 1 353 ? 11.098 1.943 -3.205 1.00 96.69 353 PRO A CA 1
ATOM 2788 C C . PRO A 1 353 ? 10.701 2.002 -1.724 1.00 96.69 353 PRO A C 1
ATOM 2790 O O . PRO A 1 353 ? 10.388 0.960 -1.153 1.00 96.69 353 PRO A O 1
ATOM 2793 N N . VAL A 1 354 ? 10.662 3.193 -1.107 1.00 97.56 354 VAL A N 1
ATOM 2794 C CA . VAL A 1 354 ? 10.236 3.347 0.302 1.00 97.56 354 VAL A CA 1
ATOM 2795 C C . VAL A 1 354 ? 8.793 2.879 0.486 1.00 97.56 354 VAL A C 1
ATOM 2797 O O . VAL A 1 354 ? 8.498 2.099 1.393 1.00 97.56 354 VAL A O 1
ATOM 2800 N N . LEU A 1 355 ? 7.902 3.303 -0.413 1.00 97.88 355 LEU A N 1
ATOM 2801 C CA . LEU A 1 355 ? 6.501 2.898 -0.424 1.00 97.88 355 LEU A CA 1
ATOM 2802 C C . LEU A 1 355 ? 6.350 1.378 -0.559 1.00 97.88 355 LEU A C 1
ATOM 2804 O O . LEU A 1 355 ? 5.621 0.755 0.213 1.00 97.88 355 LEU A O 1
ATOM 2808 N N . HIS A 1 356 ? 7.066 0.768 -1.507 1.00 98.12 356 HIS A N 1
ATOM 2809 C CA . HIS A 1 356 ? 7.084 -0.684 -1.686 1.00 98.12 356 HIS A CA 1
ATOM 2810 C C . HIS A 1 356 ? 7.561 -1.399 -0.422 1.00 98.12 356 HIS A C 1
ATOM 2812 O O . HIS A 1 356 ? 6.940 -2.377 -0.017 1.00 98.12 356 HIS A O 1
ATOM 2818 N N . GLY A 1 357 ? 8.577 -0.876 0.269 1.00 97.69 357 GLY A N 1
ATOM 2819 C CA . GLY A 1 357 ? 9.016 -1.396 1.564 1.00 97.69 357 GLY A CA 1
ATOM 2820 C C . GLY A 1 357 ? 7.895 -1.454 2.605 1.00 97.69 357 GLY A C 1
ATOM 2821 O O . GLY A 1 357 ? 7.731 -2.475 3.279 1.00 97.69 357 GLY A O 1
ATOM 2822 N N . VAL A 1 358 ? 7.076 -0.400 2.702 1.00 97.88 358 VAL A N 1
ATOM 2823 C CA . VAL A 1 358 ? 5.902 -0.371 3.593 1.00 97.88 358 VAL A CA 1
ATOM 2824 C C . VAL A 1 358 ? 4.851 -1.393 3.159 1.00 97.88 358 VAL A C 1
ATOM 2826 O O . VAL A 1 358 ? 4.401 -2.183 3.990 1.00 97.88 358 VAL A O 1
ATOM 2829 N N . ILE A 1 359 ? 4.495 -1.429 1.870 1.00 98.06 359 ILE A N 1
ATOM 2830 C CA . ILE A 1 359 ? 3.493 -2.354 1.308 1.00 98.06 359 ILE A CA 1
ATOM 2831 C C . ILE A 1 359 ? 3.897 -3.813 1.558 1.00 98.06 359 ILE A C 1
ATOM 2833 O O . ILE A 1 359 ? 3.091 -4.608 2.047 1.00 98.06 359 ILE A O 1
ATOM 2837 N N . LEU A 1 360 ? 5.156 -4.164 1.274 1.00 96.75 360 LEU A N 1
ATOM 2838 C CA . LEU A 1 360 ? 5.673 -5.521 1.442 1.00 96.75 360 LEU A CA 1
ATOM 2839 C C . LEU A 1 360 ? 5.669 -5.963 2.911 1.00 96.75 360 LEU A C 1
ATOM 2841 O O . LEU A 1 360 ? 5.340 -7.115 3.206 1.00 96.75 360 LEU A O 1
ATOM 2845 N N . LYS A 1 361 ? 6.024 -5.058 3.833 1.00 94.50 361 LYS A N 1
ATOM 2846 C CA . LYS A 1 361 ? 6.009 -5.318 5.281 1.00 94.50 361 LYS A CA 1
ATOM 2847 C C . LYS A 1 361 ? 4.577 -5.466 5.806 1.00 94.50 361 LYS A C 1
ATOM 2849 O O . LYS A 1 361 ? 4.309 -6.424 6.526 1.00 94.50 361 LYS A O 1
ATOM 2854 N N . HIS A 1 362 ? 3.671 -4.561 5.431 1.00 95.75 362 HIS A N 1
ATOM 2855 C CA . HIS A 1 362 ? 2.276 -4.539 5.890 1.00 95.75 362 HIS A CA 1
ATOM 2856 C C . HIS A 1 362 ? 1.484 -5.765 5.415 1.00 95.75 362 HIS A C 1
ATOM 2858 O O . HIS A 1 362 ? 0.928 -6.493 6.231 1.00 95.75 362 HIS A O 1
ATOM 2864 N N . PHE A 1 363 ? 1.516 -6.077 4.116 1.00 93.38 363 PHE A N 1
ATOM 2865 C CA . PHE A 1 363 ? 0.765 -7.210 3.549 1.00 93.38 363 PHE A CA 1
ATOM 2866 C C . PHE A 1 363 ? 1.533 -8.536 3.540 1.00 93.38 363 PHE A C 1
ATOM 2868 O O . PHE A 1 363 ? 1.117 -9.488 2.875 1.00 93.38 363 PHE A O 1
ATOM 2875 N N . ASN A 1 364 ? 2.668 -8.604 4.243 1.00 91.56 364 ASN A N 1
ATOM 2876 C CA . ASN A 1 364 ? 3.534 -9.781 4.311 1.00 91.56 364 ASN A CA 1
ATOM 2877 C C . ASN A 1 364 ? 3.852 -10.386 2.925 1.00 91.56 364 ASN A C 1
ATOM 2879 O O . ASN A 1 364 ? 3.759 -11.597 2.689 1.00 91.56 364 ASN A O 1
ATOM 2883 N N . LEU A 1 365 ? 4.234 -9.519 1.995 1.00 94.88 365 LEU A N 1
ATOM 2884 C CA . LEU A 1 365 ? 4.634 -9.892 0.645 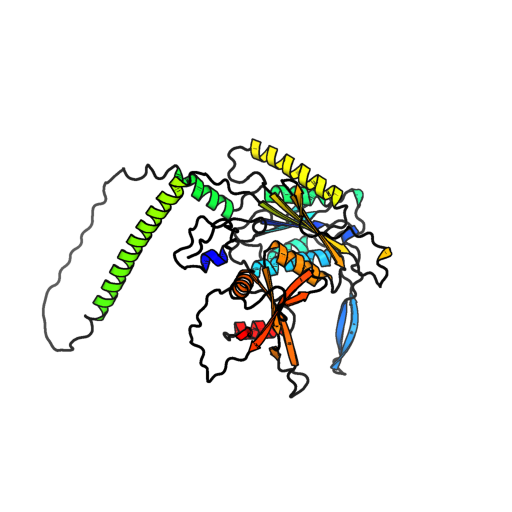1.00 94.88 365 LEU A CA 1
ATOM 2885 C C . LEU A 1 365 ? 6.151 -10.083 0.575 1.00 94.88 365 LEU A C 1
ATOM 2887 O O . LEU A 1 365 ? 6.896 -9.680 1.469 1.00 94.88 365 LEU A O 1
ATOM 2891 N N . ALA A 1 366 ? 6.610 -10.708 -0.498 1.00 95.38 366 ALA A N 1
ATOM 2892 C CA . ALA A 1 366 ? 8.009 -10.870 -0.848 1.00 95.38 366 ALA A CA 1
ATOM 2893 C C . ALA A 1 366 ? 8.264 -10.336 -2.261 1.00 95.38 366 ALA A C 1
ATOM 2895 O O . ALA A 1 366 ? 7.353 -10.316 -3.089 1.00 95.38 366 ALA A O 1
ATOM 2896 N N . SER A 1 367 ? 9.507 -9.924 -2.517 1.00 98.00 367 SER A N 1
ATOM 2897 C CA . SER A 1 367 ? 9.960 -9.458 -3.826 1.00 98.00 367 SER A CA 1
ATOM 2898 C C . SER A 1 367 ? 10.865 -10.495 -4.492 1.00 98.00 367 SER A C 1
ATOM 2900 O O . SER A 1 367 ? 11.793 -11.014 -3.872 1.00 98.00 367 SER A O 1
ATOM 2902 N N . THR A 1 368 ? 10.623 -10.768 -5.771 1.00 97.56 368 THR A N 1
ATOM 2903 C CA . THR A 1 368 ? 11.498 -11.570 -6.629 1.00 97.56 368 THR A CA 1
ATOM 2904 C C . THR A 1 368 ? 11.860 -10.752 -7.861 1.00 97.56 368 THR A C 1
ATOM 2906 O O . THR A 1 368 ? 10.980 -10.258 -8.558 1.00 97.56 368 THR A O 1
ATOM 2909 N N . THR A 1 369 ? 13.149 -10.635 -8.161 1.00 97.38 369 THR A N 1
ATOM 2910 C CA . THR A 1 369 ? 13.632 -9.996 -9.387 1.00 97.38 369 THR A CA 1
ATOM 2911 C C . THR A 1 369 ? 13.994 -11.072 -10.399 1.00 97.38 369 THR A C 1
ATOM 2913 O O . THR A 1 369 ? 14.945 -11.827 -10.203 1.00 97.38 369 THR A O 1
ATOM 2916 N N . VAL A 1 370 ? 13.237 -11.141 -11.489 1.00 96.38 370 VAL A N 1
ATOM 2917 C CA . VAL A 1 370 ? 13.538 -12.007 -12.629 1.00 96.38 370 VAL A CA 1
ATOM 2918 C C . VAL A 1 370 ? 14.614 -11.333 -13.464 1.00 96.38 370 VAL A C 1
ATOM 2920 O O . VAL A 1 370 ? 14.380 -10.250 -13.993 1.00 96.38 370 VAL A O 1
ATOM 2923 N N . THR A 1 371 ? 15.780 -11.957 -13.577 1.00 94.69 371 THR A N 1
ATOM 2924 C CA . THR A 1 371 ? 16.934 -11.399 -14.291 1.00 94.69 371 THR A CA 1
ATOM 2925 C C . THR A 1 371 ? 17.143 -12.064 -15.643 1.00 94.69 371 THR A C 1
ATOM 2927 O O . THR A 1 371 ? 16.619 -13.145 -15.912 1.00 94.69 371 THR A O 1
ATOM 2930 N N . GLY A 1 372 ? 17.925 -11.433 -16.520 1.00 90.81 372 GLY A N 1
ATOM 2931 C CA . GLY A 1 372 ? 18.353 -12.074 -17.768 1.00 90.81 372 GLY A CA 1
ATOM 2932 C C . GLY A 1 372 ? 17.232 -12.276 -18.793 1.00 90.81 372 GLY A C 1
ATOM 2933 O O . GLY A 1 372 ? 17.322 -13.183 -19.617 1.00 90.81 372 GLY A O 1
ATOM 2934 N N . ILE A 1 373 ? 16.176 -11.457 -18.750 1.00 89.38 373 ILE A N 1
ATOM 2935 C CA . ILE A 1 373 ? 15.032 -11.574 -19.662 1.00 89.38 373 ILE A CA 1
ATOM 2936 C C . ILE A 1 373 ? 15.463 -11.127 -21.067 1.00 89.38 373 ILE A C 1
ATOM 2938 O O . ILE A 1 373 ? 15.780 -9.945 -21.242 1.00 89.38 373 ILE A O 1
ATOM 2942 N N . PRO A 1 374 ? 15.447 -12.014 -22.081 1.00 84.50 374 PRO A N 1
ATOM 2943 C CA . PRO A 1 374 ? 15.890 -11.660 -23.421 1.00 84.50 374 PRO A CA 1
ATOM 2944 C C . PRO A 1 374 ? 14.827 -10.814 -24.127 1.00 84.50 374 PRO A C 1
ATOM 2946 O O . PRO A 1 374 ? 13.718 -11.285 -24.391 1.00 84.50 374 PRO A O 1
ATOM 2949 N N . MET A 1 375 ? 15.166 -9.573 -24.482 1.00 74.19 375 MET A N 1
ATOM 2950 C CA . MET A 1 375 ? 14.289 -8.705 -25.273 1.00 74.19 375 MET A CA 1
ATOM 2951 C C . MET A 1 375 ? 14.922 -8.342 -26.617 1.00 74.19 375 MET A C 1
ATOM 2953 O O . MET A 1 375 ? 16.121 -8.085 -26.720 1.00 74.19 375 MET A O 1
ATOM 2957 N N . LYS A 1 376 ? 14.094 -8.310 -27.667 1.00 68.50 376 LYS A N 1
ATOM 2958 C CA . LYS A 1 376 ? 14.487 -7.819 -28.991 1.00 68.50 376 LYS A CA 1
ATOM 2959 C C . LYS A 1 376 ? 14.252 -6.310 -29.037 1.00 68.50 376 LYS A C 1
ATOM 2961 O O . LYS A 1 376 ? 13.112 -5.872 -28.889 1.00 68.50 376 LYS A O 1
ATOM 2966 N N . GLU A 1 377 ? 15.302 -5.519 -29.233 1.00 64.38 377 GLU A N 1
ATOM 2967 C CA . GLU A 1 377 ? 15.146 -4.076 -29.420 1.00 64.38 377 GLU A CA 1
ATOM 2968 C C . GLU A 1 377 ? 14.765 -3.737 -30.865 1.00 64.38 377 GLU A C 1
ATOM 2970 O O . GLU A 1 377 ? 15.261 -4.335 -31.818 1.00 64.38 377 GLU A O 1
ATOM 2975 N N . GLU A 1 378 ? 13.867 -2.765 -31.035 1.00 55.66 378 GLU A N 1
ATOM 2976 C CA . GLU A 1 378 ? 13.438 -2.287 -32.358 1.00 55.66 378 GLU A CA 1
ATOM 2977 C C . GLU A 1 378 ? 14.464 -1.341 -33.002 1.00 55.66 378 GLU A C 1
ATOM 2979 O O . GLU A 1 378 ? 14.489 -1.210 -34.222 1.00 55.66 378 GLU A O 1
ATOM 2984 N N . ALA A 1 379 ? 15.320 -0.694 -32.202 1.00 52.22 379 ALA A N 1
ATOM 2985 C CA . ALA A 1 379 ? 16.202 0.378 -32.668 1.00 52.22 379 ALA A CA 1
ATOM 2986 C C . ALA A 1 379 ? 17.565 -0.105 -33.201 1.00 52.22 379 ALA A C 1
ATOM 2988 O O . ALA A 1 379 ? 18.213 0.625 -33.947 1.00 52.22 379 ALA A O 1
ATOM 2989 N N . GLN A 1 380 ? 18.004 -1.321 -32.859 1.00 51.62 380 GLN A N 1
ATOM 2990 C CA . GLN A 1 380 ? 19.267 -1.887 -33.338 1.00 51.62 380 GLN A CA 1
ATOM 2991 C C . GLN A 1 380 ? 19.048 -3.333 -33.778 1.00 51.62 380 GLN A C 1
ATOM 2993 O O . GLN A 1 380 ? 18.934 -4.249 -32.963 1.00 51.62 380 GLN A O 1
ATOM 2998 N N . GLN A 1 381 ? 18.965 -3.548 -35.092 1.00 44.84 381 GLN A N 1
ATOM 2999 C CA . GLN A 1 381 ? 18.871 -4.888 -35.663 1.00 44.84 381 GLN A CA 1
ATOM 3000 C C . GLN A 1 381 ? 20.073 -5.733 -35.208 1.00 44.84 381 GLN A C 1
ATOM 3002 O O . GLN A 1 381 ? 21.191 -5.524 -35.666 1.00 44.84 381 GLN A O 1
ATOM 3007 N N . GLY A 1 382 ? 19.831 -6.695 -34.313 1.00 55.28 382 GLY A N 1
ATOM 3008 C CA . GLY A 1 382 ? 20.796 -7.738 -33.953 1.00 55.28 382 GLY A CA 1
ATOM 3009 C C . GLY A 1 382 ? 21.363 -7.701 -32.531 1.00 55.28 382 GLY A C 1
ATOM 3010 O O . GLY A 1 382 ? 22.076 -8.638 -32.185 1.00 55.28 382 GLY A O 1
ATOM 3011 N N . GLN A 1 383 ? 21.038 -6.708 -31.692 1.00 52.12 383 GLN A N 1
ATOM 3012 C CA . GLN A 1 383 ? 21.437 -6.713 -30.276 1.00 52.12 383 GLN A CA 1
ATOM 3013 C C . GLN A 1 383 ? 20.236 -7.006 -29.368 1.00 52.12 383 GLN A C 1
ATOM 3015 O O . GLN A 1 383 ? 19.222 -6.310 -29.399 1.00 52.12 383 GLN A O 1
ATOM 3020 N N . SER A 1 384 ? 20.334 -8.077 -28.580 1.00 61.25 384 SER A N 1
ATOM 3021 C CA . SER A 1 384 ? 19.402 -8.357 -27.488 1.00 61.25 384 SER A CA 1
ATOM 3022 C C . SER A 1 384 ? 19.940 -7.738 -26.206 1.00 61.25 384 SER A C 1
ATOM 3024 O O . SER A 1 384 ? 21.061 -8.055 -25.803 1.00 61.25 384 SER A O 1
ATOM 3026 N N . VAL A 1 385 ? 19.140 -6.900 -25.556 1.00 70.38 385 VAL A N 1
ATOM 3027 C CA . VAL A 1 385 ? 19.440 -6.395 -24.213 1.00 70.38 385 VAL A CA 1
ATOM 3028 C C . VAL A 1 385 ? 18.681 -7.255 -23.207 1.00 70.38 385 VAL A C 1
ATOM 3030 O O . VAL A 1 385 ? 17.518 -7.610 -23.427 1.00 70.38 385 VAL A O 1
ATOM 3033 N N . ASN A 1 386 ? 19.365 -7.619 -22.126 1.00 81.06 386 ASN A N 1
ATOM 3034 C CA . ASN A 1 386 ? 18.771 -8.348 -21.017 1.00 81.06 386 ASN A CA 1
ATOM 3035 C C . ASN A 1 386 ? 18.245 -7.362 -19.986 1.00 81.06 386 ASN A C 1
ATOM 3037 O O . ASN A 1 386 ? 18.929 -6.401 -19.635 1.00 81.06 386 ASN A O 1
ATOM 3041 N N . TYR A 1 387 ? 17.044 -7.632 -19.494 1.00 88.00 387 TYR A N 1
ATOM 3042 C CA . TYR A 1 387 ? 16.382 -6.780 -18.523 1.00 88.00 387 TYR A CA 1
ATOM 3043 C C . TYR A 1 387 ? 16.039 -7.555 -17.259 1.00 88.00 387 TYR A C 1
ATOM 3045 O O . TYR A 1 387 ? 15.816 -8.768 -17.299 1.00 88.00 387 TYR A O 1
ATOM 3053 N N . ASP A 1 388 ? 15.958 -6.810 -16.163 1.00 94.00 388 ASP A N 1
ATOM 3054 C CA . ASP A 1 388 ? 15.495 -7.298 -14.875 1.00 94.00 388 ASP A CA 1
ATOM 3055 C C . ASP A 1 388 ? 14.073 -6.774 -14.635 1.00 94.00 388 ASP A C 1
ATOM 3057 O O . ASP A 1 388 ? 13.774 -5.605 -14.897 1.00 94.00 388 ASP A O 1
ATOM 3061 N N . VAL A 1 389 ? 13.185 -7.640 -14.149 1.00 96.38 389 VAL A N 1
ATOM 3062 C CA . VAL A 1 389 ? 11.816 -7.275 -13.768 1.00 96.38 389 VAL A CA 1
ATOM 3063 C C . VAL A 1 389 ? 11.546 -7.754 -12.356 1.00 96.38 389 VAL A C 1
ATOM 3065 O O . VAL A 1 389 ? 11.599 -8.946 -12.064 1.00 96.38 389 VAL A O 1
ATOM 3068 N N . GLU A 1 390 ? 11.215 -6.812 -11.485 1.00 97.56 390 GLU A N 1
ATOM 3069 C CA . GLU A 1 390 ? 10.808 -7.092 -10.118 1.00 97.56 390 GLU A CA 1
ATOM 3070 C C . GLU A 1 390 ? 9.303 -7.367 -10.030 1.00 97.56 390 GLU A C 1
ATOM 3072 O O . GLU A 1 390 ? 8.479 -6.635 -10.590 1.00 97.56 390 GLU A O 1
ATOM 3077 N N . VAL A 1 391 ? 8.947 -8.429 -9.307 1.00 97.81 391 VAL A N 1
ATOM 3078 C CA . VAL A 1 391 ? 7.570 -8.841 -9.038 1.00 97.81 391 VAL A CA 1
ATOM 3079 C C . VAL A 1 391 ? 7.360 -9.106 -7.549 1.00 97.81 391 VAL A C 1
ATOM 3081 O O . VAL A 1 391 ? 8.211 -9.675 -6.865 1.00 97.81 391 VAL A O 1
ATOM 3084 N N . PHE A 1 392 ? 6.189 -8.728 -7.054 1.00 98.19 392 PHE A N 1
ATOM 3085 C CA . PHE A 1 392 ? 5.729 -8.963 -5.695 1.00 98.19 392 PHE A CA 1
ATOM 3086 C C . PHE A 1 392 ? 4.742 -10.118 -5.651 1.00 98.19 392 PHE A C 1
ATOM 3088 O O . PHE A 1 392 ? 3.968 -10.322 -6.582 1.00 98.19 392 PHE A O 1
ATOM 3095 N N . HIS A 1 393 ? 4.762 -10.873 -4.561 1.00 95.19 393 HIS A N 1
ATOM 3096 C CA . HIS A 1 393 ? 3.852 -11.991 -4.330 1.00 95.19 393 HIS A CA 1
ATOM 3097 C C . HIS A 1 393 ? 3.750 -12.291 -2.828 1.00 95.19 393 HIS A C 1
ATOM 3099 O O . HIS A 1 393 ? 4.616 -11.863 -2.059 1.00 95.19 393 HIS A O 1
ATOM 3105 N N . PRO A 1 394 ? 2.756 -13.066 -2.363 1.00 92.38 394 PRO A N 1
ATOM 3106 C CA . PRO A 1 394 ? 2.702 -13.507 -0.972 1.00 92.38 394 PRO A CA 1
ATOM 3107 C C . PRO A 1 394 ? 3.994 -14.227 -0.554 1.00 92.38 394 PRO A C 1
ATOM 3109 O O . PRO A 1 394 ? 4.594 -14.984 -1.328 1.00 92.38 394 PRO A O 1
ATOM 3112 N N . ARG A 1 395 ? 4.443 -14.025 0.692 1.00 90.38 395 ARG A N 1
ATOM 3113 C CA . ARG A 1 395 ? 5.756 -14.507 1.176 1.00 90.38 395 ARG A CA 1
ATOM 3114 C C . ARG A 1 395 ? 5.925 -16.033 1.184 1.00 90.38 395 ARG A C 1
ATOM 3116 O O . ARG A 1 395 ? 7.048 -16.523 1.304 1.00 90.38 395 ARG A O 1
ATOM 3123 N N . ARG A 1 396 ? 4.842 -16.803 1.028 1.00 86.31 396 ARG A N 1
ATOM 3124 C CA . ARG A 1 396 ? 4.839 -18.275 1.098 1.00 86.31 396 ARG A CA 1
ATOM 3125 C C . ARG A 1 396 ? 5.907 -18.930 0.215 1.00 86.31 396 ARG A C 1
ATOM 3127 O O . ARG A 1 396 ? 6.599 -19.820 0.700 1.00 86.31 396 ARG A O 1
ATOM 3134 N N . SER A 1 397 ? 6.092 -18.483 -1.030 1.00 86.19 397 SER A N 1
ATOM 3135 C CA . SER A 1 397 ? 7.119 -19.062 -1.913 1.00 86.19 397 SER A CA 1
ATOM 3136 C C . SER A 1 397 ? 8.526 -18.913 -1.332 1.00 86.19 397 SER A C 1
ATOM 3138 O O . SER A 1 397 ? 9.277 -19.880 -1.285 1.00 86.19 397 SER A O 1
ATOM 3140 N N . HIS A 1 398 ? 8.866 -17.737 -0.801 1.00 89.69 398 HIS A N 1
ATOM 3141 C CA . HIS A 1 398 ? 10.166 -17.503 -0.163 1.00 89.69 398 HIS A CA 1
ATOM 3142 C C . HIS A 1 398 ? 10.327 -18.280 1.144 1.00 89.69 398 HIS A C 1
ATOM 3144 O O . HIS A 1 398 ? 11.413 -18.776 1.427 1.00 89.69 398 HIS A O 1
ATOM 3150 N N . TYR A 1 399 ? 9.252 -18.439 1.922 1.00 88.19 399 TYR A N 1
ATOM 3151 C CA . TYR A 1 399 ? 9.271 -19.302 3.106 1.00 88.19 399 TYR A CA 1
ATOM 3152 C C . TYR A 1 399 ? 9.634 -20.748 2.741 1.00 88.19 399 TYR A C 1
ATOM 3154 O O . TYR A 1 399 ? 10.502 -21.336 3.383 1.00 88.19 399 TYR A O 1
ATOM 3162 N N . LEU A 1 400 ? 9.030 -21.297 1.681 1.00 86.12 400 LEU A N 1
ATOM 3163 C CA . LEU A 1 400 ? 9.344 -22.643 1.195 1.00 86.12 400 LEU A CA 1
ATOM 3164 C C . LEU A 1 400 ? 10.787 -22.737 0.695 1.00 86.12 400 LEU A C 1
ATOM 3166 O O . LEU A 1 400 ? 11.501 -23.657 1.086 1.00 86.12 400 LEU A O 1
ATOM 3170 N N . LEU A 1 401 ? 11.248 -21.769 -0.104 1.00 87.69 401 LEU A N 1
ATOM 3171 C CA . LEU A 1 401 ? 12.643 -21.722 -0.556 1.00 87.69 401 LEU A CA 1
ATOM 3172 C C . LEU A 1 401 ? 13.617 -21.730 0.634 1.00 87.69 401 LEU A C 1
ATOM 3174 O O . LEU A 1 401 ? 14.620 -22.440 0.602 1.00 87.69 401 LEU A O 1
ATOM 3178 N N . HIS A 1 402 ? 13.308 -20.992 1.704 1.00 87.50 402 HIS A N 1
ATOM 3179 C CA . HIS A 1 402 ? 14.123 -20.986 2.917 1.00 87.50 402 HIS A CA 1
ATOM 3180 C C . HIS A 1 402 ? 14.057 -22.320 3.669 1.00 87.50 402 HIS A C 1
ATOM 3182 O O . HIS A 1 402 ? 15.082 -22.848 4.093 1.00 87.50 402 HIS A O 1
ATOM 3188 N N . GLN A 1 403 ? 12.862 -22.894 3.827 1.00 87.62 403 GLN A N 1
ATOM 3189 C CA . GLN A 1 403 ? 12.660 -24.180 4.497 1.00 87.62 403 GLN A CA 1
ATOM 3190 C C . GLN A 1 403 ? 13.401 -25.326 3.792 1.00 87.62 403 GLN A C 1
ATOM 3192 O O . GLN A 1 403 ? 13.924 -26.216 4.459 1.00 87.62 403 GLN A O 1
ATOM 3197 N N . TYR A 1 404 ? 13.476 -25.292 2.460 1.00 88.00 404 TYR A N 1
ATOM 3198 C CA . TYR A 1 404 ? 14.227 -26.261 1.659 1.00 88.00 404 TYR A CA 1
ATOM 3199 C C . TYR A 1 404 ? 15.724 -25.936 1.534 1.00 88.00 404 TYR A C 1
ATOM 3201 O O . TYR A 1 404 ? 16.445 -26.667 0.860 1.00 88.00 404 TYR A O 1
ATOM 3209 N N . GLY A 1 405 ? 16.208 -24.866 2.173 1.00 88.81 405 GLY A N 1
ATOM 3210 C CA . GLY A 1 405 ? 17.621 -24.478 2.146 1.00 88.81 405 GLY A CA 1
ATOM 3211 C C . GLY A 1 405 ? 18.101 -23.904 0.809 1.00 88.81 405 GLY A C 1
ATOM 3212 O O . GLY A 1 405 ? 19.304 -23.846 0.578 1.00 88.81 405 GLY A O 1
ATOM 3213 N N . LEU A 1 406 ? 17.184 -23.476 -0.065 1.00 86.75 406 LEU A N 1
ATOM 3214 C CA . LEU A 1 406 ? 17.497 -22.870 -1.367 1.00 86.75 406 LEU A CA 1
ATOM 3215 C C . LEU A 1 406 ? 17.862 -21.384 -1.234 1.00 86.75 406 LEU A C 1
ATOM 3217 O O . LEU A 1 406 ? 18.681 -20.869 -1.992 1.00 86.75 406 LEU A O 1
ATOM 3221 N N . ILE A 1 407 ? 17.288 -20.694 -0.243 1.00 89.56 407 ILE A N 1
ATOM 3222 C CA . ILE A 1 407 ? 17.664 -19.323 0.131 1.00 89.56 407 ILE A CA 1
ATOM 3223 C C . ILE A 1 407 ? 17.912 -19.231 1.641 1.00 89.56 407 ILE A C 1
ATOM 3225 O O . ILE A 1 407 ? 17.267 -19.910 2.431 1.00 89.56 407 ILE A O 1
ATOM 3229 N N . GLY A 1 408 ? 18.838 -18.371 2.063 1.00 84.50 408 GLY A N 1
ATOM 3230 C CA . GLY A 1 408 ? 19.196 -18.185 3.474 1.00 84.50 408 GLY A CA 1
ATOM 3231 C C . GLY A 1 408 ? 19.799 -16.802 3.742 1.00 84.50 408 GLY A C 1
ATOM 3232 O O . GLY A 1 408 ? 19.949 -16.020 2.801 1.00 84.50 408 GLY A O 1
ATOM 3233 N N . PRO A 1 409 ? 20.137 -16.462 5.000 1.00 79.44 409 PRO A N 1
ATOM 3234 C CA . PRO A 1 409 ? 20.674 -15.144 5.374 1.00 79.44 409 PRO A CA 1
ATOM 3235 C C . PRO A 1 409 ? 21.968 -14.737 4.646 1.00 79.44 409 PRO A C 1
ATOM 3237 O O . PRO A 1 409 ? 22.214 -13.554 4.477 1.00 79.44 409 PRO A O 1
ATOM 3240 N N . GLY A 1 410 ? 22.771 -15.702 4.182 1.00 80.50 410 GLY A N 1
ATOM 3241 C CA . GLY A 1 410 ? 23.996 -15.458 3.404 1.00 80.50 410 GLY A CA 1
ATOM 3242 C C . GLY A 1 410 ? 23.873 -15.751 1.905 1.00 80.50 410 GLY A C 1
ATOM 3243 O O . GLY A 1 410 ? 24.891 -15.904 1.233 1.00 80.50 410 GLY A O 1
ATOM 3244 N N . SER A 1 411 ? 22.655 -15.920 1.376 1.00 88.81 411 SER A N 1
ATOM 3245 C CA . SER A 1 411 ? 22.474 -16.244 -0.043 1.00 88.81 411 SER A CA 1
ATOM 3246 C C . SER A 1 411 ? 22.828 -15.053 -0.931 1.00 88.81 411 SER A C 1
ATOM 3248 O O . SER A 1 411 ? 22.276 -13.969 -0.761 1.00 88.81 411 SER A O 1
ATOM 3250 N N . LYS A 1 412 ? 23.671 -15.286 -1.944 1.00 88.62 412 LYS A N 1
ATOM 3251 C CA . LYS A 1 412 ? 24.010 -14.293 -2.981 1.00 88.62 412 LYS A CA 1
ATOM 3252 C C . LYS A 1 412 ? 22.821 -13.914 -3.871 1.00 88.62 412 LYS A C 1
ATOM 3254 O O . LYS A 1 412 ? 22.916 -12.953 -4.625 1.00 88.62 412 LYS A O 1
ATOM 3259 N N . LEU A 1 413 ? 21.727 -14.676 -3.801 1.00 91.81 413 LEU A N 1
ATOM 3260 C CA . LEU A 1 413 ? 20.496 -14.381 -4.531 1.00 91.81 413 LEU A CA 1
ATOM 3261 C C . LEU A 1 413 ? 19.718 -13.226 -3.889 1.00 91.81 413 LEU A C 1
ATOM 3263 O O . LEU A 1 413 ? 18.891 -12.619 -4.557 1.00 91.81 413 LEU A O 1
ATOM 3267 N N . ARG A 1 414 ? 19.949 -12.919 -2.607 1.00 93.00 414 ARG A N 1
ATOM 3268 C CA . ARG A 1 414 ? 19.243 -11.842 -1.903 1.00 93.00 414 ARG A CA 1
ATOM 3269 C C . ARG A 1 414 ? 19.964 -10.524 -2.129 1.00 93.00 414 ARG A C 1
ATOM 3271 O O . ARG A 1 414 ? 21.168 -10.424 -1.909 1.00 93.00 414 ARG A O 1
ATOM 3278 N N . VAL A 1 415 ? 19.212 -9.518 -2.549 1.00 94.19 415 VAL A N 1
ATOM 3279 C CA . VAL A 1 415 ? 19.703 -8.159 -2.761 1.00 94.19 415 VAL A CA 1
ATOM 3280 C C . VAL A 1 415 ? 18.812 -7.201 -1.990 1.00 94.19 415 VAL A C 1
ATOM 3282 O O . VAL A 1 415 ? 17.589 -7.253 -2.113 1.00 94.19 415 VAL A O 1
ATOM 3285 N N . THR A 1 416 ? 19.423 -6.337 -1.187 1.00 94.81 416 THR A N 1
ATOM 3286 C CA . THR A 1 416 ? 18.713 -5.256 -0.502 1.00 94.81 416 THR A CA 1
ATOM 3287 C C . THR A 1 416 ? 18.369 -4.159 -1.500 1.00 94.81 416 THR A C 1
ATOM 3289 O O . THR A 1 416 ? 19.223 -3.733 -2.277 1.00 94.81 416 THR A O 1
ATOM 3292 N N . VAL A 1 417 ? 17.121 -3.702 -1.471 1.00 95.06 417 VAL A N 1
ATOM 3293 C CA . VAL A 1 417 ? 16.640 -2.570 -2.260 1.00 95.06 417 VAL A CA 1
ATOM 3294 C C . VAL A 1 417 ? 16.689 -1.316 -1.392 1.00 95.06 417 VAL A C 1
ATOM 3296 O O . VAL A 1 417 ? 15.966 -1.204 -0.404 1.00 95.06 417 VAL A O 1
ATOM 3299 N N . ASP A 1 418 ? 17.543 -0.369 -1.770 1.00 92.00 418 ASP A N 1
ATOM 3300 C CA . ASP A 1 418 ? 17.702 0.941 -1.130 1.00 92.00 418 ASP A CA 1
ATOM 3301 C C . ASP A 1 418 ? 17.052 2.024 -2.012 1.00 92.00 418 ASP A C 1
ATOM 3303 O O . ASP A 1 418 ? 17.198 1.952 -3.237 1.00 92.00 418 ASP A O 1
ATOM 3307 N N . PRO A 1 419 ? 16.297 2.997 -1.461 1.00 91.38 419 PRO A N 1
ATOM 3308 C CA . PRO A 1 419 ? 15.984 3.253 -0.042 1.00 91.38 419 PRO A CA 1
ATOM 3309 C C . PRO A 1 419 ? 14.802 2.449 0.540 1.00 91.38 419 PRO A C 1
ATOM 3311 O O . PRO A 1 419 ? 14.255 2.810 1.579 1.00 91.38 419 PRO A O 1
ATOM 3314 N N . GLY A 1 420 ? 14.363 1.370 -0.115 1.00 91.12 420 GLY A N 1
ATOM 3315 C CA . GLY A 1 420 ? 13.164 0.623 0.287 1.00 91.12 420 GLY A CA 1
ATOM 3316 C C . GLY A 1 420 ? 13.263 -0.173 1.594 1.00 91.12 420 GLY A C 1
ATOM 3317 O O . GLY A 1 420 ? 12.231 -0.500 2.181 1.00 91.12 420 GLY A O 1
ATOM 3318 N N . ASP A 1 421 ? 14.474 -0.497 2.054 1.00 93.19 421 ASP A N 1
ATOM 3319 C CA . ASP A 1 421 ? 14.720 -1.346 3.231 1.00 93.19 421 ASP A CA 1
ATOM 3320 C C . ASP A 1 421 ? 13.913 -2.662 3.186 1.00 93.19 421 ASP A C 1
ATOM 3322 O O . ASP A 1 421 ? 13.216 -3.069 4.126 1.00 93.19 421 ASP A O 1
ATOM 3326 N N . TYR A 1 422 ? 13.965 -3.316 2.027 1.00 95.25 422 TYR A N 1
ATOM 3327 C CA . TYR A 1 422 ? 13.447 -4.662 1.818 1.00 95.25 422 TYR A CA 1
ATOM 3328 C C . TYR A 1 422 ? 14.396 -5.461 0.927 1.00 95.25 422 TYR A C 1
ATOM 3330 O O . TYR A 1 422 ? 15.298 -4.919 0.293 1.00 95.25 422 TYR A O 1
ATOM 3338 N N . GLU A 1 423 ? 14.205 -6.774 0.892 1.00 95.19 423 GLU A N 1
ATOM 3339 C CA . GLU A 1 423 ? 15.031 -7.676 0.096 1.00 95.19 423 GLU A CA 1
ATOM 3340 C C . GLU A 1 423 ? 14.253 -8.221 -1.098 1.00 95.19 423 GLU A C 1
ATOM 3342 O O . GLU A 1 423 ? 13.082 -8.597 -0.974 1.00 95.19 423 GLU A O 1
ATOM 3347 N N . THR A 1 424 ? 14.948 -8.343 -2.225 1.00 96.81 424 THR A N 1
ATOM 3348 C CA . THR A 1 424 ? 14.494 -9.077 -3.404 1.00 96.81 424 THR A CA 1
ATOM 3349 C C . THR A 1 424 ? 15.368 -10.309 -3.631 1.00 96.81 424 THR A C 1
ATOM 3351 O O . THR A 1 424 ? 16.583 -10.269 -3.422 1.00 96.81 424 THR A O 1
ATOM 3354 N N . VAL A 1 425 ? 14.763 -11.426 -4.040 1.00 96.50 425 VAL A N 1
ATOM 3355 C CA . VAL A 1 425 ? 15.498 -12.625 -4.477 1.00 96.50 425 VAL A CA 1
ATOM 3356 C C . VAL A 1 425 ? 15.652 -12.577 -5.993 1.00 96.50 425 VAL A C 1
ATOM 3358 O O . VAL A 1 425 ? 14.657 -12.548 -6.712 1.00 96.50 425 VAL A O 1
ATOM 3361 N N . LYS A 1 426 ? 16.889 -12.574 -6.488 1.00 95.75 426 LYS A N 1
ATOM 3362 C CA . LYS A 1 426 ? 17.205 -12.609 -7.917 1.00 95.75 426 LYS A CA 1
ATOM 3363 C C . LYS A 1 426 ? 17.185 -14.042 -8.433 1.00 95.75 426 LYS A C 1
ATOM 3365 O O . LYS A 1 426 ? 17.942 -14.864 -7.926 1.00 95.75 426 LYS A O 1
ATOM 3370 N N . LEU A 1 427 ? 16.360 -14.312 -9.441 1.00 94.81 427 LEU A N 1
ATOM 3371 C CA . LEU A 1 427 ? 16.300 -15.599 -10.140 1.00 94.81 427 LEU A CA 1
ATOM 3372 C C . LEU A 1 427 ? 16.419 -15.371 -11.645 1.00 94.81 427 LEU A C 1
ATOM 3374 O O . LEU A 1 427 ? 15.788 -14.459 -12.183 1.00 94.81 427 LEU A O 1
ATOM 3378 N N . ALA A 1 428 ? 17.214 -16.186 -12.328 1.00 92.81 428 ALA A N 1
ATOM 3379 C CA . ALA A 1 428 ? 17.495 -15.995 -13.744 1.00 92.81 428 ALA A CA 1
ATOM 3380 C C . ALA A 1 428 ? 16.396 -16.601 -14.621 1.00 92.81 428 ALA A C 1
ATOM 3382 O O . ALA A 1 428 ? 15.975 -17.743 -14.429 1.00 92.81 428 ALA A O 1
ATOM 3383 N N . TRP A 1 429 ? 15.955 -15.850 -15.632 1.00 91.19 429 TRP A N 1
ATOM 3384 C CA . TRP A 1 429 ? 15.107 -16.376 -16.692 1.00 91.19 429 TRP A CA 1
ATOM 3385 C C . TRP A 1 429 ? 15.822 -17.527 -17.391 1.00 91.19 429 TRP A C 1
ATOM 3387 O O . TRP A 1 429 ? 16.913 -17.368 -17.942 1.00 91.19 429 TRP A O 1
ATOM 3397 N N . THR A 1 430 ? 15.135 -18.660 -17.488 1.00 84.56 430 THR A N 1
ATOM 3398 C CA . THR A 1 430 ? 15.583 -19.792 -18.288 1.00 84.56 430 THR A CA 1
ATOM 3399 C C . THR A 1 430 ? 14.540 -20.142 -19.338 1.00 84.56 430 THR A C 1
ATOM 3401 O O . THR A 1 430 ? 13.357 -20.329 -19.045 1.00 84.56 430 THR A O 1
ATOM 3404 N N . THR A 1 431 ? 14.984 -20.255 -20.592 1.00 72.31 431 THR A N 1
ATOM 3405 C CA . THR A 1 431 ? 14.109 -20.640 -21.705 1.00 72.31 431 THR A CA 1
ATOM 3406 C C . THR A 1 431 ? 13.844 -22.147 -21.647 1.00 72.31 431 THR A C 1
ATOM 3408 O O . THR A 1 431 ? 14.797 -22.926 -21.745 1.00 72.31 431 THR A O 1
ATOM 3411 N N . PRO A 1 432 ? 12.581 -22.598 -21.528 1.00 64.81 432 PRO A N 1
ATOM 3412 C CA . PRO A 1 432 ? 12.269 -24.022 -21.537 1.00 64.81 432 PRO A CA 1
ATOM 3413 C C . PRO A 1 432 ? 12.714 -24.667 -22.860 1.00 64.81 432 PRO A C 1
ATOM 3415 O O . PRO A 1 432 ? 12.312 -24.236 -23.941 1.00 64.81 432 PRO A O 1
ATOM 3418 N N . SER A 1 433 ? 13.553 -25.704 -22.802 1.00 66.12 433 SER A N 1
ATOM 3419 C CA . SER A 1 433 ? 14.008 -26.419 -24.003 1.00 66.12 433 SER A CA 1
ATOM 3420 C C . SER A 1 433 ? 12.870 -27.234 -24.618 1.00 66.12 433 SER A C 1
ATOM 3422 O O . SER A 1 433 ? 12.275 -28.069 -23.946 1.00 66.12 433 SER A O 1
ATOM 3424 N N . ALA A 1 434 ? 12.618 -27.088 -25.924 1.00 58.28 434 ALA A N 1
ATOM 3425 C CA . ALA A 1 434 ? 11.608 -27.879 -26.641 1.00 58.28 434 ALA A CA 1
ATOM 3426 C C . ALA A 1 434 ? 11.872 -29.402 -26.611 1.00 58.28 434 ALA A C 1
ATOM 3428 O O . ALA A 1 434 ? 10.945 -30.195 -26.791 1.00 58.28 434 ALA A O 1
ATOM 3429 N N . LYS A 1 435 ? 13.130 -29.818 -26.380 1.00 58.41 435 LYS A N 1
ATOM 3430 C CA . LYS A 1 435 ? 13.520 -31.232 -26.219 1.00 58.41 435 LYS A CA 1
ATOM 3431 C C . LYS A 1 435 ? 13.170 -31.765 -24.831 1.00 58.41 435 LYS A C 1
ATOM 3433 O O . LYS A 1 435 ? 12.718 -32.899 -24.711 1.00 58.41 435 LYS A O 1
ATOM 3438 N N . ASN A 1 436 ? 13.294 -30.920 -23.811 1.00 54.41 436 ASN A N 1
ATOM 3439 C CA . ASN A 1 436 ? 12.752 -31.178 -22.486 1.00 54.41 436 ASN A CA 1
ATOM 3440 C C . ASN A 1 436 ? 11.318 -30.670 -22.480 1.00 54.41 436 ASN A C 1
ATOM 3442 O O . ASN A 1 436 ? 11.047 -29.651 -21.847 1.00 54.41 436 ASN A O 1
ATOM 3446 N N . ARG A 1 437 ? 10.415 -31.354 -23.209 1.00 52.38 437 ARG A N 1
ATOM 3447 C CA . ARG A 1 437 ? 8.969 -31.184 -23.016 1.00 52.38 437 ARG A CA 1
ATOM 3448 C C . ARG A 1 437 ? 8.722 -31.410 -21.537 1.00 52.38 437 ARG A C 1
ATOM 3450 O O . ARG A 1 437 ? 8.604 -32.548 -21.087 1.00 52.38 437 ARG A O 1
ATOM 3457 N N . TRP A 1 438 ? 8.755 -30.312 -20.795 1.00 57.94 438 TRP A N 1
ATOM 3458 C CA . TRP A 1 438 ? 8.420 -30.259 -19.400 1.00 57.94 438 TRP A CA 1
ATOM 3459 C C . TRP A 1 438 ? 7.120 -31.034 -19.286 1.00 57.94 438 TRP A C 1
ATOM 3461 O O . TRP A 1 438 ? 6.232 -30.935 -20.145 1.00 57.94 438 TRP A O 1
ATOM 3471 N N . ASN A 1 439 ? 7.093 -31.930 -18.308 1.00 54.66 439 ASN A N 1
ATOM 3472 C CA . ASN A 1 439 ? 5.879 -32.608 -17.922 1.00 54.66 439 ASN A CA 1
ATOM 3473 C C . ASN A 1 439 ? 4.768 -31.562 -17.951 1.00 54.66 439 ASN A C 1
ATOM 3475 O O . ASN A 1 439 ? 4.842 -30.584 -17.218 1.00 54.66 439 ASN A O 1
ATOM 3479 N N . GLN A 1 440 ? 3.763 -31.752 -18.811 1.00 60.09 440 GLN A N 1
ATOM 3480 C CA . GLN A 1 440 ? 2.610 -30.847 -18.943 1.00 60.09 440 GLN A CA 1
ATOM 3481 C C . GLN A 1 440 ? 1.970 -30.516 -17.575 1.00 60.09 440 GLN A C 1
ATOM 3483 O O . GLN A 1 440 ? 1.211 -29.562 -17.451 1.00 60.09 440 GLN A O 1
ATOM 3488 N N . PHE A 1 441 ? 2.321 -31.300 -16.550 1.00 66.00 441 PHE A N 1
ATOM 3489 C CA . PHE A 1 441 ? 1.961 -31.192 -15.150 1.00 66.00 441 PHE A CA 1
ATOM 3490 C C . PHE A 1 441 ? 3.233 -31.161 -14.271 1.00 66.00 441 PHE A C 1
ATOM 3492 O O . PHE A 1 441 ? 3.645 -32.210 -13.754 1.00 66.00 441 PHE A O 1
ATOM 3499 N N . PRO A 1 442 ? 3.901 -30.002 -14.102 1.00 73.12 442 PRO A N 1
ATOM 3500 C CA . PRO A 1 442 ? 4.973 -29.862 -13.125 1.00 73.12 442 PRO A CA 1
ATOM 3501 C C . PRO A 1 442 ? 4.415 -30.116 -11.726 1.00 73.12 442 PRO A C 1
ATOM 3503 O O . PRO A 1 442 ? 3.266 -29.782 -11.424 1.00 73.12 442 PRO A O 1
ATOM 3506 N N . ARG A 1 443 ? 5.226 -30.708 -10.845 1.00 77.25 443 ARG A N 1
ATOM 3507 C CA . ARG A 1 443 ? 4.824 -30.879 -9.448 1.00 77.25 443 ARG A CA 1
ATOM 3508 C C . ARG A 1 443 ? 4.808 -29.504 -8.783 1.00 77.25 443 ARG A C 1
ATOM 3510 O O . ARG A 1 443 ? 5.853 -28.974 -8.424 1.00 77.25 443 ARG A O 1
ATOM 3517 N N . CYS A 1 444 ? 3.619 -28.934 -8.644 1.00 81.19 444 CYS A N 1
ATOM 3518 C CA . CYS A 1 444 ? 3.409 -27.642 -8.012 1.00 81.19 444 CYS A CA 1
ATOM 3519 C C . CYS A 1 444 ? 3.139 -27.834 -6.514 1.00 81.19 444 CYS A C 1
ATOM 3521 O O . CYS A 1 444 ? 2.242 -28.583 -6.135 1.00 81.19 444 CYS A O 1
ATOM 3523 N N . ILE A 1 445 ? 3.940 -27.182 -5.668 1.00 81.62 445 ILE A N 1
ATOM 3524 C CA . ILE A 1 445 ? 3.747 -27.150 -4.204 1.00 81.62 445 ILE A CA 1
ATOM 3525 C C . ILE A 1 445 ? 3.032 -25.856 -3.786 1.00 81.62 445 ILE A C 1
ATOM 3527 O O . ILE A 1 445 ? 2.362 -25.802 -2.759 1.00 81.62 445 ILE A O 1
ATOM 3531 N N . SER A 1 446 ? 3.192 -24.798 -4.580 1.00 80.38 446 SER A N 1
ATOM 3532 C CA . SER A 1 446 ? 2.579 -23.496 -4.364 1.00 80.38 446 SER A CA 1
ATOM 3533 C C . SER A 1 446 ? 2.463 -22.791 -5.705 1.00 80.38 446 SER A C 1
ATOM 3535 O O . SER A 1 446 ? 3.413 -22.781 -6.487 1.00 80.38 446 SER A O 1
ATOM 3537 N N . ALA A 1 447 ? 1.323 -22.163 -5.936 1.00 85.69 447 ALA A N 1
ATOM 3538 C CA . ALA A 1 447 ? 1.144 -21.177 -6.982 1.00 85.69 447 ALA A CA 1
ATOM 3539 C C . ALA A 1 447 ? 0.538 -19.943 -6.305 1.00 85.69 447 ALA A C 1
ATOM 3541 O O . ALA A 1 447 ? -0.189 -20.079 -5.324 1.00 85.69 447 ALA A O 1
ATOM 3542 N N . LEU A 1 448 ? 0.932 -18.750 -6.734 1.00 86.38 448 LEU A N 1
ATOM 3543 C CA . LEU A 1 448 ? 0.526 -17.502 -6.098 1.00 86.38 448 LEU A CA 1
ATOM 3544 C C . LEU A 1 448 ? 0.367 -16.429 -7.176 1.00 86.38 448 LEU A C 1
ATOM 3546 O O . LEU A 1 448 ? 1.128 -16.453 -8.149 1.00 86.38 448 LEU A O 1
ATOM 3550 N N . PRO A 1 449 ? -0.579 -15.493 -7.009 1.00 91.62 449 PRO A N 1
ATOM 3551 C CA . PRO A 1 449 ? -0.643 -14.312 -7.854 1.00 91.62 449 PRO A CA 1
ATOM 3552 C C . PRO A 1 449 ? 0.618 -13.458 -7.678 1.00 91.62 449 PRO A C 1
ATOM 3554 O O . PRO A 1 449 ? 1.277 -13.490 -6.632 1.00 91.62 449 PRO A O 1
ATOM 3557 N N . ILE A 1 450 ? 0.948 -12.707 -8.725 1.00 95.19 450 ILE A N 1
ATOM 3558 C CA . ILE A 1 450 ? 2.092 -11.800 -8.756 1.00 95.19 450 ILE A CA 1
ATOM 3559 C C . ILE A 1 450 ? 1.639 -10.409 -9.194 1.00 95.19 450 ILE A C 1
ATOM 3561 O O . ILE A 1 450 ? 0.714 -10.287 -9.993 1.00 95.19 450 ILE A O 1
ATOM 3565 N N . SER A 1 451 ? 2.344 -9.384 -8.728 1.00 96.56 451 SER A N 1
ATOM 3566 C CA . SER A 1 451 ? 2.175 -7.996 -9.155 1.00 96.56 451 SER A CA 1
ATOM 3567 C C . SER A 1 451 ? 3.527 -7.416 -9.578 1.00 96.56 451 SER A C 1
ATOM 3569 O O . SER A 1 451 ? 4.465 -7.462 -8.783 1.00 96.56 451 SER A O 1
ATOM 3571 N N . PRO A 1 452 ? 3.703 -6.882 -10.800 1.00 96.94 452 PRO A N 1
ATOM 3572 C CA . PRO A 1 452 ? 4.947 -6.210 -11.171 1.00 96.94 452 PRO A CA 1
ATOM 3573 C C . PRO A 1 452 ? 5.183 -4.959 -10.313 1.00 96.94 452 PRO A C 1
ATOM 3575 O O . PRO A 1 452 ? 4.270 -4.155 -10.128 1.00 96.94 452 PRO A O 1
ATOM 3578 N N . ALA A 1 453 ? 6.416 -4.734 -9.852 1.00 95.81 453 ALA A N 1
ATOM 3579 C CA . ALA A 1 453 ? 6.770 -3.532 -9.084 1.00 95.81 453 ALA A CA 1
ATOM 3580 C C . ALA A 1 453 ? 6.688 -2.243 -9.929 1.00 95.81 453 ALA A C 1
ATOM 3582 O O . ALA A 1 453 ? 6.420 -1.154 -9.426 1.00 95.81 453 ALA A O 1
ATOM 3583 N N . SER A 1 454 ? 6.902 -2.358 -11.244 1.00 93.50 454 SER A N 1
ATOM 3584 C CA . SER A 1 454 ? 6.784 -1.257 -12.205 1.00 93.50 454 SER A CA 1
ATOM 3585 C C . SER A 1 454 ? 5.972 -1.707 -13.416 1.00 93.50 454 SER A C 1
ATOM 3587 O O . SER A 1 454 ? 6.533 -2.123 -14.429 1.00 93.50 454 SER A O 1
ATOM 3589 N N . VAL A 1 455 ? 4.642 -1.665 -13.303 1.00 88.81 455 VAL A N 1
ATOM 3590 C CA . VAL A 1 455 ? 3.715 -2.216 -14.313 1.00 88.81 455 VAL A CA 1
ATOM 3591 C C . VAL A 1 455 ? 3.864 -1.571 -15.697 1.00 88.81 455 VAL A C 1
ATOM 3593 O O . VAL A 1 455 ? 3.852 -2.268 -16.707 1.00 88.81 455 VAL A O 1
ATOM 3596 N N . ASN A 1 456 ? 4.107 -0.258 -15.745 1.00 86.56 456 ASN A N 1
ATOM 3597 C CA . ASN A 1 456 ? 4.233 0.502 -16.994 1.00 86.56 456 ASN A CA 1
ATOM 3598 C C . ASN A 1 456 ? 5.651 0.475 -17.586 1.00 86.56 456 ASN A C 1
ATOM 3600 O O . ASN A 1 456 ? 5.893 1.049 -18.648 1.00 86.56 456 ASN A O 1
ATOM 3604 N N . GLY A 1 457 ? 6.610 -0.163 -16.910 1.00 88.62 457 GLY A N 1
ATOM 3605 C CA . GLY A 1 457 ? 7.947 -0.344 -17.458 1.00 88.62 457 GLY A CA 1
ATOM 3606 C C . GLY A 1 457 ? 7.902 -1.263 -18.677 1.00 88.62 457 GLY A C 1
ATOM 3607 O O . GLY A 1 457 ? 7.321 -2.345 -18.613 1.00 88.62 457 GLY A O 1
ATOM 3608 N N . ARG A 1 458 ? 8.568 -0.877 -19.774 1.00 87.62 458 ARG A N 1
ATOM 3609 C CA . ARG A 1 458 ? 8.702 -1.730 -20.970 1.00 87.62 458 ARG A CA 1
ATOM 3610 C C . ARG A 1 458 ? 9.144 -3.167 -20.629 1.00 87.62 458 ARG A C 1
ATOM 3612 O O . ARG A 1 458 ? 8.523 -4.085 -21.162 1.00 87.62 458 ARG A O 1
ATOM 3619 N N . PRO A 1 459 ? 10.134 -3.402 -19.739 1.00 91.56 459 PRO A N 1
ATOM 3620 C CA . PRO A 1 459 ? 10.509 -4.762 -19.341 1.00 91.56 459 PRO A CA 1
ATOM 3621 C C . PRO A 1 459 ? 9.350 -5.558 -18.731 1.00 91.56 459 PRO A C 1
ATOM 3623 O O . PRO A 1 459 ? 9.077 -6.681 -19.156 1.00 91.56 459 PRO A O 1
ATOM 3626 N N . SER A 1 460 ? 8.614 -4.955 -17.796 1.00 93.56 460 SER A N 1
ATOM 3627 C CA . SER A 1 460 ? 7.457 -5.577 -17.146 1.00 93.56 460 SER A CA 1
ATOM 3628 C C . SER A 1 460 ? 6.324 -5.845 -18.129 1.00 93.56 460 SER A C 1
ATOM 3630 O O . SER A 1 460 ? 5.738 -6.926 -18.101 1.00 93.56 460 SER A O 1
ATOM 3632 N N . ALA A 1 461 ? 6.036 -4.902 -19.031 1.00 91.94 461 ALA A N 1
ATOM 3633 C CA . ALA A 1 461 ? 5.010 -5.053 -20.060 1.00 91.94 461 ALA A CA 1
ATOM 3634 C C . ALA A 1 461 ? 5.327 -6.221 -21.007 1.00 91.94 461 ALA A C 1
ATOM 3636 O O . ALA A 1 461 ? 4.444 -7.012 -21.340 1.00 91.94 461 ALA A O 1
ATOM 3637 N N . CYS A 1 462 ? 6.593 -6.382 -21.399 1.00 90.00 462 CYS A N 1
ATOM 3638 C CA . CYS A 1 462 ? 7.035 -7.512 -22.212 1.00 90.00 462 CYS A CA 1
ATOM 3639 C C . CYS A 1 462 ? 6.913 -8.847 -21.464 1.00 90.00 462 CYS A C 1
ATOM 3641 O O . CYS A 1 462 ? 6.367 -9.799 -22.023 1.00 90.00 462 CYS A O 1
ATOM 3643 N N . LEU A 1 463 ? 7.380 -8.920 -20.209 1.00 91.44 463 LEU A N 1
ATOM 3644 C CA . LEU A 1 463 ? 7.271 -10.130 -19.385 1.00 91.44 463 LEU A CA 1
ATOM 3645 C C . LEU A 1 463 ? 5.805 -10.536 -19.188 1.00 91.44 463 LEU A C 1
ATOM 3647 O O . LEU A 1 463 ? 5.429 -11.676 -19.450 1.00 91.44 463 LEU A O 1
ATOM 3651 N N . THR A 1 464 ? 4.964 -9.600 -18.758 1.00 93.06 464 THR A N 1
ATOM 3652 C CA . THR A 1 464 ? 3.541 -9.859 -18.497 1.00 93.06 464 THR A CA 1
ATOM 3653 C C . THR A 1 464 ? 2.794 -10.238 -19.772 1.00 93.06 464 THR A C 1
ATOM 3655 O O . THR A 1 464 ? 2.078 -11.234 -19.769 1.00 93.06 464 THR A O 1
ATOM 3658 N N . SER A 1 465 ? 3.026 -9.549 -20.893 1.00 91.88 465 SER A N 1
ATOM 3659 C CA . SER A 1 465 ? 2.434 -9.918 -22.190 1.00 91.88 465 SER A CA 1
ATOM 3660 C C . SER A 1 465 ? 2.885 -11.305 -22.660 1.00 91.88 465 SER A C 1
ATOM 3662 O O . SER A 1 465 ? 2.092 -12.071 -23.212 1.00 91.88 465 SER A O 1
ATOM 3664 N N . PHE A 1 466 ? 4.151 -11.667 -22.421 1.00 89.31 466 PHE A N 1
ATOM 3665 C CA . PHE A 1 466 ? 4.656 -13.008 -22.705 1.00 89.31 466 PHE A CA 1
ATOM 3666 C C . PHE A 1 466 ? 3.895 -14.068 -21.899 1.00 89.31 466 PHE A C 1
ATOM 3668 O O . PHE A 1 466 ? 3.445 -15.054 -22.484 1.00 89.31 466 PHE A O 1
ATOM 3675 N N . LEU A 1 467 ? 3.684 -13.849 -20.600 1.00 90.56 467 LEU A N 1
ATOM 3676 C CA . LEU A 1 467 ? 2.925 -14.763 -19.739 1.00 90.56 467 LEU A CA 1
ATOM 3677 C C . LEU A 1 467 ? 1.442 -14.841 -20.143 1.00 90.56 467 LEU A C 1
ATOM 3679 O O . LEU A 1 467 ? 0.899 -15.933 -20.301 1.00 90.56 467 LEU A O 1
ATOM 3683 N N . LEU A 1 468 ? 0.806 -13.696 -20.411 1.00 91.75 468 LEU A N 1
ATOM 3684 C CA . LEU A 1 468 ? -0.596 -13.609 -20.841 1.00 91.75 468 LEU A CA 1
ATOM 3685 C C . LEU A 1 468 ? -0.856 -14.293 -22.191 1.00 91.75 468 LEU A C 1
ATOM 3687 O O . LEU A 1 468 ? -1.969 -14.742 -22.446 1.00 91.75 468 LEU A O 1
ATOM 3691 N N . SER A 1 469 ? 0.173 -14.455 -23.031 1.00 90.19 469 SER A N 1
ATOM 3692 C CA . SER A 1 469 ? 0.086 -15.260 -24.260 1.00 90.19 469 SER A CA 1
ATOM 3693 C C . SER A 1 469 ? 0.028 -16.781 -24.021 1.00 90.19 469 SER A C 1
ATOM 3695 O O . SER A 1 469 ? 0.074 -17.554 -24.977 1.00 90.19 469 SER A O 1
ATOM 3697 N N . GLY A 1 470 ? -0.055 -17.227 -22.762 1.00 84.25 470 GLY A N 1
ATOM 3698 C CA . GLY A 1 470 ? -0.137 -18.639 -22.376 1.00 84.25 470 GLY A CA 1
ATOM 3699 C C . GLY A 1 470 ? 1.219 -19.345 -22.306 1.00 84.25 470 GLY A C 1
ATOM 3700 O O . GLY A 1 470 ? 1.275 -20.575 -22.294 1.00 84.25 470 GLY A O 1
ATOM 3701 N N . ARG A 1 471 ? 2.321 -18.586 -22.293 1.00 84.75 471 ARG A N 1
ATOM 3702 C CA . ARG A 1 471 ? 3.681 -19.125 -22.172 1.00 84.75 471 ARG A CA 1
ATOM 3703 C C . ARG A 1 471 ? 4.147 -19.076 -20.723 1.00 84.75 471 ARG A C 1
ATOM 3705 O O . ARG A 1 471 ? 3.817 -18.156 -19.988 1.00 84.75 471 ARG A O 1
ATOM 3712 N N . ASN A 1 472 ? 4.972 -20.048 -20.347 1.00 85.06 472 ASN A N 1
ATOM 3713 C CA . ASN A 1 472 ? 5.546 -20.149 -19.009 1.00 85.06 472 ASN A CA 1
ATOM 3714 C C . ASN A 1 472 ? 7.033 -19.801 -19.029 1.00 85.06 472 ASN A C 1
ATOM 3716 O O . ASN A 1 472 ? 7.723 -20.023 -20.027 1.00 85.06 472 ASN A O 1
ATOM 3720 N N . VAL A 1 473 ? 7.514 -19.299 -17.897 1.00 86.62 473 VAL A N 1
ATOM 3721 C CA . VAL A 1 473 ? 8.915 -18.947 -17.666 1.00 86.62 473 VAL A CA 1
ATOM 3722 C C . VAL A 1 473 ? 9.441 -19.806 -16.532 1.00 86.62 473 VAL A C 1
ATOM 3724 O O . VAL A 1 473 ? 8.769 -19.969 -15.514 1.00 86.62 473 VAL A O 1
ATOM 3727 N N . MET A 1 474 ? 10.633 -20.364 -16.716 1.00 87.56 474 MET A N 1
ATOM 3728 C CA . MET A 1 474 ? 11.351 -21.050 -15.650 1.00 87.56 474 MET A CA 1
ATOM 3729 C C . MET A 1 474 ? 12.357 -20.086 -15.033 1.00 87.56 474 MET A C 1
ATOM 3731 O O . MET A 1 474 ? 12.977 -19.300 -15.749 1.00 87.56 474 MET A O 1
ATOM 3735 N N . LEU A 1 475 ? 12.493 -20.157 -13.714 1.00 91.06 475 LEU A N 1
ATOM 3736 C CA . LEU A 1 475 ? 13.412 -19.342 -12.935 1.00 91.06 475 LEU A CA 1
ATOM 3737 C C . LEU A 1 475 ? 14.452 -20.265 -12.294 1.00 91.06 475 LEU A C 1
ATOM 3739 O O . LEU A 1 475 ? 14.062 -21.272 -11.697 1.00 91.06 475 LEU A O 1
ATOM 3743 N N . GLU A 1 476 ? 15.733 -19.938 -12.462 1.00 85.56 476 GLU A N 1
ATOM 3744 C CA . GLU A 1 476 ? 16.885 -20.646 -11.873 1.00 85.56 476 GLU A CA 1
ATOM 3745 C C . GLU A 1 476 ? 17.529 -19.838 -10.743 1.00 85.56 476 GLU A C 1
ATOM 3747 O O . GLU A 1 476 ? 17.715 -18.607 -10.921 1.00 85.56 476 GLU A O 1
#

InterPro domains:
  IPR019355 Cell cycle regulator Mat89Bb [PF10221] (37-476)
  IPR019355 Cell cycle regulator Mat89Bb [PTHR12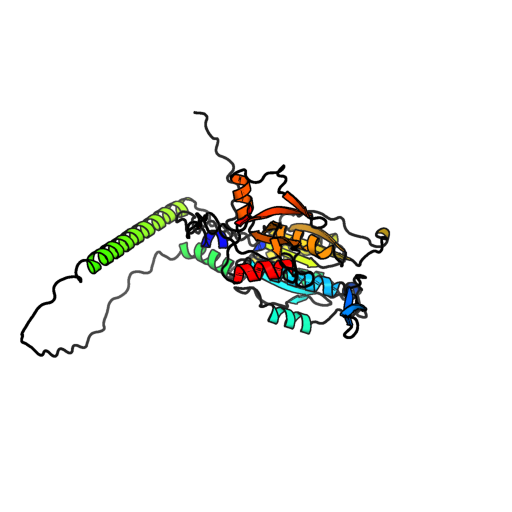955] (36-476)

Radius of gyration: 29.45 Å; chains: 1; bounding box: 76×88×64 Å

Organism: Onchocerca ochengi (NCBI:txid42157)